Protein 5IHX (pdb70)

InterPro domains:
  IPR002305 Aminoacyl-tRNA synthetase, class Ic [PF00579] (32-252)
  IPR002307 Tyrosine-tRNA ligase [PR01040] (77-92)
  IPR002307 Tyrosine-tRNA ligase [PR01040] (97-119)
  IPR002307 Tyrosine-tRNA ligase [PR01040] (145-157)
  IPR002307 Tyrosine-tRNA ligase [TIGR00234] (33-342)
  IPR014729 Rossmann-like alpha/beta/alpha sandwich fold [G3DSA:3.40.50.620] (1-151)
  IPR024088 Tyrosine-tRNA ligase, bacterial-type [PTHR11766] (2-399)
  IPR032005 Tyrosyl-tRNA synthetase, C-terminal [PF16714] (293-415)
  IPR036986 RNA-binding S4 domain superfamily [G3DSA:3.10.290.10] (290-406)

Organism: Emericella nidulans (strain FGSC A4 / ATCC 38163 / CBS 112.46 / NRRL 194 / M139) (NCBI:txid227321)

Foldseek 3Di:
DVVVLVVLLVQLVCCVVPNHPFLLSLCVVLQFFDWWLDDSVLVRVLRSNDLFEEEEEDEQPDLFDFPQFPLQVLSQLSSQLVLRAYEYEYALPLNQLPALFPHQAGDDHDDPVRSVNSSVSHLVLVVVLVVLSQVQCVVVPRHDDPSGHYYYYYLCVQVVPPDPVLLCQLFVVPDDCVVLCVDPSNVVNVVVVNDDDPSNSCSLSSLLVVQLVVLQVRHQEYEYAPRCSVSQSSSQVRNLRSLCRPPDPSRHDNPPDSSSGRIYGYTYGDDDCPGGTLDCVVHNLLRLLVVQLPPDPVCLLSLCSSQAPDDPVVSVVQVVVCVVPVVVSSSSLVSSLRNSCSRPNNVSSVVSSVVVVVVD/DVVVVVLVVLLVQLVCCVVVNHAFLLRLVVVLQFFDWWLDDSVLVRVLRSNDLFEEEEEDELPDLFDFPQFCLQVLSQLSSQLVLRAYEYEYALPLYVPVRSVNSSVSHLVLVVLLVVLSQVLCVVVPRHDDPSGHYYYYYPCVQVVPPDPVLLCQLFVVPDDCVVLCVDPVNVPDDDDVSRSCSLSSLLVSQLVVLLVRHQEYEGAPVCSVSQNSNQVRNLSSQCRPPPPNRHDNCPDSSSGRIYGYTDRDVTGTLDCVVHPLLNLLVVLLPPDLVCLLSLCSRQAPDDNVVSVVQNVVCVVPVVVSSSSNVSSLRNSCSRPNNVSSVVSSVVVVVPD

Structure (mmCIF, N/CA/C/O backbone):
data_5IHX
#
_entry.id   5IHX
#
_cell.length_a   69.461
_cell.length_b   84.950
_cell.length_c   164.247
_cell.angle_alpha   90.00
_cell.angle_beta   90.00
_cell.angle_gamma   90.00
#
_symmetry.space_group_name_H-M   'P 21 21 21'
#
loop_
_entity.id
_entity.type
_entity.pdbx_description
1 polymer 'Tyrosine--tRNA ligase, mitochondrial'
2 non-polymer TYROSINE
3 water water
#
loop_
_atom_site.group_PDB
_atom_site.id
_atom_site.type_symbol
_atom_site.label_atom_id
_atom_site.label_alt_id
_atom_site.label_comp_id
_atom_site.label_asym_id
_atom_site.label_entity_id
_atom_site.label_seq_id
_atom_site.pdbx_PDB_ins_code
_atom_site.Cartn_x
_atom_site.Cartn_y
_atom_site.Cartn_z
_atom_site.occupancy
_atom_site.B_iso_or_equiv
_atom_site.auth_seq_id
_atom_site.auth_comp_id
_atom_site.auth_asym_id
_atom_site.auth_atom_id
_atom_site.pdbx_PDB_model_num
ATOM 1 N N . ILE A 1 15 ? -16.595 2.777 -18.989 1.00 71.60 73 ILE A N 1
ATOM 2 C CA . ILE A 1 15 ? -17.282 3.895 -18.356 1.00 82.01 73 ILE A CA 1
ATOM 3 C C . ILE A 1 15 ? -18.355 4.460 -19.280 1.00 94.09 73 ILE A C 1
ATOM 4 O O . ILE A 1 15 ? -19.529 4.526 -18.917 1.00 98.90 73 ILE A O 1
ATOM 7 N N . GLU A 1 16 ? -17.940 4.863 -20.477 1.00 103.13 74 GLU A N 1
ATOM 8 C CA . GLU A 1 16 ? -18.859 5.400 -21.474 1.00 96.96 74 GLU A CA 1
ATOM 9 C C . GLU A 1 16 ? -19.779 4.296 -21.981 1.00 89.63 74 GLU A C 1
ATOM 10 O O . GLU A 1 16 ? -20.965 4.519 -22.227 1.00 90.30 74 GLU A O 1
ATOM 14 N N . GLU A 1 17 ? -19.215 3.102 -22.130 1.00 65.41 75 GLU A N 1
ATOM 15 C CA . GLU A 1 17 ? -19.960 1.938 -22.593 1.00 65.85 75 GLU A CA 1
ATOM 16 C C . GLU A 1 17 ? -21.075 1.580 -21.619 1.00 74.72 75 GLU A C 1
ATOM 17 O O . GLU A 1 17 ? -22.099 1.020 -22.012 1.00 78.00 75 GLU A O 1
ATOM 21 N N . GLY A 1 18 ? -20.868 1.899 -20.346 1.00 70.55 76 GLY A N 1
ATOM 22 C CA . GLY A 1 18 ? -21.861 1.630 -19.325 1.00 63.55 76 GLY A CA 1
ATOM 23 C C . GLY A 1 18 ? -23.124 2.432 -19.562 1.00 57.52 76 GLY A C 1
ATOM 24 O O . GLY A 1 18 ? -24.231 1.902 -19.465 1.00 51.14 76 GLY A O 1
ATOM 28 N N . LYS A 1 19 ? -22.957 3.715 -19.871 1.00 56.50 77 LYS A N 1
ATOM 29 C CA . LYS A 1 19 ? -24.090 4.597 -20.132 1.00 56.21 77 LYS A CA 1
ATOM 30 C C . LYS A 1 19 ? -24.876 4.150 -21.364 1.00 57.47 77 LYS A C 1
ATOM 31 O O . LYS A 1 19 ? -26.103 4.249 -21.397 1.00 55.51 77 LYS A O 1
ATOM 35 N N . LYS A 1 20 ? -24.166 3.659 -22.374 1.00 55.92 78 LYS A N 1
ATOM 36 C CA . LYS A 1 20 ? -24.807 3.163 -23.587 1.00 58.44 78 LYS A CA 1
ATOM 37 C C . LYS A 1 20 ? -25.602 1.897 -23.295 1.00 50.29 78 LYS A C 1
ATOM 38 O O . LYS A 1 20 ? -26.731 1.741 -23.760 1.00 57.39 78 LYS A O 1
ATOM 45 N N . GLU A 1 21 ? -25.000 0.995 -22.525 1.00 44.94 79 GLU A N 1
ATOM 46 C CA . GLU A 1 21 ? -25.641 -0.262 -22.157 1.00 45.54 79 GLU A CA 1
ATOM 47 C C . GLU A 1 21 ? -26.937 -0.023 -21.385 1.00 40.94 79 GLU A C 1
ATOM 48 O O . GLU A 1 21 ? -27.947 -0.675 -21.643 1.00 40.22 79 GLU A O 1
ATOM 60 N N . TRP A 1 22 ? -26.905 0.911 -20.440 1.00 40.66 80 TRP A N 1
ATOM 61 C CA . TRP A 1 22 ? -28.074 1.193 -19.617 1.00 46.55 80 TRP A CA 1
ATOM 62 C C . TRP A 1 22 ? -29.179 1.835 -20.450 1.00 47.25 80 TRP A C 1
ATOM 63 O O . TRP A 1 22 ? -30.366 1.621 -20.194 1.00 38.98 80 TRP A O 1
ATOM 84 N N . ALA A 1 23 ? -28.782 2.619 -21.449 1.00 43.45 81 ALA A N 1
ATOM 85 C CA . ALA A 1 23 ? -29.736 3.256 -22.349 1.00 35.16 81 ALA A CA 1
ATOM 86 C C . ALA A 1 23 ? -30.429 2.198 -23.195 1.00 33.44 81 ALA A C 1
ATOM 87 O O . ALA A 1 23 ? -31.634 2.274 -23.439 1.00 41.87 81 ALA A O 1
ATOM 94 N N . GLN A 1 24 ? -29.656 1.217 -23.650 1.00 35.11 82 GLN A N 1
ATOM 95 C CA . GLN A 1 24 ? -30.205 0.104 -24.411 1.00 36.07 82 GLN A CA 1
ATOM 96 C C . GLN A 1 24 ? -31.217 -0.656 -23.556 1.00 40.80 82 GLN A C 1
ATOM 97 O O . GLN A 1 24 ? -32.320 -0.953 -24.014 1.00 42.64 82 GLN A O 1
ATOM 111 N N . PHE A 1 25 ? -30.832 -0.980 -22.323 1.00 35.27 83 PHE A N 1
ATOM 112 C CA . PHE A 1 25 ? -31.740 -1.642 -21.390 1.00 33.96 83 PHE A CA 1
ATOM 113 C C . PHE A 1 25 ? -33.029 -0.841 -21.207 1.00 34.05 83 PHE A C 1
ATOM 114 O O . PHE A 1 25 ? -34.118 -1.411 -21.148 1.00 31.66 83 PHE A O 1
ATOM 131 N N . ALA A 1 26 ? -32.899 0.479 -21.117 1.00 29.03 84 ALA A N 1
ATOM 132 C CA . ALA A 1 26 ? -34.047 1.349 -20.882 1.00 34.81 84 ALA A CA 1
ATOM 133 C C . ALA A 1 26 ? -35.088 1.199 -21.986 1.00 35.19 84 ALA A C 1
ATOM 134 O O . ALA A 1 26 ? -36.283 1.088 -21.707 1.00 35.03 84 ALA A O 1
ATOM 141 N N . GLN A 1 27 ? -34.638 1.202 -23.236 1.00 35.66 85 GLN A N 1
ATOM 142 C CA . GLN A 1 27 ? -35.544 1.023 -24.363 1.00 32.62 85 GLN A CA 1
ATOM 143 C C . GLN A 1 27 ? -36.202 -0.352 -24.297 1.00 32.92 85 GLN A C 1
ATOM 144 O O . GLN A 1 27 ? -37.406 -0.481 -24.503 1.00 35.38 85 GLN A O 1
ATOM 158 N N . GLU A 1 28 ? -35.406 -1.374 -24.003 1.00 30.16 86 GLU A N 1
ATOM 159 C CA . GLU A 1 28 ? -35.918 -2.735 -23.921 1.00 30.80 86 GLU A CA 1
ATOM 160 C C . GLU A 1 28 ? -36.931 -2.878 -22.789 1.00 32.86 86 GLU A C 1
ATOM 161 O O . GLU A 1 28 ? -37.861 -3.678 -22.883 1.00 36.76 86 GLU A O 1
ATOM 173 N N . ILE A 1 29 ? -36.758 -2.102 -21.723 1.00 29.18 87 ILE A N 1
ATOM 174 C CA . ILE A 1 29 ? -37.699 -2.145 -20.610 1.00 26.00 87 ILE A CA 1
ATOM 175 C C . ILE A 1 29 ? -39.040 -1.543 -21.013 1.00 35.99 87 ILE A C 1
ATOM 176 O O . ILE A 1 29 ? -40.096 -2.105 -20.719 1.00 35.58 87 ILE A O 1
ATOM 192 N N . LYS A 1 30 ? -38.992 -0.398 -21.684 1.00 33.45 88 LYS A N 1
ATOM 193 C CA . LYS A 1 30 ? -40.203 0.283 -22.122 1.00 39.09 88 LYS A CA 1
ATOM 194 C C . LYS A 1 30 ? -40.928 -0.522 -23.196 1.00 39.26 88 LYS A C 1
ATOM 195 O O . LYS A 1 30 ? -42.144 -0.420 -23.350 1.00 35.26 88 LYS A O 1
ATOM 214 N N . GLU A 1 31 ? -40.167 -1.322 -23.936 1.00 34.50 89 GLU A N 1
ATOM 215 C CA . GLU A 1 31 ? -40.713 -2.127 -25.022 1.00 36.02 89 GLU A CA 1
ATOM 216 C C . GLU A 1 31 ? -41.150 -3.516 -24.552 1.00 35.15 89 GLU A C 1
ATOM 217 O O . GLU A 1 31 ? -41.557 -4.351 -25.360 1.00 36.69 89 GLU A O 1
ATOM 229 N N . GLY A 1 32 ? -41.055 -3.757 -23.247 1.00 30.86 90 GLY A N 1
ATOM 230 C CA . GLY A 1 32 ? -41.534 -4.991 -22.648 1.00 30.32 90 GLY A CA 1
ATOM 231 C C . GLY A 1 32 ? -40.663 -6.214 -22.868 1.00 32.55 90 GLY A C 1
ATOM 232 O O . GLY A 1 32 ? -41.142 -7.344 -22.757 1.00 34.41 90 GLY A O 1
ATOM 236 N N . LYS A 1 33 ? -39.390 -5.995 -23.180 1.00 35.21 91 LYS A N 1
ATOM 237 C CA . LYS A 1 33 ? -38.452 -7.089 -23.422 1.00 30.69 91 LYS A CA 1
ATOM 238 C C . LYS A 1 33 ? -37.572 -7.366 -22.206 1.00 33.98 91 LYS A C 1
ATOM 239 O O . LYS A 1 33 ? -36.920 -8.406 -22.126 1.00 35.94 91 LYS A O 1
ATOM 258 N N . ARG A 1 34 ? -37.555 -6.426 -21.267 1.00 35.22 92 ARG A N 1
ATOM 259 C CA . ARG A 1 34 ? -36.693 -6.5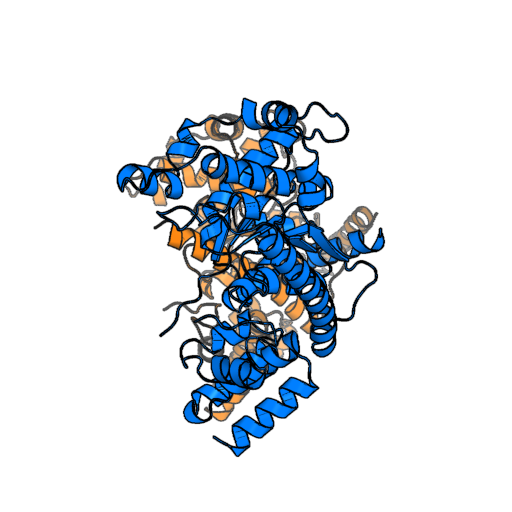22 -20.095 1.00 29.11 92 ARG A CA 1
ATOM 260 C C . ARG A 1 34 ? -37.359 -5.871 -18.889 1.00 34.48 92 ARG A C 1
ATOM 261 O O . ARG A 1 34 ? -38.199 -4.984 -19.041 1.00 34.00 92 ARG A O 1
ATOM 282 N N . LYS A 1 35 ? -37.001 -6.326 -17.692 1.00 30.46 93 LYS A N 1
ATOM 283 C CA . LYS A 1 35 ? -37.525 -5.733 -16.467 1.00 27.43 93 LYS A CA 1
ATOM 284 C C . LYS A 1 35 ? -36.599 -4.639 -15.949 1.00 28.77 93 LYS A C 1
ATOM 285 O O . LYS A 1 35 ? -35.382 -4.707 -16.123 1.00 31.03 93 LYS A O 1
ATOM 295 N N . SER A 1 36 ? -37.183 -3.631 -15.311 1.00 28.11 94 SER A N 1
ATOM 296 C CA . SER A 1 36 ? -36.401 -2.628 -14.607 1.00 31.79 94 SER A CA 1
ATOM 297 C C . SER A 1 36 ? -36.016 -3.197 -13.250 1.00 32.75 94 SER A C 1
ATOM 298 O O . SER A 1 36 ? -36.514 -4.249 -12.849 1.00 30.22 94 SER A O 1
ATOM 306 N N . PHE A 1 37 ? -35.125 -2.510 -12.546 1.00 31.11 95 PHE A N 1
ATOM 307 C CA . PHE A 1 37 ? -34.700 -2.961 -11.230 1.00 32.23 95 PHE A CA 1
ATOM 308 C C . PHE A 1 37 ? -35.884 -3.011 -10.269 1.00 27.47 95 PHE A C 1
ATOM 309 O O . PHE A 1 37 ? -35.970 -3.904 -9.428 1.00 30.05 95 PHE A O 1
ATOM 326 N N . VAL A 1 38 ? -36.801 -2.057 -10.406 1.00 23.70 96 VAL A N 1
ATOM 327 C CA . VAL A 1 38 ? -37.985 -2.006 -9.554 1.00 25.36 96 VAL A CA 1
ATOM 328 C C . VAL A 1 38 ? -38.921 -3.176 -9.844 1.00 23.47 96 VAL A C 1
ATOM 329 O O . VAL A 1 38 ? -39.354 -3.876 -8.929 1.00 33.39 96 VAL A O 1
ATOM 342 N N . GLU A 1 39 ? -39.250 -3.363 -11.119 1.00 26.05 97 GLU A N 1
ATOM 343 C CA . GLU A 1 39 ? -40.113 -4.462 -11.537 1.00 28.59 97 GLU A CA 1
ATOM 344 C C . GLU A 1 39 ? -39.529 -5.788 -11.069 1.00 27.01 97 GLU A C 1
ATOM 345 O O . GLU A 1 39 ? -40.253 -6.691 -10.654 1.00 34.52 97 GLU A O 1
ATOM 357 N N . HIS A 1 40 ? -38.208 -5.892 -11.136 1.00 27.71 98 HIS A N 1
ATOM 358 C CA . HIS A 1 40 ? -37.515 -7.079 -10.668 1.00 22.41 98 HIS A CA 1
ATOM 359 C C . HIS A 1 40 ? -37.706 -7.290 -9.168 1.00 23.43 98 HIS A C 1
ATOM 360 O O . HIS A 1 40 ? -38.044 -8.388 -8.734 1.00 30.87 98 HIS A O 1
ATOM 374 N N . LEU A 1 41 ? -37.501 -6.237 -8.381 1.00 23.39 99 LEU A N 1
ATOM 375 C CA . LEU A 1 41 ? -37.636 -6.334 -6.928 1.00 28.51 99 LEU A CA 1
ATOM 376 C C . LEU A 1 41 ? -39.066 -6.660 -6.522 1.00 31.43 99 LEU A C 1
ATOM 377 O O . LEU A 1 41 ? -39.295 -7.401 -5.565 1.00 27.49 99 LEU A O 1
ATOM 393 N N . GLU A 1 42 ? -40.026 -6.095 -7.244 1.00 31.63 100 GLU A N 1
ATOM 394 C CA . GLU A 1 42 ? -41.431 -6.373 -6.981 1.00 23.96 100 GLU A CA 1
ATOM 395 C C . GLU A 1 42 ? -41.721 -7.855 -7.187 1.00 30.53 100 GLU A C 1
ATOM 396 O O . GLU A 1 42 ? -42.468 -8.469 -6.426 1.00 35.10 100 GLU A O 1
ATOM 408 N N . GLU A 1 43 ? -41.120 -8.427 -8.224 1.00 25.10 101 GLU A N 1
ATOM 409 C CA . GLU A 1 43 ? -41.259 -9.851 -8.495 1.00 27.16 101 GLU A CA 1
ATOM 410 C C . GLU A 1 43 ? -40.644 -10.691 -7.375 1.00 34.54 101 GLU A C 1
ATOM 411 O O . GLU A 1 43 ? -41.136 -11.778 -7.069 1.00 32.49 101 GLU A O 1
ATOM 423 N N . ARG A 1 44 ? -39.564 -10.196 -6.771 1.00 28.23 102 ARG A N 1
ATOM 424 C CA . ARG A 1 44 ? -38.932 -10.904 -5.661 1.00 28.43 102 ARG A CA 1
ATOM 425 C C . ARG A 1 44 ? -39.708 -10.672 -4.360 1.00 29.05 102 ARG A C 1
ATOM 426 O O . ARG A 1 44 ? -39.476 -11.352 -3.360 1.00 29.90 102 ARG A O 1
ATOM 447 N N . GLY A 1 45 ? -40.606 -9.690 -4.368 1.00 31.49 103 GLY A N 1
ATOM 448 C CA . GLY A 1 45 ? -41.386 -9.353 -3.188 1.00 29.58 103 GLY A CA 1
ATOM 449 C C . GLY A 1 45 ? -40.575 -8.592 -2.152 1.00 33.55 103 GLY A C 1
ATOM 450 O O . GLY A 1 45 ? -40.843 -8.680 -0.953 1.00 29.25 103 GLY A O 1
ATOM 454 N N . LEU A 1 46 ? -39.589 -7.831 -2.617 1.00 29.00 104 LEU A N 1
ATOM 455 C CA . LEU A 1 46 ? -38.662 -7.140 -1.726 1.00 27.78 104 LEU A CA 1
ATOM 456 C C . LEU A 1 46 ? -39.036 -5.684 -1.438 1.00 33.34 104 LEU A C 1
ATOM 457 O O . LEU A 1 46 ? -38.421 -5.053 -0.578 1.00 28.74 104 LEU A O 1
ATOM 473 N N . ILE A 1 47 ? -40.029 -5.149 -2.146 1.00 29.05 105 ILE A N 1
ATOM 474 C CA . ILE A 1 47 ? -40.498 -3.787 -1.881 1.00 34.60 105 ILE A CA 1
ATOM 475 C C . ILE A 1 47 ? -41.796 -3.798 -1.079 1.00 35.80 105 ILE A C 1
ATOM 476 O O . ILE A 1 47 ? -42.792 -4.379 -1.507 1.00 32.44 105 ILE A O 1
ATOM 492 N N . HIS A 1 48 ? -41.774 -3.147 0.081 1.00 36.03 106 HIS A N 1
ATOM 493 C CA . HIS A 1 48 ? -42.968 -2.993 0.903 1.00 33.51 106 HIS A CA 1
ATOM 494 C C . HIS A 1 48 ? -43.645 -1.664 0.577 1.00 37.29 106 HIS A C 1
ATOM 495 O O . HIS A 1 48 ? -44.735 -1.636 0.003 1.00 39.97 106 HIS A O 1
ATOM 509 N N . ASP A 1 49 ? -42.993 -0.568 0.957 1.00 38.03 107 ASP A N 1
ATOM 510 C CA . ASP A 1 49 ? -43.463 0.777 0.635 1.00 35.22 107 ASP A CA 1
ATOM 511 C C . ASP A 1 49 ? -42.404 1.561 -0.123 1.00 35.53 107 ASP A C 1
ATOM 512 O O . ASP A 1 49 ? -41.211 1.427 0.144 1.00 44.91 107 ASP A O 1
ATOM 521 N N . VAL A 1 50 ? -42.853 2.383 -1.066 1.00 33.42 108 VAL A N 1
ATOM 522 C CA . VAL A 1 50 ? -41.980 3.331 -1.739 1.00 30.26 108 VAL A CA 1
ATOM 523 C C . VAL A 1 50 ? -42.122 4.685 -1.060 1.00 35.84 108 VAL A C 1
ATOM 524 O O . VAL A 1 50 ? -43.224 5.215 -0.937 1.00 37.23 108 VAL A O 1
ATOM 537 N N . VAL A 1 51 ? -40.999 5.233 -0.610 1.00 43.38 109 VAL A N 1
ATOM 538 C CA . VAL A 1 51 ? -40.988 6.562 -0.017 1.00 38.34 109 VAL A CA 1
ATOM 539 C C . VAL A 1 51 ? -40.982 7.586 -1.144 1.00 40.47 109 VAL A C 1
ATOM 540 O O . VAL A 1 51 ? -39.934 8.102 -1.532 1.00 41.86 109 VAL A O 1
ATOM 553 N N . GLY A 1 52 ? -42.172 7.861 -1.666 1.00 42.02 110 GLY A N 1
ATOM 554 C CA . GLY A 1 52 ? -42.333 8.682 -2.848 1.00 28.49 110 GLY A CA 1
ATOM 555 C C . GLY A 1 52 ? -43.252 7.970 -3.818 1.00 31.57 110 GLY A C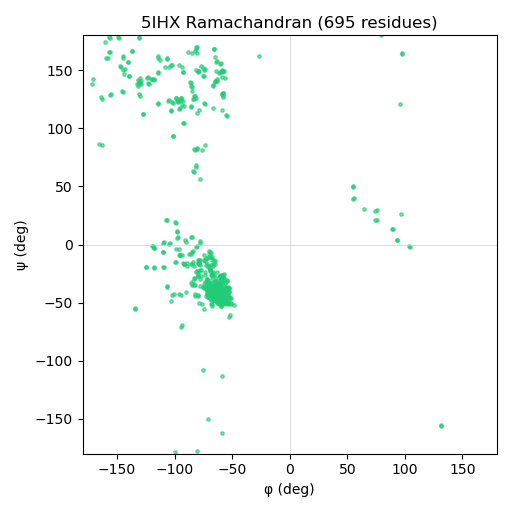 1
ATOM 556 O O . GLY A 1 52 ? -44.058 7.131 -3.412 1.00 36.18 110 GLY A O 1
ATOM 560 N N . ASP A 1 53 ? -43.119 8.290 -5.101 1.00 31.99 111 ASP A N 1
ATOM 561 C CA . ASP A 1 53 ? -43.974 7.709 -6.129 1.00 40.30 111 ASP A CA 1
ATOM 562 C C . ASP A 1 53 ? -43.314 6.468 -6.724 1.00 31.90 111 ASP A C 1
ATOM 563 O O . ASP A 1 53 ? -42.193 6.536 -7.228 1.00 30.75 111 ASP A O 1
ATOM 572 N N . ARG A 1 54 ? -44.014 5.339 -6.660 1.00 37.67 112 ARG A N 1
ATOM 573 C CA . ARG A 1 54 ? -43.493 4.078 -7.179 1.00 38.07 112 ARG A CA 1
ATOM 574 C C . ARG A 1 54 ? -43.098 4.198 -8.650 1.00 41.30 112 ARG A C 1
ATOM 575 O O . ARG A 1 54 ? -42.021 3.752 -9.044 1.00 37.10 112 ARG A O 1
ATOM 596 N N . ASP A 1 55 ? -43.971 4.788 -9.462 1.00 39.43 113 ASP A N 1
ATOM 597 C CA . ASP A 1 55 ? -43.702 4.915 -10.892 1.00 30.10 113 ASP A CA 1
ATOM 598 C C . ASP A 1 55 ? -42.459 5.755 -11.143 1.00 29.64 113 ASP A C 1
ATOM 599 O O . ASP A 1 55 ? -41.715 5.497 -12.088 1.00 32.13 113 ASP A O 1
ATOM 608 N N . LEU A 1 56 ? -42.229 6.754 -10.298 1.00 35.08 114 LEU A N 1
ATOM 609 C CA . LEU A 1 56 ? -41.028 7.571 -10.422 1.00 36.41 114 LEU A CA 1
ATOM 610 C C . LEU A 1 56 ? -39.785 6.744 -10.096 1.00 32.56 114 LEU A C 1
ATOM 611 O O . LEU A 1 56 ? -38.772 6.846 -10.783 1.00 32.08 114 LEU A O 1
ATOM 627 N N . LEU A 1 57 ? -39.875 5.923 -9.053 1.00 27.80 115 LEU A N 1
ATOM 628 C CA . LEU A 1 57 ? -38.774 5.040 -8.675 1.00 25.66 115 LEU A CA 1
ATOM 629 C C . LEU A 1 57 ? -38.418 4.138 -9.847 1.00 25.27 115 LEU A C 1
ATOM 630 O O . LEU A 1 57 ? -37.248 3.978 -10.195 1.00 29.92 115 LEU A O 1
ATOM 646 N N . HIS A 1 58 ? -39.445 3.550 -10.449 1.00 32.02 116 HIS A N 1
ATOM 647 C CA . HIS A 1 58 ? -39.283 2.747 -11.654 1.00 29.69 116 HIS A CA 1
ATOM 648 C C . HIS A 1 58 ? -38.603 3.534 -12.773 1.00 29.21 116 HIS A C 1
ATOM 649 O O . HIS A 1 58 ? -37.685 3.024 -13.419 1.00 33.94 116 HIS A O 1
ATOM 663 N N . ARG A 1 59 ? -39.046 4.766 -13.011 1.00 32.83 117 ARG A N 1
ATOM 664 C CA . ARG A 1 59 ? -38.449 5.573 -14.074 1.00 33.91 117 ARG A CA 1
ATOM 665 C C . ARG A 1 59 ? -36.984 5.887 -13.773 1.00 30.22 117 ARG A C 1
ATOM 666 O O . ARG A 1 59 ? -36.141 5.849 -14.668 1.00 32.12 117 ARG A O 1
ATOM 687 N N . VAL A 1 60 ? -36.687 6.209 -12.517 1.00 30.29 118 VAL A N 1
ATOM 688 C CA . VAL A 1 60 ? -35.319 6.539 -12.121 1.00 33.87 118 VAL A CA 1
ATOM 689 C C . VAL A 1 60 ? -34.363 5.391 -12.435 1.00 27.43 118 VAL A C 1
ATOM 690 O O . VAL A 1 60 ? -33.311 5.599 -13.040 1.00 33.21 118 VAL A O 1
ATOM 703 N N . PHE A 1 61 ? -34.734 4.180 -12.029 1.00 30.16 119 PHE A N 1
ATOM 704 C CA . PHE A 1 61 ? -33.879 3.016 -12.236 1.00 31.21 119 PHE A CA 1
ATOM 705 C C . PHE A 1 61 ? -33.826 2.601 -13.701 1.00 29.01 119 PHE A C 1
ATOM 706 O O . PHE A 1 61 ? -32.827 2.048 -14.157 1.00 31.61 119 PHE A O 1
ATOM 723 N N . THR A 1 62 ? -34.902 2.857 -14.435 1.00 31.92 120 THR A N 1
ATOM 724 C CA . THR A 1 62 ? -34.923 2.555 -15.860 1.00 29.62 120 THR A CA 1
ATOM 725 C C . THR A 1 62 ? -33.935 3.451 -16.600 1.00 30.96 120 THR A C 1
ATOM 726 O O . THR A 1 62 ? -33.140 2.975 -17.408 1.00 35.50 120 THR A O 1
ATOM 737 N N . GLU A 1 63 ? -33.990 4.748 -16.312 1.00 33.70 121 GLU A N 1
ATOM 738 C CA . GLU A 1 63 ? -33.207 5.737 -17.049 1.00 34.67 121 GLU A CA 1
ATOM 739 C C . GLU A 1 63 ? -31.764 5.877 -16.566 1.00 37.48 121 GLU A C 1
ATOM 740 O O . GLU A 1 63 ? -30.881 6.217 -17.353 1.00 36.92 121 GLU A O 1
ATOM 752 N N . LYS A 1 64 ? -31.523 5.615 -15.284 1.00 40.78 122 LYS A N 1
ATOM 753 C CA . LYS A 1 64 ? -30.220 5.898 -14.680 1.00 41.52 122 LYS A CA 1
ATOM 754 C C . LYS A 1 64 ? -29.651 4.728 -13.884 1.00 36.52 122 LYS A C 1
ATOM 755 O O . LYS A 1 64 ? -30.370 4.043 -13.157 1.00 31.96 122 LYS A O 1
ATOM 774 N N . ARG A 1 65 ? -28.346 4.520 -14.031 1.00 31.67 123 ARG A N 1
ATOM 775 C CA . ARG A 1 65 ? -27.608 3.564 -13.220 1.00 35.42 123 ARG A CA 1
ATOM 776 C C . ARG A 1 65 ? -27.274 4.217 -11.879 1.00 36.03 123 ARG A C 1
ATOM 777 O O . ARG A 1 65 ? -26.112 4.483 -11.579 1.00 36.10 123 ARG A O 1
ATOM 798 N N . VAL A 1 66 ? -28.306 4.488 -11.084 1.00 35.74 124 VAL A N 1
ATOM 799 C CA . VAL A 1 66 ? -28.156 5.256 -9.849 1.00 38.35 124 VAL A CA 1
ATOM 800 C C . VAL A 1 66 ? -27.570 4.439 -8.710 1.00 36.74 124 VAL A C 1
ATOM 801 O O . VAL A 1 66 ? -27.709 3.215 -8.665 1.00 31.96 124 VAL A O 1
ATOM 814 N N . GLY A 1 67 ? -26.919 5.135 -7.787 1.00 27.93 125 GLY A N 1
ATOM 815 C CA . GLY A 1 67 ? -26.410 4.509 -6.587 1.00 27.11 125 GLY A CA 1
ATOM 816 C C . GLY A 1 67 ? -27.515 4.300 -5.571 1.00 24.39 125 GLY A C 1
ATOM 817 O O . GLY A 1 67 ? -28.482 5.062 -5.524 1.00 29.89 125 GLY A O 1
ATOM 821 N N . ILE A 1 68 ? -27.374 3.252 -4.765 1.00 21.73 126 ILE A N 1
ATOM 822 C CA . ILE A 1 68 ? -28.343 2.941 -3.722 1.00 26.97 126 ILE A CA 1
ATOM 823 C C . ILE A 1 68 ? -27.594 2.487 -2.477 1.00 28.05 126 ILE A C 1
ATOM 824 O O . ILE A 1 68 ? -26.549 1.853 -2.588 1.00 25.76 126 ILE A O 1
ATOM 840 N N . TYR A 1 69 ? -28.105 2.827 -1.295 1.00 25.71 127 TYR A N 1
ATOM 841 C CA . TYR A 1 69 ? -27.447 2.410 -0.061 1.00 24.31 127 TYR A CA 1
ATOM 842 C C . TYR A 1 69 ? -28.428 1.995 1.022 1.00 22.72 127 TYR A C 1
ATOM 843 O O . TYR A 1 69 ? -29.599 2.380 1.011 1.00 27.20 127 TYR A O 1
ATOM 861 N N . ALA A 1 70 ? -27.924 1.176 1.941 1.00 27.22 128 ALA A N 1
ATOM 862 C CA . ALA A 1 70 ? -28.653 0.780 3.135 1.00 28.42 128 ALA A CA 1
ATOM 863 C C . ALA A 1 70 ? -27.736 0.964 4.331 1.00 29.86 128 ALA A C 1
ATOM 864 O O . ALA A 1 70 ? -26.536 0.707 4.238 1.00 25.08 128 ALA A O 1
ATOM 871 N N . GLY A 1 71 ? -28.302 1.419 5.444 1.00 29.97 129 GLY A N 1
ATOM 872 C CA . GLY A 1 71 ? -27.531 1.667 6.648 1.00 26.87 129 GLY A CA 1
ATOM 873 C C . GLY A 1 71 ? -27.801 0.647 7.736 1.00 30.78 129 GLY A C 1
ATOM 874 O O . GLY A 1 71 ? -28.879 0.059 7.794 1.00 32.14 129 GLY A O 1
ATOM 878 N N . VAL A 1 72 ? -26.812 0.435 8.597 1.00 28.20 130 VAL A N 1
ATOM 879 C CA . VAL A 1 72 ? -26.978 -0.443 9.746 1.00 29.46 130 VAL A CA 1
ATOM 880 C C . VAL A 1 72 ? -26.168 0.096 10.921 1.00 29.90 130 VAL A C 1
ATOM 881 O O . VAL A 1 72 ? -25.005 0.468 10.763 1.00 31.70 130 VAL A O 1
ATOM 894 N N . ASP A 1 73 ? -26.800 0.161 12.090 1.00 33.24 131 ASP A N 1
ATOM 895 C CA . ASP A 1 73 ? -26.131 0.618 13.304 1.00 46.70 131 ASP A CA 1
ATOM 896 C C . ASP A 1 73 ? -25.614 -0.585 14.098 1.00 44.07 131 ASP A C 1
ATOM 897 O O . ASP A 1 73 ? -26.389 -1.478 14.443 1.00 42.91 131 ASP A O 1
ATOM 906 N N . PRO A 1 74 ? -24.300 -0.616 14.386 1.00 32.57 132 PRO A N 1
ATOM 907 C CA . PRO A 1 74 ? -23.712 -1.737 15.127 1.00 40.41 132 PRO A CA 1
ATOM 908 C C . PRO A 1 74 ? -24.049 -1.739 16.621 1.00 47.07 132 PRO A C 1
ATOM 909 O O . PRO A 1 74 ? -23.276 -1.227 17.430 1.00 61.87 132 PRO A O 1
ATOM 920 N N . THR A 1 75 ? -25.199 -2.311 16.967 1.00 44.55 133 THR A N 1
ATOM 921 C CA . THR A 1 75 ? -25.610 -2.455 18.361 1.00 55.43 133 THR A CA 1
ATOM 922 C C . THR A 1 75 ? -25.246 -3.842 18.889 1.00 49.48 133 THR A C 1
ATOM 923 O O . THR A 1 75 ? -25.455 -4.146 20.064 1.00 52.21 133 THR A O 1
ATOM 934 N N . ALA A 1 76 ? -24.707 -4.677 18.007 1.00 47.76 134 ALA A N 1
ATOM 935 C CA . ALA A 1 76 ? -24.264 -6.020 18.361 1.00 40.52 134 ALA A CA 1
ATOM 936 C C . ALA A 1 76 ? -23.017 -6.354 17.548 1.00 35.97 134 ALA A C 1
ATOM 937 O O . ALA A 1 76 ? -22.741 -5.698 16.543 1.00 37.43 134 ALA A O 1
ATOM 944 N N . PRO A 1 77 ? -22.247 -7.366 17.980 1.00 39.20 135 PRO A N 1
ATOM 945 C CA . PRO A 1 77 ? -21.052 -7.728 17.208 1.00 40.55 135 PRO A CA 1
ATOM 946 C C . PRO A 1 77 ? -21.395 -8.372 15.865 1.00 41.65 135 PRO A C 1
ATOM 947 O O . PRO A 1 77 ? -20.520 -8.552 15.018 1.00 37.07 135 PRO A O 1
ATOM 958 N N . SER A 1 78 ? -22.668 -8.706 15.682 1.00 38.00 136 SER A N 1
ATOM 959 C CA . SER A 1 78 ? -23.123 -9.400 14.487 1.00 36.11 136 SER A CA 1
ATOM 960 C C . SER A 1 78 ? -24.500 -8.922 14.054 1.00 31.72 136 SER A C 1
ATOM 961 O O . SER A 1 78 ? -25.312 -8.494 14.875 1.00 36.29 136 SER A O 1
ATOM 969 N N . MET A 1 79 ? -24.749 -8.995 12.753 1.00 24.30 137 MET A N 1
ATOM 970 C CA . MET A 1 79 ? -26.095 -8.859 12.224 1.00 35.21 137 MET A CA 1
ATOM 971 C C . MET A 1 79 ? -26.828 -10.183 12.371 1.00 37.69 137 MET A C 1
ATOM 972 O O . MET A 1 79 ? -26.206 -11.223 12.608 1.00 29.11 137 MET A O 1
ATOM 986 N N . HIS A 1 80 ? -28.148 -10.137 12.226 1.00 29.92 138 HIS A N 1
ATOM 987 C CA . HIS A 1 80 ? -28.969 -11.340 12.233 1.00 33.58 138 HIS A CA 1
ATOM 988 C C . HIS A 1 80 ? -29.899 -11.307 11.029 1.00 28.96 138 HIS A C 1
ATOM 989 O O . HIS A 1 80 ? -29.894 -10.347 10.261 1.00 32.13 138 HIS A O 1
ATOM 1003 N N . VAL A 1 81 ? -30.691 -12.359 10.868 1.00 24.77 139 VAL A N 1
ATOM 1004 C CA . VAL A 1 81 ? -31.526 -12.522 9.684 1.00 27.95 139 VAL A CA 1
ATOM 1005 C C . VAL A 1 81 ? -32.481 -11.340 9.506 1.00 31.64 139 VAL A C 1
ATOM 1006 O O . VAL A 1 81 ? -32.866 -11.014 8.385 1.00 26.86 139 VAL A O 1
ATOM 1019 N N . GLY A 1 82 ? -32.854 -10.701 10.611 1.00 33.90 140 GLY A N 1
ATOM 1020 C CA . GLY A 1 82 ? -33.751 -9.559 10.566 1.00 29.97 140 GLY A CA 1
ATOM 1021 C C . GLY A 1 82 ? -33.197 -8.336 9.846 1.00 31.22 140 GLY A C 1
ATOM 1022 O O . GLY A 1 82 ? -33.950 -7.422 9.516 1.00 42.02 140 GLY A O 1
ATOM 1026 N N . HIS A 1 83 ? -31.891 -8.320 9.589 1.00 40.01 141 HIS A N 1
ATOM 1027 C CA . HIS A 1 83 ? -31.251 -7.209 8.879 1.00 38.33 141 HIS A CA 1
ATOM 1028 C C . HIS A 1 83 ? -31.141 -7.430 7.376 1.00 36.81 141 HIS A C 1
ATOM 1029 O O . HIS A 1 83 ? -30.774 -6.517 6.639 1.00 41.68 141 HIS A O 1
ATOM 1043 N N . MET A 1 84 ? -31.445 -8.638 6.919 1.00 32.80 142 MET A N 1
ATOM 1044 C CA . MET A 1 84 ? -30.991 -9.061 5.599 1.00 33.93 142 MET A CA 1
ATOM 1045 C C . MET A 1 84 ? -31.697 -8.463 4.383 1.00 30.33 142 MET A C 1
ATOM 1046 O O . MET A 1 84 ? -31.051 -8.249 3.358 1.00 34.11 142 MET A O 1
ATOM 1060 N N . LEU A 1 85 ? -32.997 -8.195 4.471 1.00 29.50 143 LEU A N 1
ATOM 1061 C CA . LEU A 1 85 ? -33.753 -7.863 3.262 1.00 31.46 143 LEU A CA 1
ATOM 1062 C C . LEU A 1 85 ? -33.243 -6.594 2.570 1.00 27.43 143 LEU A C 1
ATOM 1063 O O . LEU A 1 85 ? -33.109 -6.578 1.347 1.00 26.16 143 LEU A O 1
ATOM 1079 N N . PRO A 1 86 ? -32.951 -5.530 3.335 1.00 27.90 144 PRO A N 1
ATOM 1080 C CA . PRO A 1 86 ? -32.342 -4.382 2.653 1.00 30.20 144 PRO A CA 1
ATOM 1081 C C . PRO A 1 86 ? -31.018 -4.736 1.971 1.00 30.26 144 PRO A C 1
ATOM 1082 O O . PRO A 1 86 ? -30.680 -4.163 0.936 1.00 26.22 144 PRO A O 1
ATOM 1093 N N . PHE A 1 87 ? -30.277 -5.676 2.545 1.00 22.19 145 PHE A N 1
ATOM 1094 C CA . PHE A 1 87 ? -29.003 -6.079 1.959 1.00 23.60 145 PHE A CA 1
ATOM 1095 C C . PHE A 1 87 ? -29.201 -7.073 0.816 1.00 24.11 145 PHE A C 1
ATOM 1096 O O . PHE A 1 87 ? -28.347 -7.186 -0.064 1.00 28.41 145 PHE A O 1
ATOM 1113 N N . MET A 1 88 ? -30.323 -7.786 0.820 1.00 23.17 146 MET A N 1
ATOM 1114 C CA . MET A 1 88 ? -30.696 -8.595 -0.335 1.00 23.87 146 MET A CA 1
ATOM 1115 C C . MET A 1 88 ? -30.966 -7.666 -1.519 1.00 28.72 146 MET A C 1
ATOM 1116 O O . MET A 1 88 ? -30.647 -7.994 -2.663 1.00 29.09 146 MET A O 1
ATOM 1130 N N . VAL A 1 89 ? -31.562 -6.508 -1.242 1.00 22.83 147 VAL A N 1
ATOM 1131 C CA . VAL A 1 89 ? -31.790 -5.501 -2.279 1.00 24.87 147 VAL A CA 1
ATOM 1132 C C . VAL A 1 89 ? -30.465 -5.001 -2.852 1.00 24.44 147 VAL A C 1
ATOM 1133 O O . VAL A 1 89 ? -30.324 -4.863 -4.068 1.00 21.97 147 VAL A O 1
ATOM 1146 N N . LEU A 1 90 ? -29.497 -4.732 -1.979 1.00 20.46 148 LEU A N 1
ATOM 1147 C CA . LEU A 1 90 ? -28.188 -4.266 -2.426 1.00 26.09 148 LEU A CA 1
ATOM 1148 C C . LEU A 1 90 ? -27.448 -5.367 -3.182 1.00 23.23 148 LEU A C 1
ATOM 1149 O O . LEU A 1 90 ? -26.716 -5.094 -4.133 1.00 21.54 148 LEU A O 1
ATOM 1165 N N . ALA A 1 91 ? -27.641 -6.611 -2.755 1.00 24.04 149 ALA A N 1
ATOM 1166 C CA . ALA A 1 91 ? -27.042 -7.750 -3.438 1.00 26.95 149 ALA A CA 1
ATOM 1167 C C . ALA A 1 91 ? -27.528 -7.805 -4.880 1.00 27.96 149 ALA A C 1
ATOM 1168 O O . ALA A 1 91 ? -26.737 -7.963 -5.810 1.00 29.11 149 ALA A O 1
ATOM 1175 N N . TRP A 1 92 ? -28.837 -7.671 -5.060 1.00 23.62 150 TRP A N 1
ATOM 1176 C CA . TRP A 1 92 ? -29.418 -7.629 -6.395 1.00 25.62 150 TRP A CA 1
ATOM 1177 C C . TRP A 1 92 ? -28.869 -6.446 -7.179 1.00 24.74 150 TRP A C 1
ATOM 1178 O O . TRP A 1 92 ? -28.486 -6.583 -8.342 1.00 24.48 150 TRP A O 1
ATOM 1199 N N . GLY A 1 93 ? -28.852 -5.282 -6.537 1.00 24.77 151 GLY A N 1
ATOM 1200 C CA . GLY A 1 93 ? -28.313 -4.081 -7.147 1.00 24.99 151 GLY A CA 1
ATOM 1201 C C . GLY A 1 93 ? -26.899 -4.289 -7.652 1.00 25.95 151 GLY A C 1
ATOM 1202 O O . GLY A 1 93 ? -26.571 -3.908 -8.775 1.00 26.55 151 GLY A O 1
ATOM 1206 N N . TYR A 1 94 ? -26.065 -4.916 -6.827 1.00 26.32 152 TYR A N 1
ATOM 1207 C CA . TYR A 1 94 ? -24.670 -5.153 -7.181 1.00 23.13 152 TYR A CA 1
ATOM 1208 C C . TYR A 1 94 ? -24.553 -5.988 -8.453 1.00 26.49 152 TYR A C 1
ATOM 1209 O O . TYR A 1 94 ? -23.863 -5.597 -9.394 1.00 28.34 152 TYR A O 1
ATOM 1227 N N . VAL A 1 95 ? -25.229 -7.133 -8.487 1.00 28.64 153 VAL A N 1
ATOM 1228 C CA . VAL A 1 95 ? -25.126 -8.029 -9.635 1.00 30.11 153 VAL A CA 1
ATOM 1229 C C . VAL A 1 95 ? -25.877 -7.474 -10.847 1.00 31.10 153 VAL A C 1
ATOM 1230 O O . VAL A 1 95 ? -25.706 -7.963 -11.964 1.00 31.91 153 VAL A O 1
ATOM 1243 N N . TRP A 1 96 ? -26.708 -6.458 -10.625 1.00 31.15 154 TRP A N 1
ATOM 1244 C CA . TRP A 1 96 ? -27.359 -5.748 -11.725 1.00 31.15 154 TRP A CA 1
ATOM 1245 C C . TRP A 1 96 ? -26.479 -4.636 -12.298 1.00 34.15 154 TRP A C 1
ATOM 1246 O O . TRP A 1 96 ? -26.824 -4.023 -13.309 1.00 30.14 154 TRP A O 1
ATOM 1267 N N . GLY A 1 97 ? -25.344 -4.381 -11.657 1.00 31.60 155 GLY A N 1
ATOM 1268 C CA . GLY A 1 97 ? -24.404 -3.383 -12.139 1.00 31.90 155 GLY A CA 1
ATOM 1269 C C . GLY A 1 97 ? -24.671 -1.989 -11.600 1.00 38.56 155 GLY A C 1
ATOM 1270 O O . GLY A 1 97 ? -24.123 -1.008 -12.104 1.00 32.42 155 GLY A O 1
ATOM 1274 N N . LEU A 1 98 ? -25.521 -1.900 -10.581 1.00 26.67 156 LEU A N 1
ATOM 1275 C CA . LEU A 1 98 ? -25.765 -0.637 -9.896 1.00 24.71 156 LEU A CA 1
ATOM 1276 C C . LEU A 1 98 ? -24.727 -0.448 -8.798 1.00 27.92 156 LEU A C 1
ATOM 1277 O O . LEU A 1 98 ? -24.379 -1.408 -8.112 1.00 28.95 156 LEU A O 1
ATOM 1293 N N . PRO A 1 99 ? -24.220 0.786 -8.629 1.00 28.12 157 PRO A N 1
ATOM 1294 C CA . PRO A 1 99 ? -23.271 0.997 -7.530 1.00 28.86 157 PRO A CA 1
ATOM 1295 C C . PRO A 1 99 ? -23.981 0.998 -6.181 1.00 32.16 157 PRO A C 1
ATOM 1296 O O . PRO A 1 99 ? -24.869 1.816 -5.960 1.00 34.75 157 PRO A O 1
ATOM 1307 N N . VAL A 1 100 ? -23.593 0.089 -5.294 1.00 28.13 158 VAL A N 1
ATOM 1308 C CA . VAL A 1 100 ? -24.268 -0.064 -4.011 1.00 26.56 158 VAL A CA 1
ATOM 1309 C C . VAL A 1 100 ? -23.338 0.297 -2.868 1.00 26.19 158 VAL A C 1
ATOM 1310 O O . VAL A 1 100 ? -22.123 0.106 -2.962 1.00 26.76 158 VAL A O 1
ATOM 1323 N N . THR A 1 101 ? -23.911 0.828 -1.793 1.00 26.93 159 THR A N 1
ATOM 1324 C CA . THR A 1 101 ? -23.122 1.225 -0.636 1.00 24.05 159 THR A CA 1
ATOM 1325 C C . THR A 1 101 ? -23.719 0.654 0.638 1.00 22.81 159 THR A C 1
ATOM 1326 O O . THR A 1 101 ? -24.910 0.813 0.904 1.00 26.69 159 THR A O 1
ATOM 1337 N N . PHE A 1 102 ? -22.875 -0.018 1.415 1.00 27.95 160 PHE A N 1
ATOM 1338 C CA . PHE A 1 102 ? -23.229 -0.455 2.758 1.00 20.71 160 PHE A CA 1
ATOM 1339 C C . PHE A 1 102 ? -22.727 0.587 3.738 1.00 26.93 160 PHE A C 1
ATOM 1340 O O . PHE A 1 102 ? -21.521 0.818 3.834 1.00 30.58 160 PHE A O 1
ATOM 1357 N N . LEU A 1 103 ? -23.646 1.213 4.464 1.00 29.67 161 LEU A N 1
ATOM 1358 C CA . LEU A 1 103 ? -23.279 2.253 5.416 1.00 28.61 161 LEU A CA 1
ATOM 1359 C C . LEU A 1 103 ? -23.320 1.732 6.845 1.00 26.59 161 LEU A C 1
ATOM 1360 O O . LEU A 1 103 ? -24.379 1.370 7.354 1.00 30.17 161 LEU A O 1
ATOM 1376 N N . LEU A 1 104 ? -22.158 1.707 7.489 1.00 31.29 162 LEU A N 1
ATOM 1377 C CA . LEU A 1 104 ? -22.065 1.299 8.883 1.00 31.62 162 LEU A CA 1
ATOM 1378 C C . LEU A 1 104 ? -22.185 2.541 9.758 1.00 28.00 162 LEU A C 1
ATOM 1379 O O . LEU A 1 104 ? -21.371 3.460 9.669 1.00 29.64 162 LEU A O 1
ATOM 1395 N N . GLY A 1 105 ? -23.212 2.565 10.598 1.00 28.32 163 GLY A N 1
ATOM 1396 C CA . GLY A 1 105 ? -23.504 3.731 11.411 1.00 29.70 163 GLY A CA 1
ATOM 1397 C C . GLY A 1 105 ? -22.700 3.789 12.693 1.00 28.46 163 GLY A C 1
ATOM 1398 O O . GLY A 1 105 ? -23.268 3.751 13.780 1.00 31.19 163 GLY A O 1
ATOM 1402 N N . GLY A 1 106 ? -21.382 3.897 12.570 1.00 29.93 164 GLY A N 1
ATOM 1403 C CA . GLY A 1 106 ? -20.518 3.928 13.735 1.00 33.15 164 GLY A CA 1
ATOM 1404 C C . GLY A 1 106 ? -20.822 5.109 14.639 1.00 46.73 164 GLY A C 1
ATOM 1405 O O . GLY A 1 106 ? -20.841 4.974 15.863 1.00 51.31 164 GLY A O 1
ATOM 1409 N N . ALA A 1 107 ? -21.061 6.269 14.035 1.00 43.82 165 ALA A N 1
ATOM 1410 C CA . ALA A 1 107 ? -21.363 7.481 14.790 1.00 45.74 165 ALA A CA 1
ATOM 1411 C C . ALA A 1 107 ? -22.815 7.485 15.261 1.00 42.86 165 ALA A C 1
ATOM 1412 O O . ALA A 1 107 ? -23.095 7.720 16.435 1.00 47.92 165 ALA A O 1
ATOM 1419 N N . THR A 1 108 ? -23.738 7.225 14.338 1.00 45.68 166 THR A N 1
ATOM 1420 C CA . THR A 1 108 ? -25.162 7.320 14.637 1.00 51.90 166 THR A CA 1
ATOM 1421 C C . THR A 1 108 ? -25.613 6.259 15.637 1.00 57.32 166 THR A C 1
ATOM 1422 O O . THR A 1 108 ? -26.686 6.374 16.230 1.00 55.30 166 THR A O 1
ATOM 1433 N N . SER A 1 109 ? -24.792 5.231 15.826 1.00 52.73 167 SER A N 1
ATOM 1434 C CA . SER A 1 109 ? -25.087 4.196 16.811 1.00 54.49 167 SER A CA 1
ATOM 1435 C C . SER A 1 109 ? -24.870 4.717 18.229 1.00 50.88 167 SER A C 1
ATOM 1436 O O . SER A 1 109 ? -25.478 4.224 19.178 1.00 52.30 167 SER A O 1
ATOM 1444 N N . ARG A 1 110 ? -23.997 5.711 18.367 1.00 42.42 168 ARG A N 1
ATOM 1445 C CA . ARG A 1 110 ? -23.758 6.341 19.662 1.00 50.07 168 ARG A CA 1
ATOM 1446 C C . ARG A 1 110 ? -25.028 7.029 20.155 1.00 53.45 168 ARG A C 1
ATOM 1447 O O . ARG A 1 110 ? -25.359 6.967 21.338 1.00 55.00 168 ARG A O 1
ATOM 1462 N N . VAL A 1 111 ? -25.736 7.681 19.236 1.00 50.14 169 VAL A N 1
ATOM 1463 C CA . VAL A 1 111 ? -26.993 8.352 19.557 1.00 48.15 169 VAL A CA 1
ATOM 1464 C C . VAL A 1 111 ? -28.115 7.335 19.751 1.00 58.32 169 VAL A C 1
ATOM 1465 O O . VAL A 1 111 ? -28.772 7.314 20.793 1.00 60.42 169 VAL A O 1
ATOM 1478 N N . GLY A 1 112 ? -28.331 6.498 18.740 1.00 58.28 170 GLY A N 1
ATOM 1479 C CA . GLY A 1 112 ? -29.357 5.470 18.792 1.00 50.92 170 GLY A CA 1
ATOM 1480 C C . GLY A 1 112 ? -30.651 5.907 18.134 1.00 55.19 170 GLY A C 1
ATOM 1481 O O . GLY A 1 112 ? -31.252 6.906 18.529 1.00 62.49 170 GLY A O 1
ATOM 1485 N N . ASP A 1 113 ? -31.079 5.155 17.124 1.00 52.82 171 ASP A N 1
ATOM 1486 C CA . ASP A 1 113 ? -32.306 5.465 16.397 1.00 56.19 171 ASP A CA 1
ATOM 1487 C C . ASP A 1 113 ? -33.530 5.292 17.302 1.00 51.39 171 ASP A C 1
ATOM 1488 O O . ASP A 1 113 ? -33.801 4.183 17.763 1.00 52.77 171 ASP A O 1
ATOM 1497 N N . PRO A 1 114 ? -34.274 6.385 17.561 1.00 62.63 172 PRO A N 1
ATOM 1498 C CA . PRO A 1 114 ? -35.420 6.290 18.476 1.00 66.57 172 PRO A CA 1
ATOM 1499 C C . PRO A 1 114 ? -36.647 5.580 17.900 1.00 66.82 172 PRO A C 1
ATOM 1500 O O . PRO A 1 114 ? -37.587 5.313 18.650 1.00 65.04 172 PRO A O 1
ATOM 1511 N N . THR A 1 115 ? -36.641 5.283 16.603 1.00 58.18 173 THR A N 1
ATOM 1512 C CA . THR A 1 115 ? -37.816 4.714 15.946 1.00 63.13 173 THR A CA 1
ATOM 1513 C C . THR A 1 115 ? -38.162 3.326 16.478 1.00 61.57 173 THR A C 1
ATOM 1514 O O . THR A 1 115 ? -37.276 2.513 16.751 1.00 59.24 173 THR A O 1
ATOM 1525 N N . GLY A 1 116 ? -39.459 3.067 16.619 1.00 70.87 174 GLY A N 1
ATOM 1526 C CA . GLY A 1 116 ? -39.941 1.786 17.105 1.00 84.20 174 GLY A CA 1
ATOM 1527 C C . GLY A 1 116 ? -39.522 1.518 18.536 1.00 91.50 174 GLY A C 1
ATOM 1528 O O . GLY A 1 116 ? -39.324 0.368 18.930 1.00 96.67 174 GLY A O 1
ATOM 1532 N N . ARG A 1 117 ? -39.387 2.588 19.314 1.00 81.85 175 ARG A N 1
ATOM 1533 C CA . ARG A 1 117 ? -38.987 2.483 20.711 1.00 75.58 175 ARG A CA 1
ATOM 1534 C C . ARG A 1 117 ? -39.705 3.533 21.548 1.00 84.86 175 ARG A C 1
ATOM 1535 O O . ARG A 1 117 ? -39.992 4.628 21.066 1.00 84.83 175 ARG A O 1
ATOM 1539 N N . LEU A 1 118 ? -40.005 3.183 22.795 1.00 97.28 176 LEU A N 1
ATOM 1540 C CA . LEU A 1 118 ? -40.583 4.127 23.744 1.00 99.24 176 LEU A CA 1
ATOM 1541 C C . LEU A 1 118 ? -39.501 4.585 24.714 1.00 100.74 176 LEU A C 1
ATOM 1542 O O . LEU A 1 118 ? -39.321 5.781 24.939 1.00 105.99 176 LEU A O 1
ATOM 1558 N N . LYS A 1 119 ? -38.769 3.626 25.273 1.00 89.21 177 LYS A N 1
ATOM 1559 C CA . LYS A 1 119 ? -37.642 3.934 26.144 1.00 81.05 177 LYS A CA 1
ATOM 1560 C C . LYS A 1 119 ? -36.408 4.260 25.307 1.00 88.65 177 LYS A C 1
ATOM 1561 O O . LYS A 1 119 ? -36.392 4.028 24.097 1.00 92.78 177 LYS A O 1
ATOM 1565 N N . GLY A 1 120 ? -35.381 4.800 25.957 1.00 96.80 178 GLY A N 1
ATOM 1566 C CA . GLY A 1 120 ? -34.133 5.125 25.290 1.00 99.66 178 GLY A CA 1
ATOM 1567 C C . GLY A 1 120 ? -33.109 4.019 25.457 1.00 93.37 178 GLY A C 1
ATOM 1568 O O . GLY A 1 120 ? -33.165 3.253 26.420 1.00 86.34 178 GLY A O 1
ATOM 1572 N N . ARG A 1 121 ? -32.173 3.934 24.517 1.00 95.71 179 ARG A N 1
ATOM 1573 C CA . ARG A 1 121 ? -31.129 2.916 24.565 1.00 95.17 179 ARG A CA 1
ATOM 1574 C C . ARG A 1 121 ? -30.238 3.107 25.788 1.00 99.41 179 ARG A C 1
ATOM 1575 O O . ARG A 1 121 ? -30.045 4.229 26.257 1.00 105.25 179 ARG A O 1
ATOM 1579 N N . GLU A 1 122 ? -29.701 2.004 26.300 1.00 89.99 180 GLU A N 1
ATOM 1580 C CA . GLU A 1 122 ? -28.832 2.042 27.469 1.00 83.57 180 GLU A CA 1
ATOM 1581 C C . GLU A 1 122 ? -27.397 2.348 27.058 1.00 83.88 180 GLU A C 1
ATOM 1582 O O . GLU A 1 122 ? -26.869 1.745 26.124 1.00 85.38 180 GLU A O 1
ATOM 1588 N N . GLN A 1 123 ? -26.774 3.291 27.759 1.00 90.70 181 GLN A N 1
ATOM 1589 C CA . GLN A 1 123 ? -25.399 3.685 27.470 1.00 91.89 181 GLN A CA 1
ATOM 1590 C C . GLN A 1 123 ? -24.450 2.497 27.587 1.00 100.42 181 GLN A C 1
ATOM 1591 O O . GLN A 1 123 ? -24.274 1.937 28.670 1.00 106.70 181 GLN A O 1
ATOM 1595 N N . VAL A 1 124 ? -23.846 2.117 26.463 1.00 95.17 182 VAL A N 1
ATOM 1596 C CA . VAL A 1 124 ? -22.905 1.002 26.431 1.00 86.89 182 VAL A CA 1
ATOM 1597 C C . VAL A 1 124 ? -21.485 1.534 26.605 1.00 83.90 182 VAL A C 1
ATOM 1598 O O . VAL A 1 124 ? -21.202 2.680 26.251 1.00 79.95 182 VAL A O 1
ATOM 1611 N N . HIS A 1 125 ? -20.596 0.710 27.151 1.00 81.87 183 HIS A N 1
ATOM 1612 C CA . HIS A 1 125 ? -19.212 1.124 27.348 1.00 73.54 183 HIS A CA 1
ATOM 1613 C C . HIS A 1 125 ? -18.548 1.363 25.993 1.00 73.26 183 HIS A C 1
ATOM 1614 O O . HIS A 1 125 ? -19.019 0.868 24.969 1.00 75.37 183 HIS A O 1
ATOM 1628 N N . SER A 1 126 ? -17.437 2.090 25.991 1.00 67.21 184 SER A N 1
ATOM 1629 C CA . SER A 1 126 ? -16.797 2.489 24.743 1.00 64.38 184 SER A CA 1
ATOM 1630 C C . SER A 1 126 ? -16.051 1.328 24.099 1.00 60.13 184 SER A C 1
ATOM 1631 O O . SER A 1 126 ? -16.023 1.202 22.873 1.00 60.10 184 SER A O 1
ATOM 1639 N N . SER A 1 127 ? -15.441 0.486 24.925 1.00 53.13 185 SER A N 1
ATOM 1640 C CA . SER A 1 127 ? -14.706 -0.669 24.426 1.00 52.95 185 SER A CA 1
ATOM 1641 C C . SER A 1 127 ? -15.647 -1.654 23.734 1.00 53.25 185 SER A C 1
ATOM 1642 O O . SER A 1 127 ? -15.263 -2.319 22.773 1.00 48.52 185 SER A O 1
ATOM 1650 N N . VAL A 1 128 ? -16.879 -1.737 24.227 1.00 49.43 186 VAL A N 1
ATOM 1651 C CA . VAL A 1 128 ? -17.882 -2.630 23.656 1.00 51.68 186 VAL A CA 1
ATOM 1652 C C . VAL A 1 128 ? -18.345 -2.128 22.293 1.00 54.37 186 VAL A C 1
ATOM 1653 O O . VAL A 1 128 ? -18.463 -2.902 21.343 1.00 53.93 186 VAL A O 1
ATOM 1666 N N . ARG A 1 129 ? -18.614 -0.829 22.207 1.00 52.34 187 ARG A N 1
ATOM 1667 C CA . ARG A 1 129 ? -19.087 -0.228 20.968 1.00 45.12 187 ARG A CA 1
ATOM 1668 C C . ARG A 1 129 ? -18.029 -0.371 19.882 1.00 35.14 187 ARG A C 1
ATOM 1669 O O . ARG A 1 129 ? -18.344 -0.653 18.727 1.00 45.97 187 ARG A O 1
ATOM 1676 N N . LYS A 1 130 ? -16.772 -0.182 20.267 1.00 40.11 188 LYS A N 1
ATOM 1677 C CA . LYS A 1 130 ? -15.658 -0.296 19.334 1.00 43.76 188 LYS A CA 1
ATOM 1678 C C . LYS A 1 130 ? -15.498 -1.736 18.858 1.00 43.53 188 LYS A C 1
ATOM 1679 O O . LYS A 1 130 ? -15.195 -1.982 17.692 1.00 43.24 188 LYS A O 1
ATOM 1683 N N . ALA A 1 131 ? -15.701 -2.685 19.768 1.00 39.78 189 ALA A N 1
ATOM 1684 C CA . ALA A 1 131 ? -15.597 -4.100 19.431 1.00 42.09 189 ALA A CA 1
ATOM 1685 C C . ALA A 1 131 ? -16.728 -4.505 18.494 1.00 34.96 189 ALA A C 1
ATOM 1686 O O . ALA A 1 131 ? -16.508 -5.199 17.503 1.00 48.76 189 ALA A O 1
ATOM 1693 N N . ASN A 1 132 ? -17.940 -4.064 18.817 1.00 36.41 190 ASN A N 1
ATOM 1694 C CA . ASN A 1 132 ? -19.103 -4.323 17.979 1.00 32.82 190 ASN A CA 1
ATOM 1695 C C . ASN A 1 132 ? -18.923 -3.754 16.578 1.00 35.94 190 ASN A C 1
ATOM 1696 O O . ASN A 1 132 ? -19.242 -4.403 15.582 1.00 37.75 190 ASN A O 1
ATOM 1707 N N . MET A 1 133 ? -18.406 -2.532 16.516 1.00 40.31 191 MET A N 1
ATOM 1708 C CA . MET A 1 133 ? -18.215 -1.830 15.254 1.00 38.45 191 MET A CA 1
ATOM 1709 C C . MET A 1 133 ? -17.194 -2.546 14.371 1.00 34.04 191 MET A C 1
ATOM 1710 O O . MET A 1 133 ? -17.389 -2.681 13.163 1.00 30.91 191 MET A O 1
ATOM 1724 N N . ALA A 1 134 ? -16.110 -3.010 14.982 1.00 31.82 192 ALA A N 1
ATOM 1725 C CA . ALA A 1 134 ? -15.049 -3.687 14.247 1.00 31.34 192 ALA A CA 1
ATOM 1726 C C . ALA A 1 134 ? -15.518 -5.049 13.731 1.00 32.73 192 ALA A C 1
ATOM 1727 O O . ALA A 1 134 ? -15.202 -5.441 12.606 1.00 32.77 192 ALA A O 1
ATOM 1734 N N . SER A 1 135 ? -16.271 -5.766 14.558 1.00 30.99 193 SER A N 1
ATOM 1735 C CA . SER A 1 135 ? -16.791 -7.075 14.176 1.00 33.48 193 SER A CA 1
ATOM 1736 C C . SER A 1 135 ? -17.803 -6.962 13.041 1.00 35.94 193 SER A C 1
ATOM 1737 O O . SER A 1 135 ? -17.802 -7.772 12.115 1.00 35.74 193 SER A O 1
ATOM 1745 N N . MET A 1 136 ? -18.666 -5.954 13.117 1.00 30.88 194 MET A N 1
ATOM 1746 C CA . MET A 1 136 ? -19.690 -5.755 12.099 1.00 35.08 194 MET A CA 1
ATOM 1747 C C . MET A 1 136 ? -19.053 -5.328 10.778 1.00 26.54 194 MET A C 1
ATOM 1748 O O . MET A 1 136 ? -19.512 -5.714 9.704 1.00 27.97 194 MET A O 1
ATOM 1762 N N . HIS A 1 137 ? -17.996 -4.526 10.867 1.00 29.86 195 HIS A N 1
ATOM 1763 C CA . HIS A 1 137 ? -17.271 -4.076 9.684 1.00 32.80 195 HIS A CA 1
ATOM 1764 C C . HIS A 1 137 ? -16.683 -5.266 8.924 1.00 32.34 195 HIS A C 1
ATOM 1765 O O . HIS A 1 137 ? -16.780 -5.344 7.698 1.00 29.91 195 HIS A O 1
ATOM 1779 N N . MET A 1 138 ? -16.076 -6.193 9.660 1.00 31.92 196 MET A N 1
ATOM 1780 C CA . MET A 1 138 ? -15.509 -7.397 9.060 1.00 27.00 196 MET A CA 1
ATOM 1781 C C . MET A 1 138 ? -16.594 -8.248 8.411 1.00 25.14 196 MET A C 1
ATOM 1782 O O . MET A 1 138 ? -16.417 -8.769 7.309 1.00 27.37 196 MET A O 1
ATOM 1796 N N . GLN A 1 139 ? -17.722 -8.380 9.101 1.00 26.82 197 GLN A N 1
ATOM 1797 C CA . GLN A 1 139 ? -18.820 -9.204 8.610 1.00 30.60 197 GLN A CA 1
ATOM 1798 C C . GLN A 1 139 ? -19.418 -8.636 7.329 1.00 32.71 197 GLN A C 1
ATOM 1799 O O . GLN A 1 139 ? -19.808 -9.385 6.434 1.00 31.10 197 GLN A O 1
ATOM 1813 N N . LEU A 1 140 ? -19.488 -7.312 7.247 1.00 24.85 198 LEU A N 1
ATOM 1814 C CA . LEU A 1 140 ? -20.029 -6.648 6.067 1.00 27.61 198 LEU A CA 1
ATOM 1815 C C . LEU A 1 140 ? -19.084 -6.796 4.879 1.00 25.06 198 LEU A C 1
ATOM 1816 O O . LEU A 1 140 ? -19.522 -6.971 3.741 1.00 27.28 198 LEU A O 1
ATOM 1832 N N . LYS A 1 141 ? -17.786 -6.723 5.145 1.00 27.02 199 LYS A N 1
ATOM 1833 C CA . LYS A 1 141 ? -16.785 -6.965 4.115 1.00 25.59 199 LYS A CA 1
ATOM 1834 C C . LYS A 1 141 ? -16.955 -8.389 3.592 1.00 26.27 199 LYS A C 1
ATOM 1835 O O . LYS A 1 141 ? -16.973 -8.632 2.383 1.00 28.72 199 LYS A O 1
ATOM 1854 N N . LYS A 1 142 ? -17.088 -9.322 4.529 1.00 26.72 200 LYS A N 1
ATOM 1855 C CA . LYS A 1 142 ? -17.280 -10.735 4.220 1.00 29.77 200 LYS A CA 1
ATOM 1856 C C . LYS A 1 142 ? -18.561 -10.958 3.412 1.00 32.41 200 LYS A C 1
ATOM 1857 O O . LYS A 1 142 ? -18.569 -11.706 2.433 1.00 28.41 200 LYS A O 1
ATOM 1876 N N . LEU A 1 143 ? -19.642 -10.301 3.821 1.00 24.45 201 LEU A N 1
ATOM 1877 C CA . LEU A 1 143 ? -20.915 -10.422 3.120 1.00 24.78 201 LEU A CA 1
ATOM 1878 C C . LEU A 1 143 ? -20.804 -9.902 1.688 1.00 27.37 201 LEU A C 1
ATOM 1879 O O . LEU A 1 143 ? -21.368 -10.484 0.761 1.00 25.13 201 LEU A O 1
ATOM 1895 N N . GLY A 1 144 ? -20.068 -8.809 1.515 1.00 24.31 202 GLY A N 1
ATOM 1896 C CA . GLY A 1 144 ? -19.838 -8.246 0.197 1.00 24.57 202 GLY A CA 1
ATOM 1897 C C . GLY A 1 144 ? -19.187 -9.237 -0.751 1.00 24.27 202 GLY A C 1
ATOM 1898 O O . GLY A 1 144 ? -19.596 -9.372 -1.904 1.00 25.61 202 GLY A O 1
ATOM 1902 N N . ALA A 1 145 ? -18.166 -9.934 -0.265 1.00 26.32 203 ALA A N 1
ATOM 1903 C CA . ALA A 1 145 ? -17.473 -10.933 -1.069 1.00 26.03 203 ALA A CA 1
ATOM 1904 C C . ALA A 1 145 ? -18.373 -12.142 -1.322 1.00 22.12 203 ALA A C 1
ATOM 1905 O O . ALA A 1 145 ? -18.370 -12.714 -2.412 1.00 25.78 203 ALA A O 1
ATOM 1912 N N . SER A 1 146 ? -19.149 -12.521 -0.314 1.00 21.16 204 SER A N 1
ATOM 1913 C CA . SER A 1 146 ? -20.077 -13.638 -0.447 1.00 21.81 204 SER A CA 1
ATOM 1914 C C . SER A 1 146 ? -21.147 -13.365 -1.501 1.00 29.09 204 SER A C 1
ATOM 1915 O O . SER A 1 146 ? -21.540 -14.262 -2.246 1.00 29.64 204 SER A O 1
ATOM 1923 N N . ILE A 1 147 ? -21.626 -12.128 -1.550 1.00 26.88 205 ILE A N 1
ATOM 1924 C CA . ILE A 1 147 ? -22.624 -11.736 -2.535 1.00 27.11 205 ILE A CA 1
ATOM 1925 C C . ILE A 1 147 ? -22.092 -11.937 -3.950 1.00 27.57 205 ILE A C 1
ATOM 1926 O O . ILE A 1 147 ? -22.807 -12.419 -4.831 1.00 26.98 205 ILE A O 1
ATOM 1942 N N . GLU A 1 148 ? -20.834 -11.571 -4.163 1.00 31.22 206 GLU A N 1
ATOM 1943 C CA . GLU A 1 148 ? -20.209 -11.737 -5.469 1.00 29.48 206 GLU A CA 1
ATOM 1944 C C . GLU A 1 148 ? -20.089 -13.222 -5.811 1.00 25.40 206 GLU A C 1
ATOM 1945 O O . GLU A 1 148 ? -20.416 -13.637 -6.921 1.00 28.61 206 GLU A O 1
ATOM 1957 N N . ARG A 1 149 ? -19.621 -14.014 -4.849 1.00 24.32 207 ARG A N 1
ATOM 1958 C CA . ARG A 1 149 ? -19.490 -15.455 -5.032 1.00 29.43 207 ARG A CA 1
ATOM 1959 C C . ARG A 1 149 ? -20.856 -16.092 -5.303 1.00 34.53 207 ARG A C 1
ATOM 1960 O O . ARG A 1 149 ? -21.004 -16.904 -6.213 1.00 29.11 207 ARG A O 1
ATOM 1981 N N . TYR A 1 150 ? -21.846 -15.734 -4.493 1.00 29.83 208 TYR A N 1
ATOM 1982 C CA . TYR A 1 150 ? -23.190 -16.285 -4.630 1.00 26.37 208 TYR A CA 1
ATOM 1983 C C . TYR A 1 150 ? -23.824 -15.872 -5.958 1.00 24.98 208 TYR A C 1
ATOM 1984 O O . TYR A 1 150 ? -24.535 -16.654 -6.585 1.00 29.56 208 TYR A O 1
ATOM 2002 N N . GLY A 1 151 ? -23.555 -14.643 -6.386 1.00 29.65 209 GLY A N 1
ATOM 2003 C CA . GLY A 1 151 ? -24.021 -14.171 -7.677 1.00 32.13 209 GLY A CA 1
ATOM 2004 C C . GLY A 1 151 ? -23.420 -14.988 -8.807 1.00 34.08 209 GLY A C 1
ATOM 2005 O O . GLY A 1 151 ? -24.104 -15.327 -9.772 1.00 29.86 209 GLY A O 1
ATOM 2009 N N . GLU A 1 152 ? -22.131 -15.294 -8.684 1.00 29.97 210 GLU A N 1
ATOM 2010 C CA . GLU A 1 152 ? -21.423 -16.105 -9.671 1.00 36.07 210 GLU A CA 1
ATOM 2011 C C . GLU A 1 152 ? -22.102 -17.459 -9.861 1.00 35.38 210 GLU A C 1
ATOM 2012 O O . GLU A 1 152 ? -22.255 -17.929 -10.989 1.00 33.91 210 GLU A O 1
ATOM 2024 N N . LYS A 1 153 ? -22.491 -18.090 -8.757 1.00 34.78 211 LYS A N 1
ATOM 2025 C CA . LYS A 1 153 ? -23.150 -19.391 -8.817 1.00 32.42 211 LYS A CA 1
ATOM 2026 C C . LYS A 1 153 ? -24.388 -19.346 -9.708 1.00 36.60 211 LYS A C 1
ATOM 2027 O O . LYS A 1 153 ? -24.686 -20.307 -10.412 1.00 43.38 211 LYS A O 1
ATOM 2046 N N . HIS A 1 154 ? -25.105 -18.226 -9.671 1.00 35.63 212 HIS A N 1
ATOM 2047 C CA . HIS A 1 154 ? -26.381 -18.110 -10.369 1.00 29.09 212 HIS A CA 1
ATOM 2048 C C . HIS A 1 154 ? -26.268 -17.374 -11.705 1.00 31.85 212 HIS A C 1
ATOM 2049 O O . HIS A 1 154 ? -27.263 -16.889 -12.244 1.00 32.79 212 HIS A O 1
ATOM 2063 N N . GLY A 1 155 ? -25.051 -17.295 -12.236 1.00 35.57 213 GLY A N 1
ATOM 2064 C CA . GLY A 1 155 ? -24.842 -16.820 -13.593 1.00 31.15 213 GLY A CA 1
ATOM 2065 C C . GLY A 1 155 ? -24.548 -15.339 -13.744 1.00 35.43 213 GLY A C 1
ATOM 2066 O O . GLY A 1 155 ? -24.434 -14.846 -14.867 1.00 38.80 213 GLY A O 1
ATOM 2070 N N . TYR A 1 156 ? -24.424 -14.627 -12.629 1.00 31.38 214 TYR A N 1
ATOM 2071 C CA . TYR A 1 156 ? -24.096 -13.206 -12.676 1.00 39.06 214 TYR A CA 1
ATOM 2072 C C . TYR A 1 156 ? -22.585 -13.036 -12.595 1.00 40.85 214 TYR A C 1
ATOM 2073 O O . TYR A 1 156 ? -21.987 -13.184 -11.528 1.00 38.44 214 TYR A O 1
ATOM 2091 N N . LYS A 1 157 ? -21.977 -12.728 -13.736 1.00 44.28 215 LYS A N 1
ATOM 2092 C CA . LYS A 1 157 ? -20.528 -12.603 -13.837 1.00 43.29 215 LYS A CA 1
ATOM 2093 C C . LYS A 1 157 ? -20.113 -11.152 -13.651 1.00 39.02 215 LYS A C 1
ATOM 2094 O O . LYS A 1 157 ? -20.614 -10.262 -14.339 1.00 40.92 215 LYS A O 1
ATOM 2098 N N . ARG A 1 158 ? -19.201 -10.923 -12.711 1.00 37.86 216 ARG A N 1
ATOM 2099 C CA . ARG A 1 158 ? -18.774 -9.573 -12.368 1.00 38.55 216 ARG A CA 1
ATOM 2100 C C . ARG A 1 158 ? -18.197 -8.828 -13.563 1.00 40.48 216 ARG A C 1
ATOM 2101 O O . ARG A 1 158 ? -17.327 -9.338 -14.270 1.00 43.29 216 ARG A O 1
ATOM 2122 N N . GLN A 1 159 ? -18.701 -7.615 -13.774 1.00 39.36 217 GLN A N 1
ATOM 2123 C CA . GLN A 1 159 ? -18.204 -6.729 -14.818 1.00 32.99 217 GLN A CA 1
ATOM 2124 C C . GLN A 1 159 ? -17.388 -5.611 -14.184 1.00 39.53 217 GLN A C 1
ATOM 2125 O O . GLN A 1 159 ? -17.531 -5.325 -12.994 1.00 46.18 217 GLN A O 1
ATOM 2139 N N . MET A 1 160 ? -16.532 -4.986 -14.983 1.00 40.78 218 MET A N 1
ATOM 2140 C CA . MET A 1 160 ? -15.656 -3.928 -14.494 1.00 42.34 218 MET A CA 1
ATOM 2141 C C . MET A 1 160 ? -16.449 -2.760 -13.913 1.00 37.12 218 MET A C 1
ATOM 2142 O O . MET A 1 160 ? -15.988 -2.085 -12.993 1.00 41.02 218 MET A O 1
ATOM 2146 N N . ILE A 1 161 ? -17.643 -2.529 -14.451 1.00 34.44 219 ILE A N 1
ATOM 2147 C CA . ILE A 1 161 ? -18.457 -1.392 -14.038 1.00 33.92 219 ILE A CA 1
ATOM 2148 C C . ILE A 1 161 ? -19.184 -1.647 -12.711 1.00 35.55 219 ILE A C 1
ATOM 2149 O O . ILE A 1 161 ? -19.671 -0.707 -12.084 1.00 34.69 219 ILE A O 1
ATOM 2165 N N . TRP A 1 162 ? -19.255 -2.906 -12.279 1.00 32.63 220 TRP A N 1
ATOM 2166 C CA . TRP A 1 162 ? -19.861 -3.221 -10.984 1.00 28.64 220 TRP A CA 1
ATOM 2167 C C . TRP A 1 162 ? -19.141 -2.459 -9.885 1.00 33.87 220 TRP A C 1
ATOM 2168 O O . TRP A 1 162 ? -17.945 -2.192 -9.993 1.00 38.13 220 TRP A O 1
ATOM 2189 N N . ARG A 1 163 ? -19.865 -2.120 -8.824 1.00 35.52 221 ARG A N 1
ATOM 2190 C CA . ARG A 1 163 ? -19.260 -1.433 -7.693 1.00 34.36 221 ARG A CA 1
ATOM 2191 C C . ARG A 1 163 ? -20.043 -1.650 -6.403 1.00 30.19 221 ARG A C 1
ATOM 2192 O O . ARG A 1 163 ? -21.258 -1.457 -6.361 1.00 31.07 221 ARG A O 1
ATOM 2207 N N . ARG A 1 164 ? -19.334 -2.064 -5.355 1.00 27.24 222 ARG A N 1
ATOM 2208 C CA . ARG A 1 164 ? -19.907 -2.106 -4.019 1.00 25.29 222 ARG A CA 1
ATOM 2209 C C . ARG A 1 164 ? -18.953 -1.387 -3.072 1.00 27.35 222 ARG A C 1
ATOM 2210 O O . ARG A 1 164 ? -17.737 -1.516 -3.199 1.00 29.83 222 ARG A O 1
ATOM 2231 N N . THR A 1 165 ? -19.508 -0.628 -2.135 1.00 31.32 223 THR A N 1
ATOM 2232 C CA . THR A 1 165 ? -18.707 0.171 -1.215 1.00 34.11 223 THR A CA 1
ATOM 2233 C C . THR A 1 165 ? -19.154 -0.063 0.223 1.00 30.52 223 THR A C 1
ATOM 2234 O O . THR A 1 165 ? -20.345 -0.180 0.495 1.00 32.22 223 THR A O 1
ATOM 2245 N N . LEU A 1 166 ? -18.185 -0.154 1.130 1.00 30.86 224 LEU A N 1
ATOM 2246 C CA . LEU A 1 166 ? -18.460 -0.199 2.563 1.00 28.78 224 LEU A CA 1
ATOM 2247 C C . LEU A 1 166 ? -17.899 1.064 3.204 1.00 31.89 224 LEU A C 1
ATOM 2248 O O . LEU A 1 166 ? -16.700 1.330 3.113 1.00 34.36 224 LEU A O 1
ATOM 2264 N N . THR A 1 167 ? -18.770 1.838 3.843 1.00 35.64 225 THR A N 1
ATOM 2265 C CA . THR A 1 167 ? -18.377 3.112 4.434 1.00 31.75 225 THR A CA 1
ATOM 2266 C C . THR A 1 167 ? -18.911 3.248 5.857 1.00 27.26 225 THR A C 1
ATOM 2267 O O . THR A 1 167 ? -20.050 2.882 6.144 1.00 34.35 225 THR A O 1
ATOM 2278 N N . ASN A 1 168 ? -18.063 3.761 6.742 1.00 30.34 226 ASN A N 1
ATOM 2279 C CA . ASN A 1 168 ? -18.453 4.092 8.108 1.00 31.47 226 ASN A CA 1
ATOM 2280 C C . ASN A 1 168 ? -18.742 5.589 8.199 1.00 34.91 226 ASN A C 1
ATOM 2281 O O . ASN A 1 168 ? -17.903 6.401 7.819 1.00 34.15 226 ASN A O 1
ATOM 2292 N N . ASN A 1 169 ? -19.922 5.963 8.688 1.00 29.77 227 ASN A N 1
ATOM 2293 C CA . ASN A 1 169 ? -20.285 7.377 8.723 1.00 35.58 227 ASN A CA 1
ATOM 2294 C C . ASN A 1 169 ? -19.461 8.156 9.753 1.00 30.71 227 ASN A C 1
ATOM 2295 O O . ASN A 1 169 ? -19.572 9.375 9.842 1.00 32.97 227 ASN A O 1
ATOM 2306 N N . ASN A 1 170 ? -18.643 7.446 10.528 1.00 33.69 228 ASN A N 1
ATOM 2307 C CA . ASN A 1 170 ? -17.625 8.083 11.363 1.00 38.61 228 ASN A CA 1
ATOM 2308 C C . ASN A 1 170 ? -16.669 8.929 10.530 1.00 39.20 228 ASN A C 1
ATOM 2309 O O . ASN A 1 170 ? -16.061 9.872 11.036 1.00 31.95 228 ASN A O 1
ATOM 2320 N N . VAL A 1 171 ? -16.527 8.568 9.258 1.00 36.30 229 VAL A N 1
ATOM 2321 C CA . VAL A 1 171 ? -15.629 9.272 8.348 1.00 40.46 229 VAL A CA 1
ATOM 2322 C C . VAL A 1 171 ? -15.908 10.774 8.334 1.00 38.05 229 VAL A C 1
ATOM 2323 O O . VAL A 1 171 ? -14.977 11.572 8.249 1.00 40.71 229 VAL A O 1
ATOM 2336 N N . TRP A 1 172 ? -17.180 11.156 8.418 1.00 35.25 230 TRP A N 1
ATOM 2337 C CA . TRP A 1 172 ? -17.530 12.571 8.489 1.00 34.11 230 TRP A CA 1
ATOM 2338 C C . TRP A 1 172 ? -17.982 13.007 9.886 1.00 32.18 230 TRP A C 1
ATOM 2339 O O . TRP A 1 172 ? -17.665 14.117 10.311 1.00 35.16 230 TRP A O 1
ATOM 2360 N N . TRP A 1 173 ? -18.701 12.153 10.608 1.00 30.29 231 TRP A N 1
ATOM 2361 C CA . TRP A 1 173 ? -19.241 12.562 11.908 1.00 35.85 231 TRP A CA 1
ATOM 2362 C C . TRP A 1 173 ? -18.178 12.827 12.972 1.00 39.27 231 TRP A C 1
ATOM 2363 O O . TRP A 1 173 ? -18.455 13.488 13.972 1.00 41.54 231 TRP A O 1
ATOM 2384 N N . ASN A 1 174 ? -16.969 12.321 12.767 1.00 40.29 232 ASN A N 1
ATOM 2385 C CA . ASN A 1 174 ? -15.894 12.566 13.718 1.00 39.52 232 ASN A CA 1
ATOM 2386 C C . ASN A 1 174 ? -15.440 14.026 13.729 1.00 40.98 232 ASN A C 1
ATOM 2387 O O . ASN A 1 174 ? -14.936 14.509 14.741 1.00 39.63 232 ASN A O 1
ATOM 2398 N N . LYS A 1 175 ? -15.626 14.722 12.609 1.00 40.76 233 LYS A N 1
ATOM 2399 C CA . LYS A 1 175 ? -15.149 16.098 12.473 1.00 44.08 233 LYS A CA 1
ATOM 2400 C C . LYS A 1 175 ? -16.236 17.106 12.080 1.00 42.33 233 LYS A C 1
ATOM 2401 O O . LYS A 1 175 ? -16.050 18.308 12.269 1.00 52.28 233 LYS A O 1
ATOM 2411 N N . THR A 1 176 ? -17.354 16.627 11.537 1.00 36.74 234 THR A N 1
ATOM 2412 C CA . THR A 1 176 ? -18.405 17.512 11.024 1.00 38.44 234 THR A CA 1
ATOM 2413 C C . THR A 1 176 ? -18.888 18.515 12.080 1.00 39.76 234 THR A C 1
ATOM 2414 O O . THR A 1 176 ? -19.528 18.122 13.056 1.00 37.62 234 THR A O 1
ATOM 2425 N N . PRO A 1 177 ? -18.591 19.815 11.884 1.00 38.69 235 PRO A N 1
ATOM 2426 C CA . PRO A 1 177 ? -19.019 20.815 12.872 1.00 35.47 235 PRO A CA 1
ATOM 2427 C C . PRO A 1 177 ? -20.536 20.949 12.994 1.00 29.95 235 PRO A C 1
ATOM 2428 O O . PRO A 1 177 ? -21.255 20.885 11.993 1.00 30.74 235 PRO A O 1
ATOM 2439 N N . LEU A 1 178 ? -21.014 21.114 14.223 1.00 35.97 236 LEU A N 1
ATOM 2440 C CA . LEU A 1 178 ? -22.424 21.393 14.468 1.00 34.78 236 LEU A CA 1
ATOM 2441 C C . LEU A 1 178 ? -22.892 22.583 13.637 1.00 37.03 236 LEU A C 1
ATOM 2442 O O . LEU A 1 178 ? -23.987 22.570 13.077 1.00 38.40 236 LEU A O 1
ATOM 2458 N N . LEU A 1 179 ? -22.046 23.601 13.539 1.00 31.29 237 LEU A N 1
ATOM 2459 C CA . LEU A 1 179 ? -22.421 24.829 12.848 1.00 38.01 237 LEU A CA 1
ATOM 2460 C C . LEU A 1 179 ? -22.705 24.555 11.369 1.00 33.00 237 LEU A C 1
ATOM 2461 O O . LEU A 1 179 ? -23.598 25.163 10.780 1.00 38.55 237 LEU A O 1
ATOM 2477 N N . GLU A 1 180 ? -21.954 23.631 10.776 1.00 36.10 238 GLU A N 1
ATOM 2478 C CA . GLU A 1 180 ? -22.155 23.277 9.373 1.00 41.40 238 GLU A CA 1
ATOM 2479 C C . GLU A 1 180 ? -23.524 22.637 9.144 1.00 33.74 238 GLU A C 1
ATOM 2480 O O . GLU A 1 180 ? -24.204 22.948 8.165 1.00 40.10 238 GLU A O 1
ATOM 2492 N N . VAL A 1 181 ? -23.930 21.744 10.041 1.00 36.55 239 VAL A N 1
ATOM 2493 C CA . VAL A 1 181 ? -25.220 21.072 9.901 1.00 33.06 239 VAL A CA 1
ATOM 2494 C C . VAL A 1 181 ? -26.365 22.059 10.118 1.00 34.98 239 VAL A C 1
ATOM 2495 O O . VAL A 1 181 ? -27.384 22.004 9.427 1.00 29.77 239 VAL A O 1
ATOM 2508 N N . LEU A 1 182 ? -26.201 22.953 11.088 1.00 33.01 240 LEU A N 1
ATOM 2509 C CA . LEU A 1 182 ? -27.216 23.965 11.360 1.00 35.98 240 LEU A CA 1
ATOM 2510 C C . LEU A 1 182 ? -27.353 24.933 10.188 1.00 32.83 240 LEU A C 1
ATOM 2511 O O . LEU A 1 182 ? -28.459 25.341 9.839 1.00 38.69 240 LEU A O 1
ATOM 2527 N N . ARG A 1 183 ? -26.227 25.298 9.583 1.00 37.26 241 ARG A N 1
ATOM 2528 C CA . ARG A 1 183 ? -26.230 26.251 8.480 1.00 42.30 241 ARG A CA 1
ATOM 2529 C C . ARG A 1 183 ? -26.882 25.667 7.227 1.00 47.61 241 ARG A C 1
ATOM 2530 O O . ARG A 1 183 ? -27.717 26.313 6.593 1.00 53.28 241 ARG A O 1
ATOM 2551 N N . ASP A 1 184 ? -26.498 24.442 6.876 1.00 44.02 242 ASP A N 1
ATOM 2552 C CA . ASP A 1 184 ? -26.898 23.846 5.601 1.00 42.09 242 ASP A CA 1
ATOM 2553 C C . ASP A 1 184 ? -28.185 23.026 5.681 1.00 41.69 242 ASP A C 1
ATOM 2554 O O . ASP A 1 184 ? -28.798 22.740 4.652 1.00 45.01 242 ASP A O 1
ATOM 2563 N N . LEU A 1 185 ? -28.592 22.650 6.891 1.00 37.57 243 LEU A N 1
ATOM 2564 C CA . LEU A 1 185 ? -29.790 21.830 7.070 1.00 43.39 243 LEU A CA 1
ATOM 2565 C C . LEU A 1 185 ? -30.687 22.342 8.192 1.00 31.95 243 LEU A C 1
ATOM 2566 O O . LEU A 1 185 ? -31.869 22.602 7.972 1.00 38.96 243 LEU A O 1
ATOM 2582 N N . GLY A 1 186 ? -30.126 22.492 9.388 1.00 31.00 244 GLY A N 1
ATOM 2583 C CA . GLY A 1 186 ? -30.906 22.848 10.562 1.00 35.82 244 GLY A CA 1
ATOM 2584 C C . GLY A 1 186 ? -31.702 24.135 10.426 1.00 40.17 244 GLY A C 1
ATOM 2585 O O . GLY A 1 186 ? -32.795 24.260 10.979 1.00 40.17 244 GLY A O 1
ATOM 2589 N N . ALA A 1 187 ? -31.158 25.093 9.684 1.00 37.63 245 ALA A N 1
ATOM 2590 C CA . ALA A 1 187 ? -31.799 26.396 9.528 1.00 42.14 245 ALA A CA 1
ATOM 2591 C C . ALA A 1 187 ? -33.065 26.316 8.678 1.00 39.91 245 ALA A C 1
ATOM 2592 O O . ALA A 1 187 ? -33.906 27.214 8.723 1.00 48.31 245 ALA A O 1
ATOM 2599 N N . TYR A 1 188 ? -33.196 25.238 7.909 1.00 42.08 246 TYR A N 1
ATOM 2600 C CA . TYR A 1 188 ? -34.292 25.094 6.952 1.00 37.80 246 TYR A CA 1
ATOM 2601 C C . TYR A 1 188 ? -35.314 24.043 7.383 1.00 38.07 246 TYR A C 1
ATOM 2602 O O . TYR A 1 188 ? -36.276 23.778 6.664 1.00 50.31 246 TYR A O 1
ATOM 2620 N N . ILE A 1 189 ? -35.103 23.457 8.558 1.00 40.36 247 ILE A N 1
ATOM 2621 C CA . ILE A 1 189 ? -36.003 22.437 9.088 1.00 44.59 247 ILE A CA 1
ATOM 2622 C C . ILE A 1 189 ? -36.867 22.992 10.209 1.00 47.71 247 ILE A C 1
ATOM 2623 O O . ILE A 1 189 ? -36.356 23.509 11.200 1.00 47.03 247 ILE A O 1
ATOM 2639 N N . ARG A 1 190 ? -38.181 22.869 10.045 1.00 49.20 248 ARG A N 1
ATOM 2640 C CA . ARG A 1 190 ? -39.127 23.287 11.071 1.00 50.31 248 ARG A CA 1
ATOM 2641 C C . ARG A 1 190 ? -39.315 22.158 12.075 1.00 48.01 248 ARG A C 1
ATOM 2642 O O . ARG A 1 190 ? -39.472 20.999 11.691 1.00 48.58 248 ARG A O 1
ATOM 2655 N N . ILE A 1 191 ? -39.299 22.496 13.360 1.00 47.96 249 ILE A N 1
ATOM 2656 C CA . ILE A 1 191 ? -39.396 21.484 14.406 1.00 53.15 249 ILE A CA 1
ATOM 2657 C C . ILE A 1 191 ? -40.833 21.000 14.585 1.00 54.17 249 ILE A C 1
ATOM 2658 O O . ILE A 1 191 ? -41.063 19.912 15.107 1.00 57.85 249 ILE A O 1
ATOM 2674 N N . GLY A 1 192 ? -41.792 21.815 14.155 1.00 56.72 250 GLY A N 1
ATOM 2675 C CA . GLY A 1 192 ? -43.201 21.476 14.264 1.00 53.60 250 GLY A CA 1
ATOM 2676 C C . GLY A 1 192 ? -43.548 20.119 13.678 1.00 49.75 250 GLY A C 1
ATOM 2677 O O . GLY A 1 192 ? -44.016 19.234 14.395 1.00 55.68 250 GLY A O 1
ATOM 2681 N N . PRO A 1 193 ? -43.330 19.950 12.365 1.00 54.04 251 PRO A N 1
ATOM 2682 C CA . PRO A 1 193 ? -43.543 18.662 11.696 1.00 59.15 251 PRO A CA 1
ATOM 2683 C C . PRO A 1 193 ? -42.762 17.519 12.346 1.00 60.03 251 PRO A C 1
ATOM 2684 O O . PRO A 1 193 ? -43.282 16.406 12.434 1.00 58.36 251 PRO A O 1
ATOM 2695 N N . MET A 1 194 ? -41.533 17.785 12.781 1.00 56.20 252 MET A N 1
ATOM 2696 C CA . MET A 1 194 ? -40.731 16.765 13.452 1.00 49.39 252 MET A CA 1
ATOM 2697 C C . MET A 1 194 ? -41.446 16.256 14.698 1.00 52.39 252 MET A C 1
ATOM 2698 O O . MET A 1 194 ? -41.409 15.064 15.004 1.00 52.09 252 MET A O 1
ATOM 2712 N N . LEU A 1 195 ? -42.093 17.169 15.415 1.00 67.49 253 LEU A N 1
ATOM 2713 C CA . LEU A 1 195 ? -42.812 16.818 16.635 1.00 65.75 253 LEU A CA 1
ATOM 2714 C C . LEU A 1 195 ? -44.120 16.091 16.332 1.00 58.01 253 LEU A C 1
ATOM 2715 O O . LEU A 1 195 ? -44.731 15.504 17.225 1.00 56.26 253 LEU A O 1
ATOM 2731 N N . GLY A 1 196 ? -44.543 16.128 15.071 1.00 58.34 254 GLY A N 1
ATOM 2732 C CA . GLY A 1 196 ? -45.778 15.485 14.658 1.00 59.50 254 GLY A CA 1
ATOM 2733 C C . GLY A 1 196 ? -45.587 14.041 14.237 1.00 62.57 254 GLY A C 1
ATOM 2734 O O . GLY A 1 196 ? -46.551 13.277 14.171 1.00 67.42 254 GLY A O 1
ATOM 2738 N N . ARG A 1 197 ? -44.346 13.670 13.938 1.00 61.16 255 ARG A N 1
ATOM 2739 C CA . ARG A 1 197 ? -44.029 12.303 13.539 1.00 64.79 255 ARG A CA 1
ATOM 2740 C C . ARG A 1 197 ? -44.429 11.310 14.626 1.00 72.99 255 ARG A C 1
ATOM 2741 O O . ARG A 1 197 ? -44.315 11.600 15.817 1.00 73.08 255 ARG A O 1
ATOM 2748 N N . ASP A 1 198 ? -44.898 10.142 14.196 1.00 73.27 256 ASP A N 1
ATOM 2749 C CA . ASP A 1 198 ? -45.412 9.114 15.096 1.00 72.88 256 ASP A CA 1
ATOM 2750 C C . ASP A 1 198 ? -44.423 8.760 16.205 1.00 67.88 256 ASP A C 1
ATOM 2751 O O . ASP A 1 198 ? -44.796 8.689 17.378 1.00 66.92 256 ASP A O 1
ATOM 2755 N N . THR A 1 199 ? -43.168 8.534 15.828 1.00 66.45 257 THR A N 1
ATOM 2756 C CA . THR A 1 199 ? -42.142 8.109 16.776 1.00 70.44 257 THR A CA 1
ATOM 2757 C C . THR A 1 199 ? -41.968 9.094 17.930 1.00 64.18 257 THR A C 1
ATOM 2758 O O . THR A 1 199 ? -41.732 8.684 19.065 1.00 61.13 257 THR A O 1
ATOM 2769 N N . VAL A 1 200 ? -42.088 10.386 17.646 1.00 60.78 258 VAL A N 1
ATOM 2770 C CA . VAL A 1 200 ? -41.918 11.397 18.683 1.00 65.04 258 VAL A CA 1
ATOM 2771 C C . VAL A 1 200 ? -43.230 11.529 19.445 1.00 62.61 258 VAL A C 1
ATOM 2772 O O . VAL A 1 200 ? -43.246 11.582 20.673 1.00 58.36 258 VAL A O 1
ATOM 2785 N N . LYS A 1 201 ? -44.329 11.561 18.699 1.00 71.98 259 LYS A N 1
ATOM 2786 C CA . LYS A 1 201 ? -45.660 11.733 19.270 1.00 74.71 259 LYS A CA 1
ATOM 2787 C C . LYS A 1 201 ? -45.971 10.643 20.294 1.00 76.04 259 LYS A C 1
ATOM 2788 O O . LYS A 1 201 ? -46.578 10.910 21.331 1.00 72.47 259 LYS A O 1
ATOM 2795 N N . ASN A 1 202 ? -45.550 9.418 19.997 1.00 76.80 260 ASN A N 1
ATOM 2796 C CA . ASN A 1 202 ? -45.825 8.280 20.867 1.00 79.85 260 ASN A CA 1
ATOM 2797 C C . ASN A 1 202 ? -44.990 8.281 22.144 1.00 75.94 260 ASN A C 1
ATOM 2798 O O . ASN A 1 202 ? -45.381 7.680 23.142 1.00 75.88 260 ASN A O 1
ATOM 2809 N N . ARG A 1 203 ? -43.846 8.958 22.114 1.00 65.88 261 ARG A N 1
ATOM 2810 C CA . ARG A 1 203 ? -42.962 9.005 23.275 1.00 69.96 261 ARG A CA 1
ATOM 2811 C C . ARG A 1 203 ? -43.251 10.215 24.154 1.00 77.43 261 ARG A C 1
ATOM 2812 O O . ARG A 1 203 ? -42.810 10.277 25.302 1.00 79.55 261 ARG A O 1
ATOM 2833 N N . MET A 1 204 ? -43.988 11.177 23.608 1.00 96.32 262 MET A N 1
ATOM 2834 C CA . MET A 1 204 ? -44.421 12.341 24.372 1.00 101.92 262 MET A CA 1
ATOM 2835 C C . MET A 1 204 ? -45.769 12.052 25.025 1.00 106.99 262 MET A C 1
ATOM 2836 O O . MET A 1 204 ? -46.002 12.407 26.181 1.00 108.42 262 MET A O 1
ATOM 2850 N N . GLU A 1 205 ? -46.650 11.399 24.274 1.00 96.18 263 GLU A N 1
ATOM 2851 C CA . GLU A 1 205 ? -47.972 11.036 24.772 1.00 84.48 263 GLU A CA 1
ATOM 2852 C C . GLU A 1 205 ? -47.883 9.982 25.872 1.00 90.91 263 GLU A C 1
ATOM 2853 O O . GLU A 1 205 ? -48.457 10.150 26.948 1.00 99.10 263 GLU A O 1
ATOM 2857 N N . ARG A 1 206 ? -47.165 8.896 25.598 1.00 78.95 264 ARG A N 1
ATOM 2858 C CA . ARG A 1 206 ? -47.001 7.820 26.572 1.00 78.37 264 ARG A CA 1
ATOM 2859 C C . ARG A 1 206 ? -46.268 8.310 27.819 1.00 91.03 264 ARG A C 1
ATOM 2860 O O . ARG A 1 206 ? -46.555 7.867 28.932 1.00 85.96 264 ARG A O 1
ATOM 2867 N N . GLY A 1 207 ? -45.322 9.223 27.623 1.00 112.91 265 GLY A N 1
ATOM 2868 C CA . GLY A 1 207 ? -44.575 9.806 28.723 1.00 118.46 265 GLY A CA 1
ATOM 2869 C C . GLY A 1 207 ? -43.240 9.126 28.956 1.00 120.77 265 GLY A C 1
ATOM 2870 O O . GLY A 1 207 ? -42.713 9.136 30.068 1.00 127.18 265 GLY A O 1
ATOM 2874 N N . ASP A 1 208 ? -42.690 8.534 27.901 1.00 108.43 266 ASP A N 1
ATOM 2875 C CA . ASP A 1 208 ? -41.390 7.878 27.981 1.00 102.89 266 ASP A CA 1
ATOM 2876 C C . ASP A 1 208 ? -40.255 8.901 27.932 1.00 101.09 266 ASP A C 1
ATOM 2877 O O . ASP A 1 208 ? -39.118 8.601 28.294 1.00 106.56 266 ASP A O 1
ATOM 2881 N N . GLY A 1 209 ? -40.577 10.110 27.483 1.00 93.13 267 GLY A N 1
ATOM 2882 C CA . GLY A 1 209 ? -39.605 11.182 27.362 1.00 88.41 267 GLY A CA 1
ATOM 2883 C C . GLY A 1 209 ? -38.752 11.024 26.119 1.00 85.26 267 GLY A C 1
ATOM 2884 O O . GLY A 1 209 ? -38.912 10.058 25.372 1.00 88.32 267 GLY A O 1
ATOM 2888 N N . MET A 1 210 ? -37.826 11.957 25.912 1.00 75.46 268 MET A N 1
ATOM 2889 C CA . MET A 1 210 ? -36.950 11.918 24.744 1.00 67.53 268 MET A CA 1
ATOM 2890 C C . MET A 1 210 ? -35.854 12.977 24.849 1.00 58.56 268 MET A C 1
ATOM 2891 O O . MET A 1 210 ? -36.111 14.114 25.250 1.00 57.12 268 MET A O 1
ATOM 2905 N N . SER A 1 211 ? -34.636 12.600 24.473 1.00 51.24 269 SER A N 1
ATOM 2906 C CA . SER A 1 211 ? -33.489 13.502 24.546 1.00 49.23 269 SER A CA 1
ATOM 2907 C C . SER A 1 211 ? -33.328 14.340 23.279 1.00 45.43 269 SER A C 1
ATOM 2908 O O . SER A 1 211 ? -33.928 14.047 22.244 1.00 45.72 269 SER A O 1
ATOM 2916 N N . PHE A 1 212 ? -32.508 15.382 23.373 1.00 44.58 270 PHE A N 1
ATOM 2917 C CA . PHE A 1 212 ? -32.214 16.238 22.230 1.00 36.34 270 PHE A CA 1
ATOM 2918 C C . PHE A 1 212 ? -31.433 15.460 21.180 1.00 30.16 270 PHE A C 1
ATOM 2919 O O . PHE A 1 212 ? -31.671 15.605 19.981 1.00 34.40 270 PHE A O 1
ATOM 2936 N N . ALA A 1 213 ? -30.498 14.635 21.642 1.00 33.22 271 ALA A N 1
ATOM 2937 C CA . ALA A 1 213 ? -29.715 13.777 20.757 1.00 36.16 271 ALA A CA 1
ATOM 2938 C C . ALA A 1 213 ? -30.614 12.887 19.900 1.00 36.61 271 ALA A C 1
ATOM 2939 O O . ALA A 1 213 ? -30.434 12.802 18.684 1.00 38.00 271 ALA A O 1
ATOM 2946 N N . GLU A 1 214 ? -31.579 12.230 20.536 1.00 38.22 272 GLU A N 1
ATOM 2947 C CA . GLU A 1 214 ? -32.517 11.366 19.822 1.00 35.87 272 GLU A CA 1
ATOM 2948 C C . GLU A 1 214 ? -33.338 12.162 18.818 1.00 34.58 272 GLU A C 1
ATOM 2949 O O . GLU A 1 214 ? -33.575 11.713 17.696 1.00 40.93 272 GLU A O 1
ATOM 2961 N N . PHE A 1 215 ? -33.773 13.345 19.238 1.00 45.55 273 PHE A N 1
ATOM 2962 C CA . PHE A 1 215 ? -34.562 14.235 18.394 1.00 41.34 273 PHE A CA 1
ATOM 2963 C C . PHE A 1 215 ? -33.779 14.634 17.143 1.00 33.49 273 PHE A C 1
ATOM 2964 O O . PHE A 1 215 ? -34.363 14.919 16.099 1.00 37.27 273 PHE A O 1
ATOM 2981 N N . THR A 1 216 ? -32.454 14.635 17.259 1.00 35.89 274 THR A N 1
ATOM 2982 C CA . THR A 1 216 ? -31.573 15.044 16.169 1.00 44.91 274 THR A CA 1
ATOM 2983 C C . THR A 1 216 ? -31.260 13.900 15.200 1.00 40.46 274 THR A C 1
ATOM 2984 O O . THR A 1 216 ? -30.809 14.138 14.081 1.00 34.31 274 THR A O 1
ATOM 2995 N N . TYR A 1 217 ? -31.512 12.664 15.627 1.00 41.38 275 TYR A N 1
ATOM 2996 C CA . TYR A 1 217 ? -31.101 11.486 14.859 1.00 36.67 275 TYR A CA 1
ATOM 2997 C C . TYR A 1 217 ? -31.551 11.535 13.390 1.00 30.36 275 TYR A C 1
ATOM 2998 O O . TYR A 1 217 ? -30.755 11.245 12.497 1.00 35.61 275 TYR A O 1
ATOM 3016 N N . PRO A 1 218 ? -32.823 11.890 13.130 1.00 28.69 276 PRO A N 1
ATOM 3017 C CA . PRO A 1 218 ? -33.260 11.994 11.730 1.00 36.36 276 PRO A CA 1
ATOM 3018 C C . PRO A 1 218 ? -32.378 12.915 10.883 1.00 35.58 276 PRO A C 1
ATOM 3019 O O . PRO A 1 218 ? -32.156 12.632 9.705 1.00 33.50 276 PRO A O 1
ATOM 3030 N N . LEU A 1 219 ? -31.890 14.003 11.472 1.00 34.40 277 LEU A N 1
ATOM 3031 C CA . LEU A 1 219 ? -31.051 14.944 10.738 1.00 35.02 277 LEU A CA 1
ATOM 3032 C C . LEU A 1 219 ? -29.689 14.325 10.430 1.00 30.08 277 LEU A C 1
ATOM 3033 O O . LEU A 1 219 ? -29.087 14.615 9.395 1.00 39.10 277 LEU A O 1
ATOM 3049 N N . MET A 1 220 ? -29.203 13.472 11.325 1.00 30.79 278 MET A N 1
ATOM 3050 C CA . MET A 1 220 ? -27.939 12.781 11.089 1.00 33.52 278 MET A CA 1
ATOM 3051 C C . MET A 1 220 ? -28.070 11.774 9.949 1.00 26.51 278 MET A C 1
ATOM 3052 O O . MET A 1 220 ? -27.199 11.689 9.082 1.00 32.68 278 MET A O 1
ATOM 3066 N N . GLN A 1 221 ? -29.160 11.014 9.949 1.00 30.46 279 GLN A N 1
ATOM 3067 C CA . GLN A 1 221 ? -29.422 10.069 8.868 1.00 35.39 279 GLN A CA 1
ATOM 3068 C C . GLN A 1 221 ? -29.571 10.812 7.544 1.00 33.65 279 GLN A C 1
ATOM 3069 O O . GLN A 1 221 ? -29.106 10.348 6.502 1.00 30.53 279 GLN A O 1
ATOM 3083 N N . ALA A 1 222 ? -30.231 11.964 7.591 1.00 28.15 280 ALA A N 1
ATOM 3084 C CA . ALA A 1 222 ? -30.414 12.783 6.400 1.00 24.31 280 ALA A CA 1
ATOM 3085 C C . ALA A 1 222 ? -29.068 13.267 5.886 1.00 26.14 280 ALA A C 1
ATOM 3086 O O . ALA A 1 222 ? -28.811 13.260 4.682 1.00 34.35 280 ALA A O 1
ATOM 3093 N N . TRP A 1 223 ? -28.208 13.690 6.806 1.00 28.00 281 TRP A N 1
ATOM 3094 C CA . TRP A 1 223 ? -26.885 14.175 6.442 1.00 27.24 281 TRP A CA 1
ATOM 3095 C C . TRP A 1 223 ? -26.048 13.040 5.846 1.00 29.96 281 TRP A C 1
ATOM 3096 O O . TRP A 1 223 ? -25.318 13.249 4.877 1.00 30.25 281 TRP A O 1
ATOM 3117 N N . ASP A 1 224 ? -26.150 11.846 6.432 1.00 32.23 282 ASP A N 1
ATOM 3118 C CA . ASP A 1 224 ? -25.498 10.658 5.874 1.00 31.72 282 ASP A CA 1
ATOM 3119 C C . ASP A 1 224 ? -25.840 10.508 4.399 1.00 29.84 282 ASP A C 1
ATOM 3120 O O . ASP A 1 224 ? -24.958 10.347 3.557 1.00 27.85 282 ASP A O 1
ATOM 3129 N N . TRP A 1 225 ? -27.135 10.562 4.099 1.00 28.42 283 TRP A N 1
ATOM 3130 C CA . TRP A 1 225 ? -27.617 10.422 2.731 1.00 26.50 283 TRP A CA 1
ATOM 3131 C C . TRP A 1 225 ? -27.018 11.510 1.850 1.00 33.03 283 TRP A C 1
ATOM 3132 O O . TRP A 1 225 ? -26.525 11.234 0.755 1.00 32.27 283 TRP A O 1
ATOM 3153 N N . TRP A 1 226 ? -27.063 12.747 2.336 1.00 25.53 284 TRP A N 1
ATOM 3154 C CA . TRP A 1 226 ? -26.503 13.877 1.605 1.00 27.69 284 TRP A CA 1
ATOM 3155 C C . TRP A 1 226 ? -25.042 13.626 1.240 1.00 30.42 284 TRP A C 1
ATOM 3156 O O . TRP A 1 226 ? -24.626 13.884 0.112 1.00 32.61 284 TRP A O 1
ATOM 3177 N N . MET A 1 227 ? -24.272 13.106 2.192 1.00 29.82 285 MET A N 1
ATOM 3178 C CA . MET A 1 227 ? -22.864 12.809 1.957 1.00 32.35 285 MET A CA 1
ATOM 3179 C C . MET A 1 227 ? -22.684 11.779 0.840 1.00 34.78 285 MET A C 1
ATOM 3180 O O . MET A 1 227 ? -21.736 11.861 0.061 1.00 34.73 285 MET A O 1
ATOM 3194 N N . LEU A 1 228 ? -23.592 10.809 0.767 1.00 34.07 286 LEU A N 1
ATOM 3195 C CA . LEU A 1 228 ? -23.535 9.789 -0.278 1.00 31.99 286 LEU A CA 1
ATOM 3196 C C . LEU A 1 228 ? -24.177 10.292 -1.568 1.00 34.74 286 LEU A C 1
ATOM 3197 O O . LEU A 1 228 ? -23.743 9.952 -2.669 1.00 30.62 286 LEU A O 1
ATOM 3213 N N . PHE A 1 229 ? -25.220 11.101 -1.417 1.00 36.25 287 PHE A N 1
ATOM 3214 C CA . PHE A 1 229 ? -25.952 11.658 -2.549 1.00 32.21 287 PHE A CA 1
ATOM 3215 C C . PHE A 1 229 ? -25.044 12.483 -3.461 1.00 33.67 287 PHE A C 1
ATOM 3216 O O . PHE A 1 229 ? -25.187 12.450 -4.684 1.00 32.62 287 PHE A O 1
ATOM 3233 N N . LYS A 1 230 ? -24.116 13.221 -2.859 1.00 34.89 288 LYS A N 1
ATOM 3234 C CA . LYS A 1 230 ? -23.172 14.044 -3.612 1.00 40.17 288 LYS A CA 1
ATOM 3235 C C . LYS A 1 230 ? -22.343 13.215 -4.587 1.00 48.99 288 LYS A C 1
ATOM 3236 O O . LYS A 1 230 ? -21.867 13.732 -5.598 1.00 56.99 288 LYS A O 1
ATOM 3251 N N . ASN A 1 231 ? -22.174 11.931 -4.276 1.00 51.58 289 ASN A N 1
ATOM 3252 C CA . ASN A 1 231 ? -21.361 11.036 -5.093 1.00 50.38 289 ASN A CA 1
ATOM 3253 C C . ASN A 1 231 ? -22.201 10.044 -5.900 1.00 50.96 289 ASN A C 1
ATOM 3254 O O . ASN A 1 231 ? -21.706 8.997 -6.318 1.00 62.41 289 ASN A O 1
ATOM 3265 N N . GLY A 1 232 ? -23.472 10.376 -6.110 1.00 47.14 290 GLY A N 1
ATOM 3266 C CA . GLY A 1 232 ? -24.324 9.617 -7.011 1.00 37.93 290 GLY A CA 1
ATOM 3267 C C . GLY A 1 232 ? -25.329 8.691 -6.349 1.00 45.15 290 GLY A C 1
ATOM 3268 O O . GLY A 1 232 ? -26.111 8.029 -7.037 1.00 42.92 290 GLY A O 1
ATOM 3272 N N . CYS A 1 233 ? -25.321 8.637 -5.021 1.00 38.73 291 CYS A N 1
ATOM 3273 C CA . CYS A 1 233 ? -26.224 7.747 -4.298 1.00 32.84 291 CYS A CA 1
ATOM 3274 C C . CYS A 1 233 ? -27.607 8.374 -4.127 1.00 33.27 291 CYS A C 1
ATOM 3275 O O . CYS A 1 233 ? -27.932 8.936 -3.079 1.00 34.50 291 CYS A O 1
ATOM 3283 N N . GLN A 1 234 ? -28.424 8.253 -5.167 1.00 34.20 292 GLN A N 1
ATOM 3284 C CA . GLN A 1 234 ? -29.718 8.919 -5.216 1.00 28.53 292 GLN A CA 1
ATOM 3285 C C . GLN A 1 234 ? -30.803 8.193 -4.416 1.00 33.58 292 GLN A C 1
ATOM 3286 O O . GLN A 1 234 ? -31.787 8.812 -4.004 1.00 33.97 292 GLN A O 1
ATOM 3300 N N . VAL A 1 235 ? -30.616 6.895 -4.185 1.00 28.62 293 VAL A N 1
ATOM 3301 C CA . VAL A 1 235 ? -31.649 6.066 -3.562 1.00 23.73 293 VAL A CA 1
ATOM 3302 C C . VAL A 1 235 ? -31.211 5.475 -2.221 1.00 25.98 293 VAL A C 1
ATOM 3303 O O . VAL A 1 235 ? -30.051 5.108 -2.045 1.00 29.36 293 VAL A O 1
ATOM 3316 N N . GLN A 1 236 ? -32.144 5.406 -1.272 1.00 20.88 294 GLN A N 1
ATOM 3317 C CA . GLN A 1 236 ? -31.909 4.707 -0.011 1.00 29.10 294 GLN A CA 1
ATOM 3318 C C . GLN A 1 236 ? -32.952 3.617 0.195 1.00 29.91 294 GLN A C 1
ATOM 3319 O O . GLN A 1 236 ? -34.135 3.826 -0.071 1.00 26.95 294 GLN A O 1
ATOM 3333 N N . VAL A 1 237 ? -32.500 2.459 0.672 1.00 25.72 295 VAL A N 1
ATOM 3334 C CA . VAL A 1 237 ? -33.396 1.381 1.073 1.00 22.34 295 VAL A CA 1
ATOM 3335 C C . VAL A 1 237 ? -33.186 1.050 2.549 1.00 25.95 295 VAL A C 1
ATOM 3336 O O . VAL A 1 237 ? -32.063 1.075 3.048 1.00 27.01 295 VAL A O 1
ATOM 3349 N N . GLY A 1 238 ? -34.278 0.749 3.245 1.00 27.76 296 GLY A N 1
ATOM 3350 C CA . GLY A 1 238 ? -34.213 0.399 4.652 1.00 26.28 296 GLY A CA 1
ATOM 3351 C C . GLY A 1 238 ? -35.307 -0.571 5.046 1.00 27.42 296 GLY A C 1
ATOM 3352 O O . GLY A 1 238 ? -36.128 -0.962 4.219 1.00 23.61 296 GLY A O 1
ATOM 3356 N N . GLY A 1 239 ? -35.307 -0.978 6.312 1.00 24.89 297 GLY A N 1
ATOM 3357 C CA . GLY A 1 239 ? -36.359 -1.830 6.834 1.00 30.00 297 GLY A CA 1
ATOM 3358 C C . GLY A 1 239 ? -37.693 -1.104 6.851 1.00 30.18 297 GLY A C 1
ATOM 3359 O O . GLY A 1 239 ? -37.749 0.110 6.661 1.00 35.16 297 GLY A O 1
ATOM 3363 N N . SER A 1 240 ? -38.769 -1.853 7.073 1.00 33.05 298 SER A N 1
ATOM 3364 C CA . SER A 1 240 ? -40.121 -1.296 7.089 1.00 44.30 298 SER A CA 1
ATOM 3365 C C . SER A 1 240 ? -40.281 -0.116 8.050 1.00 32.50 298 SER A C 1
ATOM 3366 O O . SER A 1 240 ? -40.976 0.852 7.741 1.00 48.71 298 SER A O 1
ATOM 3374 N N . ASP A 1 241 ? -39.637 -0.193 9.210 1.00 32.26 299 ASP A N 1
ATOM 3375 C CA . ASP A 1 241 ? -39.792 0.840 10.233 1.00 38.37 299 ASP A CA 1
ATOM 3376 C C . ASP A 1 241 ? -38.990 2.106 9.928 1.00 42.81 299 ASP A C 1
ATOM 3377 O O . ASP A 1 241 ? -39.004 3.055 10.712 1.00 43.23 299 ASP A O 1
ATOM 3386 N N . GLN A 1 242 ? -38.302 2.124 8.790 1.00 36.63 300 GLN A N 1
ATOM 3387 C CA . GLN A 1 242 ? -37.456 3.258 8.423 1.00 35.53 300 GLN A CA 1
ATOM 3388 C C . GLN A 1 242 ? -38.157 4.228 7.479 1.00 31.86 300 GLN A C 1
ATOM 3389 O O . GLN A 1 242 ? -37.535 5.165 6.979 1.00 32.64 300 GLN A O 1
ATOM 3403 N N . TYR A 1 243 ? -39.444 4.002 7.234 1.00 27.50 301 TYR A N 1
ATOM 3404 C CA . TYR A 1 243 ? -40.209 4.867 6.341 1.00 34.14 301 TYR A CA 1
ATOM 3405 C C . TYR A 1 243 ? -40.092 6.330 6.760 1.00 35.84 301 TYR A C 1
ATOM 3406 O O . TYR A 1 243 ? -39.788 7.194 5.938 1.00 35.08 301 TYR A O 1
ATOM 3424 N N . GLY A 1 244 ? -40.331 6.594 8.042 1.00 43.83 302 GLY A N 1
ATOM 3425 C CA . GLY A 1 244 ? -40.262 7.941 8.580 1.00 34.07 302 GLY A CA 1
ATOM 3426 C C . GLY A 1 244 ? -38.924 8.620 8.354 1.00 33.33 302 GLY A C 1
ATOM 3427 O O . GLY A 1 244 ? -38.876 9.751 7.867 1.00 40.12 302 GLY A O 1
ATOM 3431 N N . ASN A 1 245 ? -37.836 7.942 8.712 1.00 30.60 303 ASN A N 1
ATOM 3432 C CA . ASN A 1 245 ? -36.497 8.503 8.534 1.00 30.80 303 ASN A CA 1
ATOM 3433 C C . ASN A 1 245 ? -36.162 8.751 7.069 1.00 26.91 303 ASN A C 1
ATOM 3434 O O . ASN A 1 245 ? -35.546 9.761 6.732 1.00 34.95 303 ASN A O 1
ATOM 3445 N N . ILE A 1 246 ? -36.560 7.829 6.199 1.00 33.74 304 ILE A N 1
ATOM 3446 C CA . ILE A 1 246 ? -36.273 7.971 4.778 1.00 34.14 304 ILE A CA 1
ATOM 3447 C C . ILE A 1 246 ? -37.107 9.110 4.192 1.00 34.88 304 ILE A C 1
ATOM 3448 O O . ILE A 1 246 ? -36.616 9.875 3.364 1.00 35.79 304 ILE A O 1
ATOM 3464 N N . LEU A 1 247 ? -38.359 9.226 4.628 1.00 37.15 305 LEU A N 1
ATOM 3465 C CA . LEU A 1 247 ? -39.226 10.318 4.188 1.00 33.66 305 LEU A CA 1
ATOM 3466 C C . LEU A 1 247 ? -38.613 11.660 4.574 1.00 36.81 305 LEU A C 1
ATOM 3467 O O . LEU A 1 247 ? -38.510 12.570 3.749 1.00 36.05 305 LEU A O 1
ATOM 3483 N N . PHE A 1 248 ? -38.218 11.780 5.836 1.00 34.04 306 PHE A N 1
ATOM 3484 C CA . PHE A 1 248 ? -37.547 12.980 6.312 1.00 33.50 306 PHE A CA 1
ATOM 3485 C C . PHE A 1 248 ? -36.291 13.235 5.487 1.00 34.43 306 PHE A C 1
ATOM 3486 O O . PHE A 1 248 ? -35.978 14.374 5.145 1.00 35.46 306 PHE A O 1
ATOM 3503 N N . GLY A 1 249 ? -35.579 12.158 5.170 1.00 34.62 307 GLY A N 1
ATOM 3504 C CA . GLY A 1 249 ? -34.340 12.249 4.421 1.00 24.51 307 GLY A CA 1
ATOM 3505 C C . GLY A 1 249 ? -34.523 12.803 3.022 1.00 28.28 307 GLY A C 1
ATOM 3506 O O . GLY A 1 249 ? -33.713 13.605 2.562 1.00 33.44 307 GLY A O 1
ATOM 3510 N N . VAL A 1 250 ? -35.583 12.377 2.341 1.00 37.21 308 VAL A N 1
ATOM 3511 C CA . VAL A 1 250 ? -35.864 12.860 0.993 1.00 35.36 308 VAL A CA 1
ATOM 3512 C C . VAL A 1 250 ? -35.993 14.382 0.999 1.00 34.60 308 VAL A C 1
ATOM 3513 O O . VAL A 1 250 ? -35.362 15.070 0.198 1.00 36.92 308 VAL A O 1
ATOM 3526 N N . GLY A 1 251 ? -36.811 14.897 1.910 1.00 37.78 309 GLY A N 1
ATOM 3527 C CA . GLY A 1 251 ? -37.000 16.330 2.044 1.00 35.57 309 GLY A CA 1
ATOM 3528 C C . GLY A 1 251 ? -35.714 17.040 2.422 1.00 39.06 309 GLY A C 1
ATOM 3529 O O . GLY A 1 251 ? -35.365 18.072 1.846 1.00 40.77 309 GLY A O 1
ATOM 3533 N N . ALA A 1 252 ? -35.009 16.479 3.399 1.00 35.46 310 ALA A N 1
ATOM 3534 C CA . ALA A 1 252 ? -33.780 17.074 3.910 1.00 34.78 310 ALA A CA 1
ATOM 3535 C C . ALA A 1 252 ? -32.703 17.176 2.833 1.00 38.94 310 ALA A C 1
ATOM 3536 O O . ALA A 1 252 ? -31.995 18.177 2.754 1.00 40.83 310 ALA A O 1
ATOM 3543 N N . VAL A 1 253 ? -32.579 16.143 2.007 1.00 32.76 311 VAL A N 1
ATOM 3544 C CA . VAL A 1 253 ? -31.554 16.126 0.967 1.00 30.56 311 VAL A CA 1
ATOM 3545 C C . VAL A 1 253 ? -31.851 17.165 -0.116 1.00 32.82 311 VAL A C 1
ATOM 3546 O O . VAL A 1 253 ? -30.942 17.853 -0.581 1.00 38.64 311 VAL A O 1
ATOM 3559 N N . LYS A 1 254 ? -33.115 17.268 -0.520 1.00 40.09 312 LYS A N 1
ATOM 3560 C CA . LYS A 1 254 ? -33.537 18.304 -1.462 1.00 40.18 312 LYS A CA 1
ATOM 3561 C C . LYS A 1 254 ? -33.115 19.675 -0.955 1.00 43.22 312 LYS A C 1
ATOM 3562 O O . LYS A 1 254 ? -32.515 20.469 -1.681 1.00 40.21 312 LYS A O 1
ATOM 3581 N N . THR A 1 255 ? -33.451 19.939 0.304 1.00 41.85 313 THR A N 1
ATOM 3582 C CA . THR A 1 255 ? -33.162 21.214 0.945 1.00 44.18 313 THR A CA 1
ATOM 3583 C C . THR A 1 255 ? -31.673 21.538 0.939 1.00 45.39 313 THR A C 1
ATOM 3584 O O . THR A 1 255 ? -31.278 22.635 0.544 1.00 54.09 313 THR A O 1
ATOM 3595 N N . ILE A 1 256 ? -30.854 20.590 1.386 1.00 39.20 314 ILE A N 1
ATOM 3596 C CA . ILE A 1 256 ? -29.411 20.803 1.450 1.00 38.77 314 ILE A CA 1
ATOM 3597 C C . ILE A 1 256 ? -28.868 21.117 0.062 1.00 44.36 314 ILE A C 1
ATOM 3598 O O . ILE A 1 256 ? -28.133 22.086 -0.122 1.00 53.73 314 ILE A O 1
ATOM 3614 N N . SER A 1 257 ? -29.242 20.294 -0.912 1.00 44.16 315 SER A N 1
ATOM 3615 C CA . SER A 1 257 ? -28.789 20.471 -2.286 1.00 47.94 315 SER A CA 1
ATOM 3616 C C . SER A 1 257 ? -29.222 21.829 -2.831 1.00 46.16 315 SER A C 1
ATOM 3617 O O . SER A 1 257 ? -28.507 22.455 -3.613 1.00 47.82 315 SER A O 1
ATOM 3625 N N . LYS A 1 258 ? -30.398 22.277 -2.403 1.00 45.43 316 LYS A N 1
ATOM 3626 C CA . LYS A 1 258 ? -30.987 23.511 -2.908 1.00 56.67 316 LYS A CA 1
ATOM 3627 C C . LYS A 1 258 ? -30.394 24.760 -2.254 1.00 54.01 316 LYS A C 1
ATOM 3628 O O . LYS A 1 258 ? -30.363 25.825 -2.867 1.00 50.83 316 LYS A O 1
ATOM 3638 N N . ASN A 1 259 ? -29.911 24.621 -1.021 1.00 50.09 317 ASN A N 1
ATOM 3639 C CA . ASN A 1 259 ? -29.489 25.773 -0.224 1.00 43.06 317 ASN A CA 1
ATOM 3640 C C . ASN A 1 259 ? -28.017 25.757 0.172 1.00 52.38 317 ASN A C 1
ATOM 3641 O O . ASN A 1 259 ? -27.545 26.682 0.832 1.00 62.75 317 ASN A O 1
ATOM 3652 N N . THR A 1 260 ? -27.291 24.713 -0.213 1.00 58.47 318 THR A N 1
ATOM 3653 C CA . THR A 1 260 ? -25.879 24.632 0.136 1.00 61.36 318 THR A CA 1
ATOM 3654 C C . THR A 1 260 ? -25.113 25.774 -0.523 1.00 63.92 318 THR A C 1
ATOM 3655 O O . THR A 1 260 ? -25.376 26.133 -1.670 1.00 58.22 318 THR A O 1
ATOM 3666 N N . VAL A 1 261 ? -24.168 26.340 0.220 1.00 82.60 319 VAL A N 1
ATOM 3667 C CA . VAL A 1 261 ? -23.424 27.514 -0.227 1.00 88.62 319 VAL A CA 1
ATOM 3668 C C . VAL A 1 261 ? -22.240 27.133 -1.118 1.00 87.96 319 VAL A C 1
ATOM 3669 O O . VAL A 1 261 ? -21.672 27.983 -1.804 1.00 89.85 319 VAL A O 1
ATOM 3682 N N . LEU A 1 262 ? -21.879 25.853 -1.105 1.00 83.20 320 LEU A N 1
ATOM 3683 C CA . LEU A 1 262 ? -20.807 25.341 -1.955 1.00 84.54 320 LEU A CA 1
ATOM 3684 C C . LEU A 1 262 ? -21.300 25.141 -3.387 1.00 89.90 320 LEU A C 1
ATOM 3685 O O . LEU A 1 262 ? -22.182 24.321 -3.639 1.00 97.52 320 LEU A O 1
ATOM 3689 N N . GLN A 1 263 ? -20.726 25.896 -4.320 1.00 85.39 321 GLN A N 1
ATOM 3690 C CA . GLN A 1 263 ? -21.187 25.883 -5.706 1.00 86.89 321 GLN A CA 1
ATOM 3691 C C . GLN A 1 263 ? -20.944 24.539 -6.391 1.00 80.09 321 GLN A C 1
ATOM 3692 O O . GLN A 1 263 ? -21.670 24.164 -7.312 1.00 69.65 321 GLN A O 1
ATOM 3696 N N . GLU A 1 264 ? -19.921 23.819 -5.944 1.00 81.29 322 GLU A N 1
ATOM 3697 C CA . GLU A 1 264 ? -19.616 22.501 -6.490 1.00 81.18 322 GLU A CA 1
ATOM 3698 C C . GLU A 1 264 ? -20.704 21.482 -6.154 1.00 83.95 322 GLU A C 1
ATOM 3699 O O . GLU A 1 264 ? -20.865 20.482 -6.854 1.00 85.31 322 GLU A O 1
ATOM 3703 N N . ASP A 1 265 ? -21.450 21.749 -5.084 1.00 84.71 323 ASP A N 1
ATOM 3704 C CA . ASP A 1 265 ? -22.465 20.821 -4.592 1.00 74.39 323 ASP A CA 1
ATOM 3705 C C . ASP A 1 265 ? -23.891 21.303 -4.828 1.00 69.97 323 ASP A C 1
ATOM 3706 O O . ASP A 1 265 ? -24.829 20.506 -4.801 1.00 65.14 323 ASP A O 1
ATOM 3715 N N . ASN A 1 266 ? -24.061 22.601 -5.054 1.00 68.45 324 ASN A N 1
ATOM 3716 C CA . ASN A 1 266 ? -25.398 23.165 -5.177 1.00 66.18 324 ASN A CA 1
ATOM 3717 C C . ASN A 1 266 ? -26.111 22.645 -6.421 1.00 60.94 324 ASN A C 1
ATOM 3718 O O . ASN A 1 266 ? -25.527 22.571 -7.502 1.00 59.71 324 ASN A O 1
ATOM 3729 N N . ASN A 1 267 ? -27.381 22.292 -6.251 1.00 56.28 325 ASN A N 1
ATOM 3730 C CA . ASN A 1 267 ? -28.197 21.767 -7.336 1.00 59.53 325 ASN A CA 1
ATOM 3731 C C . ASN A 1 267 ? -29.669 21.855 -6.939 1.00 58.62 325 ASN A C 1
ATOM 3732 O O . ASN A 1 267 ? -30.058 21.343 -5.887 1.00 61.15 325 ASN A O 1
ATOM 3743 N N . PRO A 1 268 ? -30.498 22.501 -7.777 1.00 55.41 326 PRO A N 1
ATOM 3744 C CA . PRO A 1 268 ? -31.915 22.647 -7.424 1.00 53.57 326 PRO A CA 1
ATOM 3745 C C . PRO A 1 268 ? -32.710 21.347 -7.552 1.00 47.81 326 PRO A C 1
ATOM 3746 O O . PRO A 1 268 ? -33.801 21.248 -6.988 1.00 53.66 326 PRO A O 1
ATOM 3757 N N . LEU A 1 269 ? -32.166 20.374 -8.278 1.00 47.19 327 LEU A N 1
ATOM 3758 C CA . LEU A 1 269 ? -32.851 19.105 -8.520 1.00 51.58 327 LEU A CA 1
ATOM 3759 C C . LEU A 1 269 ? -34.228 19.348 -9.131 1.00 56.38 327 LEU A C 1
ATOM 3760 O O . LEU A 1 269 ? -35.232 18.811 -8.663 1.00 58.83 327 LEU A O 1
ATOM 3776 N N . SER A 1 270 ? -34.265 20.162 -10.181 1.00 60.10 328 SER A N 1
ATOM 3777 C CA . SER A 1 270 ? -35.522 20.535 -10.822 1.00 64.13 328 SER A CA 1
ATOM 3778 C C . SER A 1 270 ? -36.193 19.344 -11.509 1.00 55.93 328 SER A C 1
ATOM 3779 O O . SER A 1 270 ? -37.419 19.231 -11.512 1.00 50.40 328 SER A O 1
ATOM 3787 N N . ASP A 1 271 ? -35.387 18.458 -12.086 1.00 49.47 329 ASP A N 1
ATOM 3788 C CA . ASP A 1 271 ? -35.908 17.268 -12.752 1.00 53.13 329 ASP A CA 1
ATOM 3789 C C . ASP A 1 271 ? -36.190 16.172 -11.725 1.00 46.46 329 ASP A C 1
ATOM 3790 O O . ASP A 1 271 ? -35.324 15.829 -10.917 1.00 47.76 329 ASP A O 1
ATOM 3799 N N . ASP A 1 272 ? -37.405 15.633 -11.756 1.00 44.16 330 ASP A N 1
ATOM 3800 C CA . ASP A 1 272 ? -37.819 14.595 -10.814 1.00 51.11 330 ASP A CA 1
ATOM 3801 C C . ASP A 1 272 ? -36.911 13.368 -10.854 1.00 43.07 330 ASP A C 1
ATOM 3802 O O . ASP A 1 272 ? -36.756 12.675 -9.848 1.00 42.17 330 ASP A O 1
ATOM 3811 N N . LEU A 1 273 ? -36.314 13.103 -12.012 1.00 37.41 331 LEU A N 1
ATOM 3812 C CA . LEU A 1 273 ? -35.449 11.939 -12.180 1.00 40.08 331 LEU A CA 1
ATOM 3813 C C . LEU A 1 273 ? -34.152 12.044 -11.379 1.00 45.37 331 LEU A C 1
ATOM 3814 O O . LEU A 1 273 ? -33.416 11.065 -11.257 1.00 39.53 331 LEU A O 1
ATOM 3830 N N . ASP A 1 274 ? -33.881 13.226 -10.831 1.00 52.88 332 ASP A N 1
ATOM 3831 C CA . ASP A 1 274 ? -32.649 13.471 -10.085 1.00 41.73 332 ASP A CA 1
ATOM 3832 C C . ASP A 1 274 ? -32.899 13.637 -8.591 1.00 34.33 332 ASP A C 1
ATOM 3833 O O . ASP A 1 274 ? -31.955 13.722 -7.806 1.00 39.20 332 ASP A O 1
ATOM 3842 N N . LYS A 1 275 ? -34.168 13.679 -8.200 1.00 33.64 333 LYS A N 1
ATOM 3843 C CA . LYS A 1 275 ? -34.523 13.906 -6.804 1.00 42.55 333 LYS A CA 1
ATOM 3844 C C . LYS A 1 275 ? -34.275 12.645 -5.980 1.00 42.08 333 LYS A C 1
ATOM 3845 O O . LYS A 1 275 ? -34.458 11.532 -6.478 1.00 33.89 333 LYS A O 1
ATOM 3864 N N . PRO A 1 276 ? -33.847 12.811 -4.716 1.00 34.93 334 PRO A N 1
ATOM 3865 C CA . PRO A 1 276 ? -33.683 11.640 -3.849 1.00 31.73 334 PRO A CA 1
ATOM 3866 C C . PRO A 1 276 ? -35.000 10.904 -3.654 1.00 34.14 334 PRO A C 1
ATOM 3867 O O . PRO A 1 276 ? -36.062 11.522 -3.668 1.00 38.16 334 PRO A O 1
ATOM 3878 N N . ILE A 1 277 ? -34.927 9.591 -3.482 1.00 28.64 335 ILE A N 1
ATOM 3879 C CA . ILE A 1 277 ? -36.121 8.779 -3.336 1.00 22.18 335 ILE A CA 1
ATOM 3880 C C . ILE A 1 277 ? -35.706 7.494 -2.632 1.00 29.08 335 ILE A C 1
ATOM 3881 O O . ILE A 1 277 ? -34.527 7.162 -2.603 1.00 32.61 335 ILE A O 1
ATOM 3897 N N . GLY A 1 278 ? -36.654 6.786 -2.035 1.00 30.95 336 GLY A N 1
ATOM 3898 C CA . GLY A 1 278 ? -36.321 5.568 -1.323 1.00 37.02 336 GLY A CA 1
ATOM 3899 C C . GLY A 1 278 ? -37.486 4.615 -1.200 1.00 33.11 336 GLY A C 1
ATOM 3900 O O . GLY A 1 278 ? -38.594 4.906 -1.650 1.00 32.75 336 GLY A O 1
ATOM 3904 N N . PHE A 1 279 ? -37.228 3.462 -0.594 1.00 30.75 337 PHE A N 1
ATOM 3905 C CA . PHE A 1 279 ? -38.279 2.489 -0.346 1.00 27.16 337 PHE A CA 1
ATOM 3906 C C . PHE A 1 279 ? -37.887 1.574 0.798 1.00 26.14 337 PHE A C 1
ATOM 3907 O O . PHE A 1 279 ? -36.728 1.550 1.216 1.00 26.43 337 PHE A O 1
ATOM 3924 N N . THR A 1 280 ? -38.867 0.839 1.312 1.00 34.70 338 THR A N 1
ATOM 3925 C CA . THR A 1 280 ? -38.646 -0.058 2.436 1.00 35.99 338 THR A CA 1
ATOM 3926 C C . THR A 1 280 ? -38.847 -1.512 2.035 1.00 31.59 338 THR A C 1
ATOM 3927 O O . THR A 1 280 ? -39.491 -1.808 1.026 1.00 26.43 338 THR A O 1
ATOM 3938 N N . THR A 1 281 ? -38.295 -2.410 2.843 1.00 28.55 339 THR A N 1
ATOM 3939 C CA . THR A 1 281 ? -38.466 -3.844 2.653 1.00 28.01 339 THR A CA 1
ATOM 3940 C C . THR A 1 281 ? -39.487 -4.344 3.676 1.00 34.11 339 THR A C 1
ATOM 3941 O O . THR A 1 281 ? -39.649 -3.731 4.731 1.00 36.40 339 THR A O 1
ATOM 3952 N N . PRO A 1 282 ? -40.183 -5.453 3.369 1.00 34.77 340 PRO A N 1
ATOM 3953 C CA . PRO A 1 282 ? -41.267 -5.948 4.232 1.00 35.20 340 PRO A CA 1
ATOM 3954 C C . PRO A 1 282 ? -40.826 -6.391 5.628 1.00 41.87 340 PRO A C 1
ATOM 3955 O O . PRO A 1 282 ? -39.657 -6.716 5.843 1.00 33.49 340 PRO A O 1
ATOM 3966 N N . LEU A 1 283 ? -41.777 -6.393 6.561 1.00 48.93 341 LEU A N 1
ATOM 3967 C CA . LEU A 1 283 ? -41.535 -6.844 7.929 1.00 57.69 341 LEU A CA 1
ATOM 3968 C C . LEU A 1 283 ? -41.664 -8.356 8.071 1.00 51.58 341 LEU A C 1
ATOM 3969 O O . LEU A 1 283 ? -42.679 -8.941 7.690 1.00 51.55 341 LEU A O 1
ATOM 3985 N N . LEU A 1 284 ? -40.618 -8.982 8.599 1.00 49.73 342 LEU A N 1
ATOM 3986 C CA . LEU A 1 284 ? -40.618 -10.418 8.857 1.00 62.38 342 LEU A CA 1
ATOM 3987 C C . LEU A 1 284 ? -41.301 -10.741 10.189 1.00 66.12 342 LEU A C 1
ATOM 3988 O O . LEU A 1 284 ? -40.924 -10.197 11.227 1.00 63.26 342 LEU A O 1
ATOM 4004 N N . THR A 1 285 ? -42.298 -11.624 10.155 1.00 62.53 343 THR A N 1
ATOM 4005 C CA . THR A 1 285 ? -42.989 -12.055 11.371 1.00 75.73 343 THR A CA 1
ATOM 4006 C C . THR A 1 285 ? -42.717 -13.526 11.670 1.00 81.23 343 THR A C 1
ATOM 4007 O O . THR A 1 285 ? -42.340 -14.291 10.781 1.00 76.72 343 THR A O 1
ATOM 4018 N N . THR A 1 286 ? -42.911 -13.910 12.929 1.00 91.14 344 THR A N 1
ATOM 4019 C CA . THR A 1 286 ? -42.767 -15.300 13.352 1.00 92.34 344 THR A CA 1
ATOM 4020 C C . THR A 1 286 ? -44.137 -15.964 13.458 1.00 91.59 344 THR A C 1
ATOM 4021 O O . THR A 1 286 ? -45.162 -15.341 13.175 1.00 85.42 344 THR A O 1
ATOM 4032 N N . SER A 1 287 ? -44.147 -17.226 13.874 1.00 103.30 345 SER A N 1
ATOM 4033 C CA . SER A 1 287 ? -45.387 -17.980 14.018 1.00 97.69 345 SER A CA 1
ATOM 4034 C C . SER A 1 287 ? -46.043 -17.701 15.367 1.00 92.45 345 SER A C 1
ATOM 4035 O O . SER A 1 287 ? -46.109 -16.554 15.812 1.00 91.37 345 SER A O 1
ATOM 4043 N N . ASN A 1 298 ? -34.839 -16.050 20.373 1.00 70.36 356 ASN A N 1
ATOM 4044 C CA . ASN A 1 298 ? -33.866 -14.971 20.267 1.00 71.45 356 ASN A CA 1
ATOM 4045 C C . ASN A 1 298 ? -33.452 -14.753 18.808 1.00 70.44 356 ASN A C 1
ATOM 4046 O O . ASN A 1 298 ? -34.142 -15.199 17.891 1.00 75.33 356 ASN A O 1
ATOM 4057 N N . ALA A 1 299 ? -32.326 -14.077 18.598 1.00 56.12 357 ALA A N 1
ATOM 4058 C CA . ALA A 1 299 ? -31.892 -13.703 17.254 1.00 46.29 357 ALA A CA 1
ATOM 4059 C C . ALA A 1 299 ? -31.184 -14.839 16.517 1.00 42.55 357 ALA A C 1
ATOM 4060 O O . ALA A 1 299 ? -30.534 -15.691 17.125 1.00 39.23 357 ALA A O 1
ATOM 4067 N N . ILE A 1 300 ? -31.323 -14.828 15.195 1.00 32.54 358 ILE A N 1
ATOM 4068 C CA . ILE A 1 300 ? -30.631 -15.764 14.320 1.00 34.06 358 ILE A CA 1
ATOM 4069 C C . ILE A 1 300 ? -29.440 -15.049 13.686 1.00 29.02 358 ILE A C 1
ATOM 4070 O O . ILE A 1 300 ? -29.571 -14.395 12.652 1.00 28.97 358 ILE A O 1
ATOM 4086 N N . TRP A 1 301 ? -28.279 -15.177 14.319 1.00 27.56 359 TRP A N 1
ATOM 4087 C CA . TRP A 1 301 ? -27.089 -14.433 13.916 1.00 29.72 359 TRP A CA 1
ATOM 4088 C C . TRP A 1 301 ? -26.447 -14.965 12.637 1.00 31.66 359 TRP A C 1
ATOM 4089 O O . TRP A 1 301 ? -26.534 -16.152 12.329 1.00 26.66 359 TRP A O 1
ATOM 4110 N N . LEU A 1 302 ? -25.806 -14.066 11.896 1.00 26.22 360 LEU A N 1
ATOM 4111 C CA . LEU A 1 302 ? -25.087 -14.431 10.681 1.00 25.20 360 LEU A CA 1
ATOM 4112 C C . LEU A 1 302 ? -23.654 -14.845 11.000 1.00 29.32 360 LEU A C 1
ATOM 4113 O O . LEU A 1 302 ? -22.931 -15.327 10.128 1.00 35.74 360 LEU A O 1
ATOM 4129 N N . ASP A 1 303 ? -23.250 -14.655 12.254 1.00 31.31 361 ASP A N 1
ATOM 4130 C CA . ASP A 1 303 ? -21.925 -15.059 12.714 1.00 26.54 361 ASP A CA 1
ATOM 4131 C C . ASP A 1 303 ? -21.931 -16.523 13.151 1.00 25.43 361 ASP A C 1
ATOM 4132 O O . ASP A 1 303 ? -22.663 -16.905 14.064 1.00 27.87 361 ASP A O 1
ATOM 4141 N N . LYS A 1 304 ? -21.113 -17.331 12.484 1.00 25.75 362 LYS A N 1
ATOM 4142 C CA . LYS A 1 304 ? -21.015 -18.765 12.752 1.00 32.08 362 LYS A CA 1
ATOM 4143 C C . LYS A 1 304 ? -20.719 -19.078 14.223 1.00 33.27 362 LYS A C 1
ATOM 4144 O O . LYS A 1 304 ? -21.148 -20.108 14.745 1.00 35.17 362 LYS A O 1
ATOM 4163 N N . ASP A 1 305 ? -19.993 -18.188 14.889 1.00 34.77 363 ASP A N 1
ATOM 4164 C CA . ASP A 1 305 ? -19.603 -18.410 16.278 1.00 38.95 363 ASP A CA 1
ATOM 4165 C C . ASP A 1 305 ? -20.730 -18.096 17.263 1.00 35.60 363 ASP A C 1
ATOM 4166 O O . ASP A 1 305 ? -20.666 -18.495 18.426 1.00 49.68 363 ASP A O 1
ATOM 4175 N N . MET A 1 306 ? -21.750 -17.376 16.802 1.00 37.36 364 MET A N 1
ATOM 4176 C CA . MET A 1 306 ? -22.903 -17.048 17.642 1.00 34.62 364 MET A CA 1
ATOM 4177 C C . MET A 1 306 ? -24.090 -17.946 17.308 1.00 35.12 364 MET A C 1
ATOM 4178 O O . MET A 1 306 ? -24.778 -18.447 18.201 1.00 38.87 364 MET A O 1
ATOM 4192 N N . THR A 1 307 ? -24.318 -18.147 16.014 1.00 31.85 365 THR A N 1
ATOM 4193 C CA . THR A 1 307 ? -25.332 -19.079 15.535 1.00 27.82 365 THR A CA 1
ATOM 4194 C C . THR A 1 307 ? -24.680 -20.029 14.538 1.00 26.55 365 THR A C 1
ATOM 4195 O O . THR A 1 307 ? -24.278 -19.619 13.450 1.00 28.73 365 THR A O 1
ATOM 4206 N N . SER A 1 308 ? -24.573 -21.298 14.918 1.00 32.18 366 SER A N 1
ATOM 4207 C CA . SER A 1 308 ? -23.916 -22.291 14.076 1.00 30.94 366 SER A CA 1
ATOM 4208 C C . SER A 1 308 ? -24.614 -22.409 12.729 1.00 30.20 366 SER A C 1
ATOM 4209 O O . SER A 1 308 ? -25.794 -22.088 12.596 1.00 29.79 366 SER A O 1
ATOM 4217 N N . THR A 1 309 ? -23.867 -22.870 11.734 1.00 27.84 367 THR A N 1
ATOM 4218 C CA . THR A 1 309 ? -24.401 -23.063 10.395 1.00 24.11 367 THR A CA 1
ATOM 4219 C C . THR A 1 309 ? -25.555 -24.063 10.412 1.00 27.74 367 THR A C 1
ATOM 4220 O O . THR A 1 309 ? -26.518 -23.930 9.658 1.00 25.63 367 THR A O 1
ATOM 4231 N N . PHE A 1 310 ? -25.450 -25.056 11.287 1.00 34.10 368 PHE A N 1
ATOM 4232 C CA . PHE A 1 310 ? -26.471 -26.084 11.416 1.00 28.72 368 PHE A CA 1
ATOM 4233 C C . PHE A 1 310 ? -27.783 -25.473 11.896 1.00 33.85 368 PHE A C 1
ATOM 4234 O O . PHE A 1 310 ? -28.861 -25.788 11.392 1.00 31.85 368 PHE A O 1
ATOM 4251 N N . GLU A 1 311 ? -27.673 -24.593 12.882 1.00 40.54 369 GLU A N 1
ATOM 4252 C CA . GLU A 1 311 ? -28.825 -23.923 13.472 1.00 39.40 369 GLU A CA 1
ATOM 4253 C C . GLU A 1 311 ? -29.448 -22.878 12.549 1.00 30.35 369 GLU A C 1
ATOM 4254 O O . GLU A 1 311 ? -30.658 -22.659 12.580 1.00 29.72 369 GLU A O 1
ATOM 4266 N N . LEU A 1 312 ? -28.627 -22.241 11.722 1.00 32.14 370 LEU A N 1
ATOM 4267 C CA . LEU A 1 312 ? -29.142 -21.301 10.735 1.00 28.34 370 LEU A CA 1
ATOM 4268 C C . LEU A 1 312 ? -29.949 -22.092 9.718 1.00 29.70 370 LEU A C 1
ATOM 4269 O O . LEU A 1 312 ? -31.003 -21.655 9.255 1.00 30.53 370 LEU A O 1
ATOM 4285 N N . TYR A 1 313 ? -29.453 -23.278 9.390 1.00 33.45 371 TYR A N 1
ATOM 4286 C CA . TYR A 1 313 ? -30.148 -24.167 8.474 1.00 31.84 371 TYR A CA 1
ATOM 4287 C C . TYR A 1 313 ? -31.488 -24.583 9.071 1.00 36.54 371 TYR A C 1
ATOM 4288 O O . TYR A 1 313 ? -32.516 -24.525 8.400 1.00 30.39 371 TYR A O 1
ATOM 4306 N N . GLN A 1 314 ? -31.466 -25.006 10.334 1.00 31.01 372 GLN A N 1
ATOM 4307 C CA . GLN A 1 314 ? -32.685 -25.410 11.032 1.00 30.46 372 GLN A CA 1
ATOM 4308 C C . GLN A 1 314 ? -33.737 -24.301 11.036 1.00 31.82 372 GLN A C 1
ATOM 4309 O O . GLN A 1 314 ? -34.919 -24.554 10.824 1.00 34.54 372 GLN A O 1
ATOM 4323 N N . PHE A 1 315 ? -33.309 -23.077 11.313 1.00 33.55 373 PHE A N 1
ATOM 4324 C CA . PHE A 1 315 ? -34.237 -21.958 11.368 1.00 31.06 373 PHE A CA 1
ATOM 4325 C C . PHE A 1 315 ? -35.034 -21.841 10.072 1.00 34.74 373 PHE A C 1
ATOM 4326 O O . PHE A 1 315 ? -36.250 -21.652 10.096 1.00 31.76 373 PHE A O 1
ATOM 4343 N N . PHE A 1 316 ? -34.347 -21.956 8.941 1.00 30.59 374 PHE A N 1
ATOM 4344 C CA . PHE A 1 316 ? -35.003 -21.803 7.648 1.00 25.38 374 PHE A CA 1
ATOM 4345 C C . PHE A 1 316 ? -35.804 -23.032 7.209 1.00 25.81 374 PHE A C 1
ATOM 4346 O O . PHE A 1 316 ? -36.793 -22.885 6.490 1.00 35.11 374 PHE A O 1
ATOM 4363 N N . VAL A 1 317 ? -35.407 -24.235 7.627 1.00 30.72 375 VAL A N 1
ATOM 4364 C CA . VAL A 1 317 ? -36.198 -25.418 7.279 1.00 31.78 375 VAL A CA 1
ATOM 4365 C C . VAL A 1 317 ? -37.536 -25.409 8.025 1.00 30.98 375 VAL A C 1
ATOM 4366 O O . VAL A 1 317 ? -38.491 -26.049 7.595 1.00 38.13 375 VAL A O 1
ATOM 4379 N N . ARG A 1 318 ? -37.597 -24.689 9.143 1.00 35.43 376 ARG A N 1
ATOM 4380 C CA . ARG A 1 318 ? -38.833 -24.580 9.920 1.00 34.18 376 ARG A CA 1
ATOM 4381 C C . ARG A 1 318 ? -39.752 -23.478 9.395 1.00 33.76 376 ARG A C 1
ATOM 4382 O O . ARG A 1 318 ? -40.774 -23.182 10.011 1.00 38.59 376 ARG A O 1
ATOM 4403 N N . THR A 1 319 ? -39.392 -22.869 8.269 1.00 35.17 377 THR A N 1
ATOM 4404 C CA . THR A 1 319 ? -40.230 -21.837 7.666 1.00 28.56 377 THR A CA 1
ATOM 4405 C C . THR A 1 319 ? -41.621 -22.409 7.372 1.00 35.95 377 THR A C 1
ATOM 4406 O O . THR A 1 319 ? -41.728 -23.484 6.779 1.00 32.21 377 THR A O 1
ATOM 4417 N N . PRO A 1 320 ? -42.689 -21.704 7.796 1.00 38.07 378 PRO A N 1
ATOM 4418 C CA . PRO A 1 320 ? -44.049 -22.207 7.547 1.00 33.28 378 PRO A CA 1
ATOM 4419 C C . PRO A 1 320 ? -44.353 -22.407 6.065 1.00 27.92 378 PRO A C 1
ATOM 4420 O O . PRO A 1 320 ? -43.827 -21.679 5.224 1.00 30.96 378 PRO A O 1
ATOM 4431 N N . ASP A 1 321 ? -45.200 -23.385 5.760 1.00 33.20 379 ASP A N 1
ATOM 4432 C CA . ASP A 1 321 ? -45.579 -23.692 4.382 1.00 33.13 379 ASP A CA 1
ATOM 4433 C C . ASP A 1 321 ? -46.157 -22.487 3.639 1.00 29.90 379 ASP A C 1
ATOM 4434 O O . ASP A 1 321 ? -45.911 -22.313 2.445 1.00 30.28 379 ASP A O 1
ATOM 4443 N N . ASP A 1 322 ? -46.926 -21.657 4.337 1.00 27.85 380 ASP A N 1
ATOM 4444 C CA . ASP A 1 322 ? -47.576 -20.520 3.693 1.00 34.27 380 ASP A CA 1
ATOM 4445 C C . ASP A 1 322 ? -46.630 -19.328 3.512 1.00 33.19 380 ASP A C 1
ATOM 4446 O O . ASP A 1 322 ? -47.026 -18.298 2.966 1.00 33.07 380 ASP A O 1
ATOM 4455 N N . ALA A 1 323 ? -45.387 -19.471 3.966 1.00 33.76 381 ALA A N 1
ATOM 4456 C CA . ALA A 1 323 ? -44.403 -18.393 3.861 1.00 33.72 381 ALA A CA 1
ATOM 4457 C C . ALA A 1 323 ? -43.193 -18.761 2.997 1.00 32.09 381 ALA A C 1
ATOM 4458 O O . ALA A 1 323 ? -42.485 -17.877 2.514 1.00 27.93 381 ALA A O 1
ATOM 4465 N N . VAL A 1 324 ? -42.955 -20.054 2.798 1.00 26.63 382 VAL A N 1
ATOM 4466 C CA . VAL A 1 324 ? -41.705 -20.501 2.186 1.00 27.63 382 VAL A CA 1
ATOM 4467 C C . VAL A 1 324 ? -41.519 -19.982 0.757 1.00 23.48 382 VAL A C 1
ATOM 4468 O O . VAL A 1 324 ? -40.399 -19.657 0.358 1.00 32.89 382 VAL A O 1
ATOM 4481 N N . GLU A 1 325 ? -42.595 -19.907 -0.019 1.00 27.99 383 GLU A N 1
ATOM 4482 C CA . GLU A 1 325 ? -42.474 -19.437 -1.395 1.00 28.34 383 GLU A CA 1
ATOM 4483 C C . GLU A 1 325 ? -41.992 -17.994 -1.444 1.00 28.54 383 GLU A C 1
ATOM 4484 O O . GLU A 1 325 ? -41.117 -17.651 -2.241 1.00 28.96 383 GLU A O 1
ATOM 4496 N N . ARG A 1 326 ? -42.571 -17.141 -0.606 1.00 29.30 384 ARG A N 1
ATOM 4497 C CA . ARG A 1 326 ? -42.159 -15.746 -0.584 1.00 25.35 384 ARG A CA 1
ATOM 4498 C C . ARG A 1 326 ? -40.717 -15.634 -0.095 1.00 28.14 384 ARG A C 1
ATOM 4499 O O . ARG A 1 326 ? -39.944 -14.830 -0.617 1.00 26.34 384 ARG A O 1
ATOM 4520 N N . TYR A 1 327 ? -40.351 -16.442 0.898 1.00 27.29 385 TYR A N 1
ATOM 4521 C CA . TYR A 1 327 ? -38.986 -16.413 1.425 1.00 30.07 385 TYR A CA 1
ATOM 4522 C C . TYR 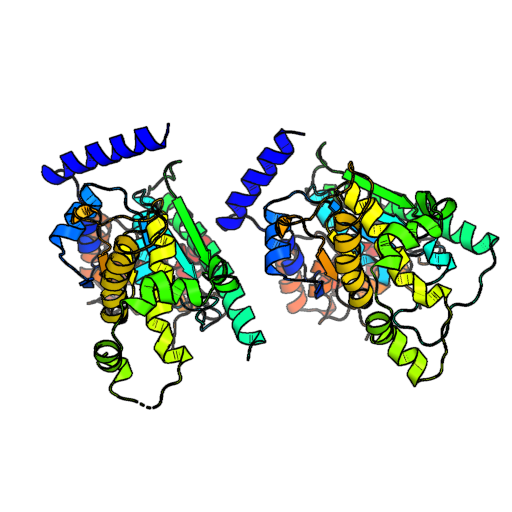A 1 327 ? -37.971 -16.840 0.367 1.00 27.99 385 TYR A C 1
ATOM 4523 O O . TYR A 1 327 ? -36.878 -16.279 0.294 1.00 29.86 385 TYR A O 1
ATOM 4541 N N . LEU A 1 328 ? -38.327 -17.829 -0.447 1.00 25.14 386 LEU A N 1
ATOM 4542 C CA . LEU A 1 328 ? -37.462 -18.253 -1.545 1.00 25.11 386 LEU A CA 1
ATOM 4543 C C . LEU A 1 328 ? -37.169 -17.078 -2.473 1.00 29.79 386 LEU A C 1
ATOM 4544 O O . LEU A 1 328 ? -36.052 -16.925 -2.968 1.00 27.67 386 LEU A O 1
ATOM 4560 N N . LYS A 1 329 ? -38.178 -16.244 -2.697 1.00 26.86 387 LYS A N 1
ATOM 4561 C CA . LYS A 1 329 ? -38.032 -15.091 -3.576 1.00 27.64 387 LYS A CA 1
ATOM 4562 C C . LYS A 1 329 ? -37.213 -13.975 -2.929 1.00 25.22 387 LYS A C 1
ATOM 4563 O O . LYS A 1 329 ? -36.436 -13.301 -3.604 1.00 28.24 387 LYS A O 1
ATOM 4582 N N . MET A 1 330 ? -37.380 -13.788 -1.623 1.00 23.02 388 MET A N 1
ATOM 4583 C CA . MET A 1 330 ? -36.741 -12.676 -0.924 1.00 27.89 388 MET A CA 1
ATOM 4584 C C . MET A 1 330 ? -35.311 -12.991 -0.473 1.00 30.33 388 MET A C 1
ATOM 4585 O O . MET A 1 330 ? -34.463 -12.095 -0.438 1.00 29.82 388 MET A O 1
ATOM 4599 N N . PHE A 1 331 ? -35.048 -14.248 -0.115 1.00 25.54 389 PHE A N 1
ATOM 4600 C CA . PHE A 1 331 ? -33.770 -14.619 0.501 1.00 28.77 389 PHE A CA 1
ATOM 4601 C C . PHE A 1 331 ? -32.787 -15.358 -0.416 1.00 27.92 389 PHE A C 1
ATOM 4602 O O . PHE A 1 331 ? -31.698 -15.718 0.024 1.00 30.66 389 PHE A O 1
ATOM 4619 N N . THR A 1 332 ? -33.155 -15.585 -1.675 1.00 27.70 390 THR A N 1
ATOM 4620 C CA . THR A 1 332 ? -32.272 -16.302 -2.599 1.00 22.16 390 THR A CA 1
ATOM 4621 C C . THR A 1 332 ? -32.232 -15.645 -3.973 1.00 25.61 390 THR A C 1
ATOM 4622 O O . THR A 1 332 ? -33.060 -14.790 -4.291 1.00 23.95 390 THR A O 1
ATOM 4633 N N . PHE A 1 333 ? -31.252 -16.060 -4.776 1.00 24.95 391 PHE A N 1
ATOM 4634 C CA . PHE A 1 333 ? -31.120 -15.623 -6.167 1.00 26.98 391 PHE A CA 1
ATOM 4635 C C . PHE A 1 333 ? -31.716 -16.657 -7.126 1.00 28.42 391 PHE A C 1
ATOM 4636 O O . PHE A 1 333 ? -31.511 -16.578 -8.337 1.00 32.15 391 PHE A O 1
ATOM 4653 N N . LEU A 1 334 ? -32.447 -17.625 -6.580 1.00 26.58 392 LEU A N 1
ATOM 4654 C CA . LEU A 1 334 ? -33.088 -18.656 -7.391 1.00 28.49 392 LEU A CA 1
ATOM 4655 C C . LEU A 1 334 ? -34.031 -18.023 -8.413 1.00 28.59 392 LEU A C 1
ATOM 4656 O O . LEU A 1 334 ? -34.857 -17.186 -8.049 1.00 29.73 392 LEU A O 1
ATOM 4672 N N . PRO A 1 335 ? -33.897 -18.401 -9.701 1.00 35.67 393 PRO A N 1
ATOM 4673 C CA . PRO A 1 335 ? -34.830 -17.889 -10.713 1.00 37.17 393 PRO A CA 1
ATOM 4674 C C . PRO A 1 335 ? -36.284 -18.220 -10.388 1.00 32.50 393 PRO A C 1
ATOM 4675 O O . PRO A 1 335 ? -36.551 -19.244 -9.757 1.00 29.10 393 PRO A O 1
ATOM 4686 N N . ILE A 1 336 ? -37.204 -17.354 -10.802 1.00 32.95 394 ILE A N 1
ATOM 4687 C CA . ILE A 1 336 ? -38.625 -17.557 -10.534 1.00 37.33 394 ILE A CA 1
ATOM 4688 C C . ILE A 1 336 ? -39.129 -18.885 -11.112 1.00 38.93 394 ILE A C 1
ATOM 4689 O O . ILE A 1 336 ? -39.876 -19.599 -10.445 1.00 38.52 394 ILE A O 1
ATOM 4705 N N . PRO A 1 337 ? -38.733 -19.220 -12.356 1.00 34.97 395 PRO A N 1
ATOM 4706 C CA . PRO A 1 337 ? -39.137 -20.521 -12.905 1.00 37.08 395 PRO A CA 1
ATOM 4707 C C . PRO A 1 337 ? -38.719 -21.691 -12.019 1.00 35.23 395 PRO A C 1
ATOM 4708 O O . PRO A 1 337 ? -39.488 -22.636 -11.844 1.00 39.45 395 PRO A O 1
ATOM 4719 N N . GLU A 1 338 ? -37.509 -21.627 -11.475 1.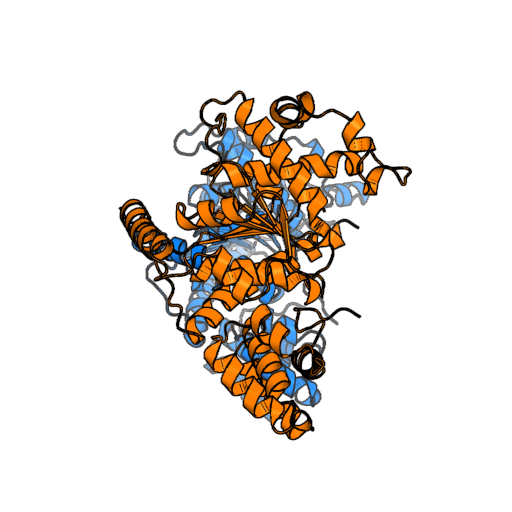00 32.74 396 GLU A N 1
ATOM 4720 C CA . GLU A 1 338 ? -37.014 -22.682 -10.600 1.00 31.21 396 GLU A CA 1
ATOM 4721 C C . GLU A 1 338 ? -37.820 -22.720 -9.303 1.00 30.49 396 GLU A C 1
ATOM 4722 O O . GLU A 1 338 ? -38.069 -23.787 -8.749 1.00 30.24 396 GLU A O 1
ATOM 4734 N N . ILE A 1 339 ? -38.231 -21.552 -8.823 1.00 28.33 397 ILE A N 1
ATOM 4735 C CA . ILE A 1 339 ? -39.052 -21.477 -7.621 1.00 29.77 397 ILE A CA 1
ATOM 4736 C C . ILE A 1 339 ? -40.428 -22.086 -7.887 1.00 30.56 397 ILE A C 1
ATOM 4737 O O . ILE A 1 339 ? -40.987 -22.768 -7.033 1.00 34.47 397 ILE A O 1
ATOM 4753 N N . SER A 1 340 ? -40.963 -21.847 -9.079 1.00 31.53 398 SER A N 1
ATOM 4754 C CA . SER A 1 340 ? -42.240 -22.432 -9.471 1.00 32.98 398 SER A CA 1
ATOM 4755 C C . SER A 1 340 ? -42.141 -23.953 -9.498 1.00 31.04 398 SER A C 1
ATOM 4756 O O . SER A 1 340 ? -43.022 -24.654 -9.002 1.00 32.81 398 SER A O 1
ATOM 4764 N N . LYS A 1 341 ? -41.060 -24.455 -10.086 1.00 27.48 399 LYS A N 1
ATOM 4765 C CA . LYS A 1 341 ? -40.815 -25.891 -10.165 1.00 30.19 399 LYS A CA 1
ATOM 4766 C C . LYS A 1 341 ? -40.689 -26.508 -8.770 1.00 29.03 399 LYS A C 1
ATOM 4767 O O . LYS A 1 341 ? -41.181 -27.608 -8.523 1.00 36.09 399 LYS A O 1
ATOM 4777 N N . ILE A 1 342 ? -40.032 -25.793 -7.861 1.00 31.94 400 ILE A N 1
ATOM 4778 C CA . ILE A 1 342 ? -39.884 -26.256 -6.483 1.00 30.97 400 ILE A CA 1
ATOM 4779 C C . ILE A 1 342 ? -41.236 -26.282 -5.773 1.00 35.29 400 ILE A C 1
ATOM 4780 O O . ILE A 1 342 ? -41.533 -27.208 -5.018 1.00 33.89 400 ILE A O 1
ATOM 4796 N N . MET A 1 343 ? -42.046 -25.255 -6.008 1.00 28.51 401 MET A N 1
ATOM 4797 C CA . MET A 1 343 ? -43.332 -25.131 -5.330 1.00 35.02 401 MET A CA 1
ATOM 4798 C C . MET A 1 343 ? -44.318 -26.170 -5.855 1.00 35.81 401 MET A C 1
ATOM 4799 O O . MET A 1 343 ? -45.171 -26.653 -5.111 1.00 32.47 401 MET A O 1
ATOM 4813 N N . GLU A 1 344 ? -44.211 -26.506 -7.137 1.00 32.65 402 GLU A N 1
ATOM 4814 C CA . GLU A 1 344 ? -45.063 -27.540 -7.717 1.00 38.35 402 GLU A CA 1
ATOM 4815 C C . GLU A 1 344 ? -44.860 -28.875 -7.008 1.00 41.12 402 GLU A C 1
ATOM 4816 O O . GLU A 1 344 ? -45.821 -29.581 -6.710 1.00 38.80 402 GLU A O 1
ATOM 4828 N N . GLU A 1 345 ? -43.605 -29.211 -6.729 1.00 33.70 403 GLU A N 1
ATOM 4829 C CA . GLU A 1 345 ? -43.291 -30.422 -5.982 1.00 32.88 403 GLU A CA 1
ATOM 4830 C C . GLU A 1 345 ? -43.682 -30.276 -4.514 1.00 36.26 403 GLU A C 1
ATOM 4831 O O . GLU A 1 345 ? -44.208 -31.209 -3.905 1.00 33.47 403 GLU A O 1
ATOM 4843 N N . GLN A 1 346 ? -43.432 -29.094 -3.959 1.00 29.94 404 GLN A N 1
ATOM 4844 C CA . GLN A 1 346 ? -43.782 -28.791 -2.576 1.00 33.54 404 GLN A CA 1
ATOM 4845 C C . GLN A 1 346 ? -45.286 -28.937 -2.338 1.00 27.99 404 GLN A C 1
ATOM 4846 O O . GLN A 1 346 ? -45.710 -29.510 -1.335 1.00 30.90 404 GLN A O 1
ATOM 4860 N N . ASN A 1 347 ? -46.089 -28.424 -3.264 1.00 26.28 405 ASN A N 1
ATOM 4861 C CA . ASN A 1 347 ? -47.538 -28.435 -3.095 1.00 31.11 405 ASN A CA 1
ATOM 4862 C C . ASN A 1 347 ? -48.146 -29.836 -3.184 1.00 37.05 405 ASN A C 1
ATOM 4863 O O . ASN A 1 347 ? -49.249 -30.070 -2.692 1.00 39.81 405 ASN A O 1
ATOM 4874 N N . GLN A 1 348 ? -47.425 -30.765 -3.806 1.00 31.15 406 GLN A N 1
ATOM 4875 C CA . GLN A 1 348 ? -47.850 -32.163 -3.854 1.00 32.08 406 GLN A CA 1
ATOM 4876 C C . GLN A 1 348 ? -47.729 -32.836 -2.489 1.00 34.96 406 GLN A C 1
ATOM 4877 O O . GLN A 1 348 ? -48.557 -33.670 -2.123 1.00 40.45 406 GLN A O 1
ATOM 4891 N N . ASP A 1 349 ? -46.688 -32.474 -1.745 1.00 40.52 407 ASP A N 1
ATOM 4892 C CA . ASP A 1 349 ? -46.422 -33.083 -0.447 1.00 40.40 407 ASP A CA 1
ATOM 4893 C C . ASP A 1 349 ? -45.457 -32.214 0.362 1.00 37.63 407 ASP A C 1
ATOM 4894 O O . ASP A 1 349 ? -44.248 -32.438 0.340 1.00 34.81 407 ASP A O 1
ATOM 4903 N N . PRO A 1 350 ? -45.991 -31.212 1.079 1.00 39.64 408 PRO A N 1
ATOM 4904 C CA . PRO A 1 350 ? -45.131 -30.279 1.819 1.00 38.65 408 PRO A CA 1
ATOM 4905 C C . PRO A 1 350 ? -44.427 -30.889 3.032 1.00 38.17 408 PRO A C 1
ATOM 4906 O O . PRO A 1 350 ? -43.564 -30.230 3.615 1.00 36.72 408 PRO A O 1
ATOM 4917 N N . SER A 1 351 ? -44.770 -32.119 3.401 1.00 38.76 409 SER A N 1
ATOM 4918 C CA . SER A 1 351 ? -44.136 -32.764 4.549 1.00 41.75 409 SER A CA 1
ATOM 4919 C C . SER A 1 351 ? -42.675 -33.095 4.249 1.00 38.62 409 SER A C 1
ATOM 4920 O O . SER A 1 351 ? -41.871 -33.272 5.164 1.00 40.41 409 SER A O 1
ATOM 4928 N N . ARG A 1 352 ? -42.336 -33.170 2.966 1.00 36.29 410 ARG A N 1
ATOM 4929 C CA . ARG A 1 352 ? -40.965 -33.450 2.553 1.00 37.16 410 ARG A CA 1
ATOM 4930 C C . ARG A 1 352 ? -40.084 -32.206 2.665 1.00 42.47 410 ARG A C 1
ATOM 4931 O O . ARG A 1 352 ? -38.859 -32.301 2.610 1.00 39.23 410 ARG A O 1
ATOM 4952 N N . ARG A 1 353 ? -40.721 -31.048 2.828 1.00 33.74 411 ARG A N 1
ATOM 4953 C CA . ARG A 1 353 ? -40.019 -29.779 3.021 1.00 30.02 411 ARG A CA 1
ATOM 4954 C C . ARG A 1 353 ? -39.023 -29.500 1.895 1.00 29.84 411 ARG A C 1
ATOM 4955 O O . ARG A 1 353 ? -37.932 -28.989 2.138 1.00 32.37 411 ARG A O 1
ATOM 4976 N N . VAL A 1 354 ? -39.398 -29.835 0.664 1.00 30.57 412 VAL A N 1
ATOM 4977 C CA . VAL A 1 354 ? -38.531 -29.591 -0.484 1.00 29.24 412 VAL A CA 1
ATOM 4978 C C . VAL A 1 354 ? -38.246 -28.100 -0.634 1.00 33.79 412 VAL A C 1
ATOM 4979 O O . VAL A 1 354 ? -37.118 -27.702 -0.925 1.00 34.36 412 VAL A O 1
ATOM 4992 N N . ALA A 1 355 ? -39.270 -27.281 -0.422 1.00 27.34 413 ALA A N 1
ATOM 4993 C CA . ALA A 1 355 ? -39.131 -25.841 -0.571 1.00 29.42 413 ALA A CA 1
ATOM 4994 C C . ALA A 1 355 ? -38.292 -25.262 0.566 1.00 28.55 413 ALA A C 1
ATOM 4995 O O . ALA A 1 355 ? -37.426 -24.418 0.342 1.00 25.18 413 ALA A O 1
ATOM 5002 N N . GLN A 1 356 ? -38.537 -25.734 1.783 1.00 28.52 414 GLN A N 1
ATOM 5003 C CA . GLN A 1 356 ? -37.816 -25.238 2.948 1.00 28.04 414 GLN A CA 1
ATOM 5004 C C . GLN A 1 356 ? -36.335 -25.609 2.904 1.00 38.25 414 GLN A C 1
ATOM 5005 O O . GLN A 1 356 ? -35.479 -24.811 3.295 1.00 26.47 414 GLN A O 1
ATOM 5019 N N . HIS A 1 357 ? -36.034 -26.814 2.423 1.00 26.64 415 HIS A N 1
ATOM 5020 C CA . HIS A 1 357 ? -34.650 -27.272 2.323 1.00 23.29 415 HIS A CA 1
ATOM 5021 C C . HIS A 1 357 ? -33.880 -26.491 1.263 1.00 24.03 415 HIS A C 1
ATOM 5022 O O . HIS A 1 357 ? -32.715 -26.155 1.458 1.00 28.13 415 HIS A O 1
ATOM 5036 N N . ALA A 1 358 ? -34.532 -26.207 0.140 1.00 23.80 416 ALA A N 1
ATOM 5037 C CA . ALA A 1 358 ? -33.916 -25.408 -0.913 1.00 24.27 416 ALA A CA 1
ATOM 5038 C C . ALA A 1 358 ? -33.631 -23.996 -0.402 1.00 26.42 416 ALA A C 1
ATOM 5039 O O . ALA A 1 358 ? -32.594 -23.412 -0.713 1.00 27.49 416 ALA A O 1
ATOM 5046 N N . LEU A 1 359 ? -34.556 -23.461 0.388 1.00 30.17 417 LEU A N 1
ATOM 5047 C CA . LEU A 1 359 ? -34.404 -22.131 0.969 1.00 27.38 417 LEU A CA 1
ATOM 5048 C C . LEU A 1 359 ? -33.243 -22.104 1.953 1.00 27.65 417 LEU A C 1
ATOM 5049 O O . LEU A 1 359 ? -32.399 -21.209 1.912 1.00 26.65 417 LEU A O 1
ATOM 5065 N N . ALA A 1 360 ? -33.213 -23.092 2.842 1.00 26.92 418 ALA A N 1
ATOM 5066 C CA . ALA A 1 360 ? -32.176 -23.181 3.861 1.00 22.22 418 ALA A CA 1
ATOM 5067 C C . ALA A 1 360 ? -30.799 -23.343 3.231 1.00 27.94 418 ALA A C 1
ATOM 5068 O O . ALA A 1 360 ? -29.834 -22.711 3.656 1.00 21.58 418 ALA A O 1
ATOM 5075 N N . TYR A 1 361 ? -30.713 -24.193 2.213 1.00 28.71 419 TYR A N 1
ATOM 5076 C CA . TYR A 1 361 ? -29.441 -24.460 1.558 1.00 25.55 419 TYR A CA 1
ATOM 5077 C C . TYR A 1 361 ? -28.886 -23.200 0.909 1.00 27.32 419 TYR A C 1
ATOM 5078 O O . TYR A 1 361 ? -27.724 -22.846 1.114 1.00 27.78 419 TYR A O 1
ATOM 5096 N N . GLU A 1 362 ? -29.723 -22.531 0.123 1.00 24.01 420 GLU A N 1
ATOM 5097 C CA . GLU A 1 362 ? -29.307 -21.334 -0.594 1.00 26.57 420 GLU A CA 1
ATOM 5098 C C . GLU A 1 362 ? -28.786 -20.254 0.344 1.00 25.47 420 GLU A C 1
ATOM 5099 O O . GLU A 1 362 ? -27.734 -19.666 0.096 1.00 28.66 420 GLU A O 1
ATOM 5111 N N . PHE A 1 363 ? -29.514 -19.995 1.424 1.00 24.34 421 PHE A N 1
ATOM 5112 C CA . PHE A 1 363 ? -29.141 -18.907 2.313 1.00 27.91 421 PHE A CA 1
ATOM 5113 C C . PHE A 1 363 ? -27.887 -19.249 3.106 1.00 26.76 421 PHE A C 1
ATOM 5114 O O . PHE A 1 363 ? -27.055 -18.378 3.361 1.00 28.95 421 PHE A O 1
ATOM 5131 N N . VAL A 1 364 ? -27.745 -20.511 3.496 1.00 27.31 422 VAL A N 1
ATOM 5132 C CA . VAL A 1 364 ? -26.539 -20.939 4.197 1.00 21.80 422 VAL A CA 1
ATOM 5133 C C . VAL A 1 364 ? -25.341 -20.832 3.257 1.00 26.83 422 VAL A C 1
ATOM 5134 O O . VAL A 1 364 ? -24.259 -20.429 3.674 1.00 28.28 422 VAL A O 1
ATOM 5147 N N . GLU A 1 365 ? -25.532 -21.186 1.989 1.00 29.00 423 GLU A N 1
ATOM 5148 C CA . GLU A 1 365 ? -24.449 -21.065 1.020 1.00 30.16 423 GLU A CA 1
ATOM 5149 C C . GLU A 1 365 ? -24.046 -19.606 0.848 1.00 26.01 423 GLU A C 1
ATOM 5150 O O . GLU A 1 365 ? -22.856 -19.291 0.800 1.00 30.89 423 GLU A O 1
ATOM 5162 N N . LEU A 1 366 ? -25.035 -18.722 0.749 1.00 29.10 424 LEU A N 1
ATOM 5163 C CA . LEU A 1 366 ? -24.768 -17.292 0.618 1.00 27.39 424 LEU A CA 1
ATOM 5164 C C . LEU A 1 366 ? -23.935 -16.784 1.786 1.00 25.85 424 LEU A C 1
ATOM 5165 O O . LEU A 1 366 ? -22.918 -16.134 1.587 1.00 31.52 424 LEU A O 1
ATOM 5181 N N . ILE A 1 367 ? -24.353 -17.104 3.004 1.00 26.10 425 ILE A N 1
ATOM 5182 C CA . ILE A 1 367 ? -23.704 -16.556 4.189 1.00 25.67 425 ILE A CA 1
ATOM 5183 C C . ILE A 1 367 ? -22.405 -17.281 4.534 1.00 33.88 425 ILE A C 1
ATOM 5184 O O . ILE A 1 367 ? -21.402 -16.638 4.848 1.00 25.46 425 ILE A O 1
ATOM 5200 N N . HIS A 1 368 ? -22.422 -18.612 4.471 1.00 24.21 426 HIS A N 1
ATOM 5201 C CA . HIS A 1 368 ? -21.321 -19.413 5.012 1.00 24.29 426 HIS A CA 1
ATOM 5202 C C . HIS A 1 368 ? -20.574 -20.270 3.985 1.00 25.10 426 HIS A C 1
ATOM 5203 O O . HIS A 1 368 ? -19.601 -20.939 4.331 1.00 32.18 426 HIS A O 1
ATOM 5217 N N . GLY A 1 369 ? -21.021 -20.254 2.734 1.00 25.72 427 GLY A N 1
ATOM 5218 C CA . GLY A 1 369 ? -20.323 -20.960 1.672 1.00 24.90 427 GLY A CA 1
ATOM 5219 C C . GLY A 1 369 ? -20.897 -22.332 1.356 1.00 30.67 427 GLY A C 1
ATOM 5220 O O . GLY A 1 369 ? -21.665 -22.900 2.133 1.00 32.98 427 GLY A O 1
ATOM 5224 N N . LYS A 1 370 ? -20.508 -22.866 0.202 1.00 27.85 428 LYS A N 1
ATOM 5225 C CA . LYS A 1 370 ? -21.036 -24.133 -0.295 1.00 31.72 428 LYS A CA 1
ATOM 5226 C C . LYS A 1 370 ? -20.713 -25.316 0.624 1.00 33.28 428 LYS A C 1
ATOM 5227 O O . LYS A 1 370 ? -21.583 -26.143 0.900 1.00 36.35 428 LYS A O 1
ATOM 5246 N N . ASP A 1 371 ? -19.465 -25.404 1.077 1.00 34.38 429 ASP A N 1
ATOM 5247 C CA . ASP A 1 371 ? -19.037 -26.513 1.930 1.00 37.86 429 ASP A CA 1
ATOM 5248 C C . ASP A 1 371 ? -19.877 -26.612 3.199 1.00 38.66 429 ASP A C 1
ATOM 5249 O O . ASP A 1 371 ? -20.247 -27.707 3.624 1.00 40.56 429 ASP A O 1
ATOM 5258 N N . GLU A 1 372 ? -20.175 -25.467 3.805 1.00 35.82 430 GLU A N 1
ATOM 5259 C CA . GLU A 1 372 ? -21.031 -25.439 4.984 1.00 31.74 430 GLU A CA 1
ATOM 5260 C C . GLU A 1 372 ? -22.447 -25.871 4.629 1.00 32.64 430 GLU A C 1
ATOM 5261 O O . GLU A 1 372 ? -23.080 -26.611 5.376 1.00 33.65 430 GLU A O 1
ATOM 5273 N N . ALA A 1 373 ? -22.934 -25.414 3.479 1.00 32.65 431 ALA A N 1
ATOM 5274 C CA . ALA A 1 373 ? -24.284 -25.741 3.037 1.00 33.17 431 ALA A CA 1
ATOM 5275 C C . ALA A 1 373 ? -24.422 -27.243 2.801 1.00 40.17 431 ALA A C 1
ATOM 5276 O O . ALA A 1 373 ? -25.411 -27.855 3.209 1.00 35.81 431 ALA A O 1
ATOM 5283 N N . ASP A 1 374 ? -23.432 -27.834 2.140 1.00 34.96 432 ASP A N 1
ATOM 5284 C CA . ASP A 1 374 ? -23.433 -29.274 1.900 1.00 32.31 432 ASP A CA 1
ATOM 5285 C C . ASP A 1 374 ? -23.425 -30.055 3.211 1.00 38.08 432 ASP A C 1
ATOM 5286 O O . ASP A 1 374 ? -24.220 -30.973 3.396 1.00 35.72 432 ASP A O 1
ATOM 5295 N N . ALA A 1 375 ? -22.538 -29.674 4.125 1.00 31.50 433 ALA A N 1
ATOM 5296 C CA . ALA A 1 375 ? -22.381 -30.398 5.381 1.00 33.14 433 ALA A CA 1
ATOM 5297 C C . ALA A 1 375 ? -23.659 -30.403 6.219 1.00 39.14 433 ALA A C 1
ATOM 5298 O O . ALA A 1 375 ? -24.112 -31.461 6.656 1.00 39.61 433 ALA A O 1
ATOM 5305 N N . VAL A 1 376 ? -24.242 -29.229 6.447 1.00 33.04 434 VAL A N 1
ATOM 5306 C CA . VAL A 1 376 ? -25.404 -29.140 7.329 1.00 40.86 434 VAL A CA 1
ATOM 5307 C C . VAL A 1 376 ? -26.648 -29.763 6.700 1.00 36.86 434 VAL A C 1
ATOM 5308 O O . VAL A 1 376 ? -27.474 -30.333 7.408 1.00 33.97 434 VAL A O 1
ATOM 5321 N N . SER A 1 377 ? -26.777 -29.667 5.379 1.00 31.50 435 SER A N 1
ATOM 5322 C CA . SER A 1 377 ? -27.929 -30.244 4.691 1.00 32.32 435 SER A CA 1
ATOM 5323 C C . SER A 1 377 ? -27.887 -31.768 4.728 1.00 38.83 435 SER A C 1
ATOM 5324 O O . SER A 1 377 ? -28.914 -32.422 4.921 1.00 44.97 435 SER A O 1
ATOM 5332 N N . MET A 1 378 ? -26.699 -32.331 4.543 1.00 41.11 436 MET A N 1
ATOM 5333 C CA . MET A 1 378 ? -26.528 -33.776 4.609 1.00 48.88 436 MET A CA 1
ATOM 5334 C C . MET A 1 378 ? -26.794 -34.273 6.027 1.00 50.18 436 MET A C 1
ATOM 5335 O O . MET A 1 378 ? -27.501 -35.260 6.226 1.00 53.78 436 MET A O 1
ATOM 5349 N N . GLN A 1 379 ? -26.223 -33.584 7.010 1.00 44.50 437 GLN A N 1
ATOM 5350 C CA . GLN A 1 379 ? -26.399 -33.963 8.407 1.00 46.05 437 GLN A CA 1
ATOM 5351 C C . GLN A 1 379 ? -27.853 -33.819 8.850 1.00 52.60 437 GLN A C 1
ATOM 5352 O O . GLN A 1 379 ? -28.328 -34.584 9.687 1.00 53.84 437 GLN A O 1
ATOM 5361 N N . HIS A 1 380 ? -28.560 -32.843 8.284 1.00 40.09 438 HIS A N 1
ATOM 5362 C CA . HIS A 1 380 ? -29.951 -32.598 8.659 1.00 42.53 438 HIS A CA 1
ATOM 5363 C C . HIS A 1 380 ? -30.867 -33.689 8.121 1.00 47.82 438 HIS A C 1
ATOM 5364 O O . HIS A 1 380 ? -31.812 -34.106 8.792 1.00 49.17 438 HIS A O 1
ATOM 5378 N N . ARG A 1 381 ? -30.582 -34.150 6.907 1.00 51.70 439 ARG A N 1
ATOM 5379 C CA . ARG A 1 381 ? -31.369 -35.209 6.290 1.00 57.61 439 ARG A CA 1
ATOM 5380 C C . ARG A 1 381 ? -31.103 -36.541 6.988 1.00 63.82 439 ARG A C 1
ATOM 5381 O O . ARG A 1 381 ? -32.030 -37.304 7.261 1.00 60.76 439 ARG A O 1
ATOM 5402 N N . GLN A 1 382 ? -29.833 -36.820 7.265 1.00 55.07 440 GLN A N 1
ATOM 5403 C CA . GLN A 1 382 ? -29.448 -38.035 7.981 1.00 54.79 440 GLN A CA 1
ATOM 5404 C C . GLN A 1 382 ? -30.051 -38.117 9.387 1.00 58.38 440 GLN A C 1
ATOM 5405 O O . GLN A 1 382 ? -30.260 -39.211 9.910 1.00 53.44 440 GLN A O 1
ATOM 5414 N N . LEU A 1 383 ? -30.341 -36.965 9.990 1.00 64.38 441 LEU A N 1
ATOM 5415 C CA . LEU A 1 383 ? -30.844 -36.922 11.363 1.00 55.76 441 LEU A CA 1
ATOM 5416 C C . LEU A 1 383 ? -32.366 -36.874 11.417 1.00 62.96 441 LEU A C 1
ATOM 5417 O O . LEU A 1 383 ? -32.984 -37.568 12.226 1.00 79.00 441 LEU A O 1
ATOM 5425 N N . PHE A 1 384 ? -32.959 -36.051 10.558 1.00 62.93 442 PHE A N 1
ATOM 5426 C CA . PHE A 1 384 ? -34.408 -35.880 10.519 1.00 68.28 442 PHE A CA 1
ATOM 5427 C C . PHE A 1 384 ? -34.967 -36.335 9.175 1.00 72.47 442 PHE A C 1
ATOM 5428 O O . PHE A 1 384 ? -35.524 -37.429 9.065 1.00 75.30 442 PHE A O 1
ATOM 5432 N N . GLN B 1 13 ? -30.738 11.647 -40.970 1.00 97.32 71 GLN B N 1
ATOM 5433 C CA . GLN B 1 13 ? -30.166 10.532 -41.715 1.00 102.50 71 GLN B CA 1
ATOM 5434 C C . GLN B 1 13 ? -31.235 9.498 -42.063 1.00 101.73 71 GLN B C 1
ATOM 5435 O O . GLN B 1 13 ? -31.815 9.540 -43.148 1.00 100.74 71 GLN B O 1
ATOM 5439 N N . ARG B 1 14 ? -31.487 8.573 -41.140 1.00 111.79 72 ARG B N 1
ATOM 5440 C CA . ARG B 1 14 ? -32.485 7.524 -41.344 1.00 106.99 72 ARG B CA 1
ATOM 5441 C C . ARG B 1 14 ? -33.850 8.130 -41.649 1.00 106.00 72 ARG B C 1
ATOM 5442 O O . ARG B 1 14 ? -34.605 7.611 -42.472 1.00 107.53 72 ARG B O 1
ATOM 5446 N N . ILE B 1 15 ? -34.151 9.234 -40.972 1.00 92.16 73 ILE B N 1
ATOM 5447 C CA . ILE B 1 15 ? -35.353 10.021 -41.229 1.00 90.98 73 ILE B CA 1
ATOM 5448 C C . ILE B 1 15 ? -35.533 10.308 -42.717 1.00 94.32 73 ILE B C 1
ATOM 5449 O O . ILE B 1 15 ? -36.601 10.065 -43.279 1.00 92.75 73 ILE B O 1
ATOM 5453 N N . GLU B 1 16 ? -34.491 10.839 -43.349 1.00 116.88 74 GLU B N 1
ATOM 5454 C CA . GLU B 1 16 ? -34.554 11.178 -44.766 1.00 113.23 74 GLU B CA 1
ATOM 5455 C C . GLU B 1 16 ? -34.698 9.935 -45.641 1.00 108.72 74 GLU B C 1
ATOM 5456 O O . GLU B 1 16 ? -35.434 9.951 -46.627 1.00 110.86 74 GLU B O 1
ATOM 5460 N N . GLU B 1 17 ? -33.992 8.865 -45.288 1.00 93.79 75 GLU B N 1
ATOM 5461 C CA . GLU B 1 17 ? -34.097 7.612 -46.030 1.00 94.24 75 GLU B CA 1
ATOM 5462 C C . GLU B 1 17 ? -35.498 7.021 -45.893 1.00 92.98 75 GLU B C 1
ATOM 5463 O O . GLU B 1 17 ? -35.996 6.355 -46.802 1.00 96.21 75 GLU B O 1
ATOM 5467 N N . GLY B 1 18 ? -36.128 7.272 -44.749 1.00 87.50 76 GLY B N 1
ATOM 5468 C CA . GLY B 1 18 ? -37.470 6.786 -44.483 1.00 83.50 76 GLY B CA 1
ATOM 5469 C C . GLY B 1 18 ? -38.506 7.417 -45.390 1.00 77.33 76 GLY B C 1
ATOM 5470 O O . GLY B 1 18 ? -39.370 6.730 -45.937 1.00 69.49 76 GLY B O 1
ATOM 5474 N N . LYS B 1 19 ? -38.420 8.735 -45.543 1.00 79.69 77 LYS B N 1
ATOM 5475 C CA . LYS B 1 19 ? -39.344 9.475 -46.394 1.00 83.07 77 LYS B CA 1
ATOM 5476 C C . LYS B 1 19 ? -39.217 9.021 -47.844 1.00 76.03 77 LYS B C 1
ATOM 5477 O O . LYS B 1 19 ? -40.203 8.983 -48.581 1.00 60.31 77 LYS B O 1
ATOM 5487 N N . LYS B 1 20 ? -37.997 8.679 -48.246 1.00 80.91 78 LYS B N 1
ATOM 5488 C CA . LYS B 1 20 ? -37.747 8.188 -49.595 1.00 86.91 78 LYS B CA 1
ATOM 5489 C C . LYS B 1 20 ? -38.418 6.836 -49.808 1.00 86.89 78 LYS B C 1
ATOM 5490 O O . LYS B 1 20 ? -39.044 6.603 -50.841 1.00 84.93 78 LYS B O 1
ATOM 5500 N N . GLU B 1 21 ? -38.281 5.947 -48.827 1.00 81.37 79 GLU B N 1
ATOM 5501 C CA . GLU B 1 21 ? -38.889 4.623 -48.904 1.00 79.24 79 GLU B CA 1
ATOM 5502 C C . GLU B 1 21 ? -40.404 4.737 -49.025 1.00 76.06 79 GLU B C 1
ATOM 5503 O O . GLU B 1 21 ? -41.029 4.035 -49.820 1.00 73.81 79 GLU B O 1
ATOM 5512 N N . TRP B 1 22 ? -40.988 5.627 -48.230 1.00 80.74 80 TRP B N 1
ATOM 5513 C CA . TRP B 1 22 ? -42.430 5.829 -48.240 1.00 80.73 80 TRP B CA 1
ATOM 5514 C C . TRP B 1 22 ? -42.871 6.464 -49.556 1.00 78.94 80 TRP B C 1
ATOM 5515 O O . TRP B 1 22 ? -43.988 6.235 -50.022 1.00 75.63 80 TRP B O 1
ATOM 5536 N N . ALA B 1 23 ? -41.991 7.266 -50.147 1.00 75.51 81 ALA B N 1
ATOM 5537 C CA . ALA B 1 23 ? -42.278 7.911 -51.425 1.00 77.71 81 ALA B CA 1
ATOM 5538 C C . ALA B 1 23 ? -42.386 6.885 -52.552 1.00 71.51 81 ALA B C 1
ATOM 5539 O O . ALA B 1 23 ? -43.256 6.993 -53.416 1.00 70.56 81 ALA B O 1
ATOM 5546 N N . GLN B 1 24 ? -41.498 5.895 -52.542 1.00 70.96 82 GLN B N 1
ATOM 5547 C CA . GLN B 1 24 ? -41.532 4.824 -53.535 1.00 75.40 82 GLN B CA 1
ATOM 5548 C C . GLN B 1 24 ? -42.839 4.047 -53.456 1.00 73.84 82 GLN B C 1
ATOM 5549 O O . GLN B 1 24 ? -43.490 3.807 -54.473 1.00 74.93 82 GLN B O 1
ATOM 5559 N N . PHE B 1 25 ? -43.208 3.651 -52.241 1.00 65.50 83 PHE B N 1
ATOM 5560 C CA . PHE B 1 25 ? -44.453 2.930 -52.003 1.00 69.41 83 PHE B CA 1
ATOM 5561 C C . PHE B 1 25 ? -45.640 3.710 -52.558 1.00 65.02 83 PHE B C 1
ATOM 5562 O O . PHE B 1 25 ? -46.536 3.139 -53.176 1.00 59.85 83 PHE B O 1
ATOM 5579 N N . ALA B 1 26 ? -45.625 5.022 -52.343 1.00 68.09 84 ALA B N 1
ATOM 5580 C CA . ALA B 1 26 ? -46.717 5.890 -52.768 1.00 65.83 84 ALA B CA 1
ATOM 5581 C C . ALA B 1 26 ? -46.923 5.832 -54.278 1.00 70.82 84 ALA B C 1
ATOM 5582 O O . ALA B 1 26 ? -48.054 5.722 -54.754 1.00 66.33 84 ALA B O 1
ATOM 5589 N N . GLN B 1 27 ? -45.827 5.913 -55.026 1.00 85.25 85 GLN B N 1
ATOM 5590 C CA . GLN B 1 27 ? -45.889 5.837 -56.482 1.00 86.15 85 GLN B CA 1
ATOM 5591 C C . GLN B 1 27 ? -46.430 4.481 -56.920 1.00 80.98 85 GLN B C 1
ATOM 5592 O O . GLN B 1 27 ? -47.271 4.396 -57.813 1.00 80.79 85 GLN B O 1
ATOM 5596 N N . GLU B 1 28 ? -45.936 3.424 -56.283 1.00 81.43 86 GLU B N 1
ATOM 5597 C CA . GLU B 1 28 ? -46.361 2.065 -56.594 1.00 79.77 86 GLU B CA 1
ATOM 5598 C C . GLU B 1 28 ? -47.836 1.851 -56.262 1.00 81.65 86 GLU B C 1
ATOM 5599 O O . GLU B 1 28 ? -48.519 1.065 -56.920 1.00 83.84 86 GLU B O 1
ATOM 5611 N N . ILE B 1 29 ? -48.323 2.552 -55.242 1.00 73.76 87 ILE B N 1
ATOM 5612 C CA . ILE B 1 29 ? -49.723 2.448 -54.839 1.00 74.65 87 ILE B CA 1
ATOM 5613 C C . ILE B 1 29 ? -50.626 3.062 -55.902 1.00 66.24 87 ILE B C 1
ATOM 5614 O O . ILE B 1 29 ? -51.670 2.503 -56.240 1.00 66.47 87 ILE B O 1
ATOM 5630 N N . LYS B 1 30 ? -50.222 4.215 -56.422 1.00 63.26 88 LYS B N 1
ATOM 5631 C CA . LYS B 1 30 ? -51.000 4.909 -57.440 1.00 72.58 88 LYS B CA 1
ATOM 5632 C C . LYS B 1 30 ? -51.056 4.102 -58.735 1.00 79.76 88 LYS B C 1
ATOM 5633 O O . LYS B 1 30 ? -52.000 4.232 -59.516 1.00 77.37 88 LYS B O 1
ATOM 5637 N N . GLU B 1 31 ? -50.045 3.266 -58.954 1.00 86.17 89 GLU B N 1
ATOM 5638 C CA . GLU B 1 31 ? -49.970 2.451 -60.163 1.00 87.54 89 GLU B CA 1
ATOM 5639 C C . GLU B 1 31 ? -50.647 1.095 -59.977 1.00 92.36 89 GLU B C 1
ATOM 5640 O O . GLU B 1 31 ? -50.633 0.260 -60.881 1.00 98.40 89 GLU B O 1
ATOM 5644 N N . GLY B 1 32 ? -51.232 0.875 -58.804 1.00 83.05 90 GLY B N 1
ATOM 5645 C CA . GLY B 1 32 ? -51.976 -0.344 -58.544 1.00 71.71 90 GLY B CA 1
ATOM 5646 C C . GLY B 1 32 ? -51.075 -1.548 -58.344 1.00 71.97 90 GLY B C 1
ATOM 5647 O O . GLY B 1 32 ? -51.511 -2.691 -58.498 1.00 66.98 90 GLY B O 1
ATOM 5651 N N . LYS B 1 33 ? -49.816 -1.292 -57.995 1.00 67.25 91 LYS B N 1
ATOM 5652 C CA . LYS B 1 33 ? -48.831 -2.353 -57.803 1.00 72.85 91 LYS B CA 1
ATOM 5653 C C . LYS B 1 33 ? -48.661 -2.697 -56.326 1.00 76.78 91 LYS B C 1
ATOM 5654 O O . LYS B 1 33 ? -48.083 -3.728 -55.983 1.00 79.84 91 LYS B O 1
ATOM 5658 N N . ARG B 1 34 ? -49.164 -1.824 -55.459 1.00 83.42 92 ARG B N 1
ATOM 5659 C CA . ARG B 1 34 ? -49.042 -2.005 -54.018 1.00 74.23 92 ARG B CA 1
ATOM 5660 C C . ARG B 1 34 ? -50.277 -1.435 -53.327 1.00 68.59 92 ARG B C 1
ATOM 5661 O O . ARG B 1 34 ? -50.924 -0.525 -53.847 1.00 67.67 92 ARG B O 1
ATOM 5682 N N . LYS B 1 35 ? -50.607 -1.981 -52.162 1.00 62.66 93 LYS B N 1
ATOM 5683 C CA . LYS B 1 35 ? -51.738 -1.494 -51.383 1.00 62.05 93 LYS B CA 1
ATOM 5684 C C . LYS B 1 35 ? -51.303 -0.441 -50.375 1.00 60.86 93 LYS B C 1
ATOM 5685 O O . LYS B 1 35 ? -50.183 -0.477 -49.864 1.00 60.92 93 LYS B O 1
ATOM 5695 N N . SER B 1 36 ? -52.200 0.497 -50.094 1.00 61.66 94 SER B N 1
ATOM 5696 C CA . SER B 1 36 ? -51.992 1.442 -49.009 1.00 58.54 94 SER B CA 1
ATOM 5697 C C . SER B 1 36 ? -52.380 0.759 -47.707 1.00 51.98 94 SER B C 1
ATOM 5698 O O . SER B 1 36 ? -52.955 -0.330 -47.718 1.00 52.24 94 SER B O 1
ATOM 5706 N N . PHE B 1 37 ? -52.058 1.394 -46.588 1.00 50.79 95 PHE B N 1
ATOM 5707 C CA . PHE B 1 37 ? -52.398 0.847 -45.283 1.00 47.69 95 PHE B CA 1
ATOM 5708 C C . PHE B 1 37 ? -53.914 0.715 -45.150 1.00 46.70 95 PHE B C 1
ATOM 5709 O O . PHE B 1 37 ? -54.412 -0.226 -44.535 1.00 41.43 95 PHE B O 1
ATOM 5726 N N . VAL B 1 38 ? -54.638 1.661 -45.741 1.00 43.02 96 VAL B N 1
ATOM 5727 C CA . VAL B 1 38 ? -56.097 1.658 -45.698 1.00 41.19 96 VAL B CA 1
ATOM 5728 C C . VAL B 1 38 ? -56.680 0.488 -46.485 1.00 51.43 96 VAL B C 1
ATOM 5729 O O . VAL B 1 38 ? -57.510 -0.263 -45.970 1.00 52.88 96 VAL B O 1
ATOM 5742 N N . GLU B 1 39 ? -56.260 0.352 -47.739 1.00 52.60 97 GLU B N 1
ATOM 5743 C CA . GLU B 1 39 ? -56.702 -0.755 -48.580 1.00 57.06 97 GLU B CA 1
ATOM 5744 C C . GLU B 1 39 ? -56.379 -2.084 -47.912 1.00 46.17 97 GLU B C 1
ATOM 5745 O O . GLU B 1 39 ? -57.155 -3.037 -47.980 1.00 47.81 97 GLU B O 1
ATOM 5757 N N . HIS B 1 40 ? -55.224 -2.134 -47.260 1.00 47.34 98 HIS B N 1
ATOM 5758 C CA . HIS B 1 40 ? -54.798 -3.325 -46.543 1.00 49.75 98 HIS B CA 1
ATOM 5759 C C . HIS B 1 40 ? -55.754 -3.674 -45.405 1.00 46.01 98 HIS B C 1
ATOM 5760 O O . HIS B 1 40 ? -56.148 -4.830 -45.253 1.00 44.98 98 HIS B O 1
ATOM 5774 N N . LEU B 1 41 ? -56.117 -2.679 -44.601 1.00 45.75 99 LEU B N 1
ATOM 5775 C CA . LEU B 1 41 ? -57.019 -2.902 -43.473 1.00 36.49 99 LEU B CA 1
ATOM 5776 C C . LEU B 1 41 ? -58.403 -3.326 -43.953 1.00 43.20 99 LEU B C 1
ATOM 5777 O O . LEU B 1 41 ? -59.052 -4.170 -43.331 1.00 44.36 99 LEU B O 1
ATOM 5793 N N . GLU B 1 42 ? -58.855 -2.730 -45.053 1.00 47.61 100 GLU B N 1
ATOM 5794 C CA . GLU B 1 42 ? -60.138 -3.092 -45.647 1.00 48.30 100 GLU B CA 1
ATOM 5795 C C . GLU B 1 42 ? -60.124 -4.556 -46.079 1.00 41.25 100 GLU B C 1
ATOM 5796 O O . GLU B 1 42 ? -61.125 -5.257 -45.946 1.00 50.07 100 GLU B O 1
ATOM 5808 N N . GLU B 1 43 ? -58.988 -5.009 -46.601 1.00 46.04 101 GLU B N 1
ATOM 5809 C CA . GLU B 1 43 ? -58.822 -6.413 -46.965 1.00 51.68 101 GLU B CA 1
ATOM 5810 C C . GLU B 1 43 ? -58.944 -7.285 -45.717 1.00 53.49 101 GLU B C 1
ATOM 5811 O O . GLU B 1 43 ? -59.464 -8.400 -45.771 1.00 54.80 101 GLU B O 1
ATOM 5823 N N . ARG B 1 44 ? -58.458 -6.761 -44.596 1.00 47.94 102 ARG B N 1
ATOM 5824 C CA . ARG B 1 44 ? -58.575 -7.424 -43.299 1.00 40.96 102 ARG B CA 1
ATOM 5825 C C . ARG B 1 44 ? -59.950 -7.275 -42.662 1.00 45.73 102 ARG B C 1
ATOM 5826 O O . ARG B 1 44 ? -60.288 -8.008 -41.733 1.00 51.57 102 ARG B O 1
ATOM 5847 N N . GLY B 1 45 ? -60.741 -6.330 -43.154 1.00 47.62 103 GLY B N 1
ATOM 5848 C CA . GLY B 1 45 ? -62.063 -6.103 -42.605 1.00 42.94 103 GLY B CA 1
ATOM 5849 C C . GLY B 1 45 ? -61.994 -5.414 -41.257 1.00 36.48 103 GLY B C 1
ATOM 5850 O O . GLY B 1 45 ? -62.877 -5.595 -40.419 1.00 48.19 103 GLY B O 1
ATOM 5854 N N . LEU B 1 46 ? -60.946 -4.620 -41.049 1.00 38.87 104 LEU B N 1
ATOM 5855 C CA . LEU B 1 46 ? -60.709 -3.978 -39.756 1.00 41.21 104 LEU B CA 1
ATOM 5856 C C . LEU B 1 46 ? -61.256 -2.550 -39.688 1.00 48.37 104 LEU B C 1
ATOM 5857 O O . LEU B 1 46 ? -61.270 -1.951 -38.615 1.00 43.92 104 LEU B O 1
ATOM 5873 N N . ILE B 1 47 ? -61.702 -2.008 -40.820 1.00 42.96 105 ILE B N 1
ATOM 5874 C CA . ILE B 1 47 ? -62.310 -0.676 -40.839 1.00 45.30 105 ILE B CA 1
ATOM 5875 C C . ILE B 1 47 ? -63.830 -0.771 -40.901 1.00 51.07 105 ILE B C 1
ATOM 5876 O O . ILE B 1 47 ? -64.389 -1.360 -41.826 1.00 59.81 105 ILE B O 1
ATOM 5892 N N . HIS B 1 48 ? -64.486 -0.179 -39.909 1.00 49.47 106 HIS B N 1
ATOM 5893 C CA . HIS B 1 48 ? -65.941 -0.115 -39.866 1.00 47.21 106 HIS B CA 1
ATOM 5894 C C . HIS B 1 48 ? -66.442 1.198 -40.470 1.00 48.06 106 HIS B C 1
ATOM 5895 O O . HIS B 1 48 ? -67.021 1.211 -41.556 1.00 52.76 106 HIS B O 1
ATOM 5909 N N . ASP B 1 49 ? -66.210 2.297 -39.756 1.00 49.41 107 ASP B N 1
ATOM 5910 C CA . ASP B 1 49 ? -66.549 3.633 -40.239 1.00 48.64 107 ASP B CA 1
ATOM 5911 C C . ASP B 1 49 ? -65.313 4.523 -40.239 1.00 52.00 107 ASP B C 1
ATOM 5912 O O . ASP B 1 49 ? -64.475 4.431 -39.343 1.00 52.84 107 ASP B O 1
ATOM 5921 N N . VAL B 1 50 ? -65.209 5.385 -41.245 1.00 45.82 108 VAL B N 1
ATOM 5922 C CA . VAL B 1 50 ? -64.170 6.403 -41.271 1.00 43.15 108 VAL B CA 1
ATOM 5923 C C . VAL B 1 50 ? -64.749 7.723 -40.778 1.00 45.58 108 VAL B C 1
ATOM 5924 O O . VAL B 1 50 ? -65.738 8.213 -41.321 1.00 50.59 108 VAL B O 1
ATOM 5937 N N . VAL B 1 51 ? -64.135 8.294 -39.747 1.00 53.98 109 VAL B N 1
ATOM 5938 C CA . VAL B 1 51 ? -64.534 9.609 -39.261 1.00 59.13 109 VAL B CA 1
ATOM 5939 C C . VAL B 1 51 ? -63.903 10.649 -40.172 1.00 53.87 109 VAL B C 1
ATOM 5940 O O . VAL B 1 51 ? -62.847 11.205 -39.873 1.00 53.66 109 VAL B O 1
ATOM 5953 N N . GLY B 1 52 ? -64.569 10.893 -41.294 1.00 58.12 110 GLY B N 1
ATOM 5954 C CA . GLY B 1 52 ? -64.038 11.730 -42.351 1.00 58.07 110 GLY B CA 1
ATOM 5955 C C . GLY B 1 52 ? -64.186 11.019 -43.681 1.00 59.60 110 GLY B C 1
ATOM 5956 O O . GLY B 1 52 ? -65.041 10.146 -43.833 1.00 60.95 110 GLY B O 1
ATOM 5960 N N . ASP B 1 53 ? -63.343 11.384 -44.641 1.00 60.24 111 ASP B N 1
ATOM 5961 C CA . ASP B 1 53 ? -63.415 10.824 -45.985 1.00 58.41 111 ASP B CA 1
ATOM 5962 C C . ASP B 1 53 ? -62.478 9.627 -46.149 1.00 49.19 111 ASP B C 1
ATOM 5963 O O . ASP B 1 53 ? -61.278 9.728 -45.894 1.00 51.78 111 ASP B O 1
ATOM 5972 N N . ARG B 1 54 ? -63.040 8.494 -46.560 1.00 48.31 112 ARG B N 1
ATOM 5973 C CA . ARG B 1 54 ? -62.268 7.269 -46.769 1.00 48.85 112 ARG B CA 1
ATOM 5974 C C . ARG B 1 54 ? -61.119 7.501 -47.744 1.00 61.46 112 ARG B C 1
ATOM 5975 O O . ARG B 1 54 ? -59.983 7.103 -47.485 1.00 57.68 112 ARG B O 1
ATOM 5996 N N . ASP B 1 55 ? -61.423 8.132 -48.874 1.00 66.81 113 ASP B N 1
ATOM 5997 C CA . ASP B 1 55 ? -60.421 8.381 -49.904 1.00 52.58 113 ASP B CA 1
ATOM 5998 C C . ASP B 1 55 ? -59.322 9.296 -49.378 1.00 54.22 113 ASP B C 1
ATOM 5999 O O . ASP B 1 55 ? -58.157 9.161 -49.758 1.00 55.93 113 ASP B O 1
ATOM 6008 N N . LEU B 1 56 ? -59.695 10.229 -48.508 1.00 56.79 114 LEU B N 1
ATOM 6009 C CA . LEU B 1 56 ? -58.718 11.106 -47.879 1.00 56.38 114 LEU B CA 1
ATOM 6010 C C . LEU B 1 56 ? -57.824 10.287 -46.957 1.00 49.26 114 LEU B C 1
ATOM 6011 O O . LEU B 1 56 ? -56.610 10.473 -46.930 1.00 46.72 114 LEU B O 1
ATOM 6027 N N . LEU B 1 57 ? -58.436 9.369 -46.214 1.00 43.54 115 LEU B N 1
ATOM 6028 C CA . LEU B 1 57 ? -57.698 8.474 -45.330 1.00 43.18 115 LEU B CA 1
ATOM 6029 C C . LEU B 1 57 ? -56.688 7.669 -46.142 1.00 47.23 115 LEU B C 1
ATOM 6030 O O . LEU B 1 57 ? -55.524 7.544 -45.760 1.00 47.76 115 LEU B O 1
ATOM 6046 N N . HIS B 1 58 ? -57.153 7.126 -47.264 1.00 52.15 116 HIS B N 1
ATOM 6047 C CA . HIS B 1 58 ? -56.299 6.396 -48.199 1.00 51.44 116 HIS B CA 1
ATOM 6048 C C . HIS B 1 58 ? -55.116 7.247 -48.644 1.00 48.02 116 HIS B C 1
ATOM 6049 O O . HIS B 1 58 ? -53.970 6.799 -48.634 1.00 54.59 116 HIS B O 1
ATOM 6063 N N . ARG B 1 59 ? -55.416 8.480 -49.038 1.00 46.78 117 ARG B N 1
ATOM 6064 C CA . ARG B 1 59 ? -54.409 9.425 -49.505 1.00 42.94 117 ARG B CA 1
ATOM 6065 C C . ARG B 1 59 ? -53.411 9.811 -48.420 1.00 46.03 117 ARG B C 1
ATOM 6066 O O . ARG B 1 59 ? -52.212 9.895 -48.678 1.00 50.47 117 ARG B O 1
ATOM 6087 N N . VAL B 1 60 ? -53.905 10.047 -47.209 1.00 53.14 118 VAL B N 1
ATOM 6088 C CA . VAL B 1 60 ? -53.037 10.412 -46.094 1.00 54.42 118 VAL B CA 1
ATOM 6089 C C . VAL B 1 60 ? -51.985 9.330 -45.851 1.00 52.09 118 VAL B C 1
ATOM 6090 O O . VAL B 1 60 ? -50.796 9.628 -45.731 1.00 51.24 118 VAL B O 1
ATOM 6103 N N . PHE B 1 61 ? -52.423 8.076 -45.784 1.00 49.06 119 PHE B N 1
ATOM 6104 C CA . PHE B 1 61 ? -51.509 6.969 -45.521 1.00 53.68 119 PHE B CA 1
ATOM 6105 C C . PHE B 1 61 ? -50.605 6.680 -46.717 1.00 57.00 119 PHE B C 1
ATOM 6106 O O . PHE B 1 61 ? -49.476 6.217 -46.549 1.00 55.25 119 PHE B O 1
ATOM 6123 N N . THR B 1 62 ? -51.099 6.949 -47.921 1.00 53.52 120 THR B N 1
ATOM 6124 C CA . THR B 1 62 ? -50.294 6.767 -49.125 1.00 62.31 120 THR B CA 1
ATOM 6125 C C . THR B 1 62 ? -49.134 7.753 -49.136 1.00 56.06 120 THR B C 1
ATOM 6126 O O . THR B 1 62 ? -47.985 7.378 -49.369 1.00 56.75 120 THR B O 1
ATOM 6137 N N . GLU B 1 63 ? -49.445 9.016 -48.870 1.00 52.05 121 GLU B N 1
ATOM 6138 C CA . GLU B 1 63 ? -48.469 10.090 -48.990 1.00 52.82 121 GLU B CA 1
ATOM 6139 C C . GLU B 1 63 ? -47.568 10.221 -47.766 1.00 57.31 121 GLU B C 1
ATOM 6140 O O . GLU B 1 63 ? -46.424 10.660 -47.884 1.00 61.38 121 GLU B O 1
ATOM 6152 N N . LYS B 1 64 ? -48.081 9.841 -46.598 1.00 57.32 122 LYS B N 1
ATOM 6153 C CA . LYS B 1 64 ? -47.386 10.112 -45.343 1.00 59.24 122 LYS B CA 1
ATOM 6154 C C . LYS B 1 64 ? -47.269 8.894 -44.427 1.00 54.63 122 LYS B C 1
ATOM 6155 O O . LYS B 1 64 ? -48.207 8.109 -44.279 1.00 48.95 122 LYS B O 1
ATOM 6174 N N . ARG B 1 65 ? -46.097 8.756 -43.815 1.00 49.49 123 ARG B N 1
ATOM 6175 C CA . ARG B 1 65 ? -45.868 7.760 -42.779 1.00 49.13 123 ARG B CA 1
ATOM 6176 C C . ARG B 1 65 ? -46.416 8.310 -41.465 1.00 48.80 123 ARG B C 1
ATOM 6177 O O . ARG B 1 65 ? -45.663 8.615 -40.540 1.00 49.49 123 ARG B O 1
ATOM 6198 N N . VAL B 1 66 ? -47.738 8.436 -41.392 1.00 53.28 124 VAL B N 1
ATOM 6199 C CA . VAL B 1 66 ? -48.379 9.122 -40.278 1.00 51.52 124 VAL B CA 1
ATOM 6200 C C . VAL B 1 66 ? -48.398 8.290 -39.006 1.00 52.07 124 VAL B C 1
ATOM 6201 O O . VAL B 1 66 ? -48.411 7.060 -39.048 1.00 46.05 124 VAL B O 1
ATOM 6214 N N . GLY B 1 67 ? -48.407 8.980 -37.872 1.00 46.20 125 GLY B N 1
ATOM 6215 C CA . GLY B 1 67 ? -48.546 8.323 -36.592 1.00 44.70 125 GLY B CA 1
ATOM 6216 C C . GLY B 1 67 ? -50.001 7.985 -36.350 1.00 41.00 125 GLY B C 1
ATOM 6217 O O . GLY B 1 67 ? -50.896 8.696 -36.808 1.00 43.48 125 GLY B O 1
ATOM 6221 N N . ILE B 1 68 ? -50.238 6.897 -35.628 1.00 38.22 126 ILE B N 1
ATOM 6222 C CA . ILE B 1 68 ? -51.593 6.477 -35.301 1.00 37.45 126 ILE B CA 1
ATOM 6223 C C . ILE B 1 68 ? -51.638 5.978 -33.865 1.00 40.22 126 ILE B C 1
ATOM 6224 O O . ILE B 1 68 ? -50.677 5.385 -33.378 1.00 38.64 126 ILE B O 1
ATOM 6240 N N . TYR B 1 69 ? -52.750 6.236 -33.181 1.00 35.67 127 TYR B N 1
ATOM 6241 C CA . TYR B 1 69 ? -52.891 5.800 -31.799 1.00 35.45 127 TYR B CA 1
ATOM 6242 C C . TYR B 1 69 ? -54.288 5.293 -31.475 1.00 30.23 127 TYR B C 1
ATOM 6243 O O . TYR B 1 69 ? -55.264 5.615 -32.151 1.00 39.68 127 TYR B O 1
ATOM 6261 N N . ALA B 1 70 ? -54.348 4.475 -30.431 1.00 34.03 128 ALA B N 1
ATOM 6262 C CA . ALA B 1 70 ? -55.597 3.998 -29.870 1.00 32.28 128 ALA B CA 1
ATOM 6263 C C . ALA B 1 70 ? -55.539 4.226 -28.372 1.00 34.12 128 ALA B C 1
ATOM 6264 O O . ALA B 1 70 ? -54.481 4.081 -27.760 1.00 32.49 128 ALA B O 1
ATOM 6271 N N . GLY B 1 71 ? -56.676 4.579 -27.785 1.00 35.40 129 GLY B N 1
ATOM 6272 C CA . GLY B 1 71 ? -56.735 4.873 -26.368 1.00 31.83 129 GLY B CA 1
ATOM 6273 C C . GLY B 1 71 ? -57.392 3.744 -25.607 1.00 32.55 129 GLY B C 1
ATOM 6274 O O . GLY B 1 71 ? -58.205 3.003 -26.158 1.00 35.20 129 GLY B O 1
ATOM 6278 N N . VAL B 1 72 ? -57.024 3.609 -24.338 1.00 33.54 130 VAL B N 1
ATOM 6279 C CA . VAL B 1 72 ? -57.624 2.608 -23.470 1.00 34.31 130 VAL B CA 1
ATOM 6280 C C . VAL B 1 72 ? -57.744 3.158 -22.056 1.00 32.25 130 VAL B C 1
ATOM 6281 O O . VAL B 1 72 ? -56.796 3.727 -21.510 1.00 30.92 130 VAL B O 1
ATOM 6294 N N . ASP B 1 73 ? -58.932 2.998 -21.482 1.00 39.66 131 ASP B N 1
ATOM 6295 C CA . ASP B 1 73 ? -59.210 3.462 -20.133 1.00 55.21 131 ASP B CA 1
ATOM 6296 C C . ASP B 1 73 ? -59.044 2.308 -19.144 1.00 49.26 131 ASP B C 1
ATOM 6297 O O . ASP B 1 73 ? -59.701 1.278 -19.283 1.00 42.22 131 ASP B O 1
ATOM 6306 N N . PRO B 1 74 ? -58.161 2.468 -18.144 1.00 42.91 132 PRO B N 1
ATOM 6307 C CA . PRO B 1 74 ? -57.976 1.357 -17.205 1.00 45.45 132 PRO B CA 1
ATOM 6308 C C . PRO B 1 74 ? -59.130 1.236 -16.209 1.00 42.78 132 PRO B C 1
ATOM 6309 O O . PRO B 1 74 ? -59.013 1.702 -15.075 1.00 48.86 132 PRO B O 1
ATOM 6320 N N . THR B 1 75 ? -60.226 0.615 -16.635 1.00 40.95 133 THR B N 1
ATOM 6321 C CA . THR B 1 75 ? -61.367 0.361 -15.760 1.00 51.19 133 THR B CA 1
ATOM 6322 C C . THR B 1 75 ? -61.340 -1.072 -15.237 1.00 49.62 133 THR B C 1
ATOM 6323 O O . THR B 1 75 ? -62.185 -1.466 -14.434 1.00 55.26 133 THR B O 1
ATOM 6334 N N . ALA B 1 76 ? -60.370 -1.846 -15.711 1.00 41.44 134 ALA B N 1
ATOM 6335 C CA . ALA B 1 76 ? -60.187 -3.221 -15.275 1.00 33.91 134 ALA B CA 1
ATOM 6336 C C . ALA B 1 76 ? -58.697 -3.523 -15.239 1.00 41.25 134 ALA B C 1
ATOM 6337 O O . ALA B 1 76 ? -57.909 -2.814 -15.867 1.00 40.11 134 ALA B O 1
ATOM 6344 N N . PRO B 1 77 ? -58.298 -4.569 -14.498 1.00 46.09 135 PRO B N 1
ATOM 6345 C CA . PRO B 1 77 ? -56.874 -4.922 -14.445 1.00 44.25 135 PRO B CA 1
ATOM 6346 C C . PRO B 1 77 ? -56.376 -5.517 -15.757 1.00 40.18 135 PRO B C 1
ATOM 6347 O O . PRO B 1 77 ? -55.171 -5.670 -15.952 1.00 40.96 135 PRO B O 1
ATOM 6358 N N . SER B 1 78 ? -57.310 -5.845 -16.644 1.00 38.69 136 SER B N 1
ATOM 6359 C CA . SER B 1 78 ? -56.991 -6.503 -17.904 1.00 37.52 136 SER B CA 1
ATOM 6360 C C . SER B 1 78 ? -57.902 -6.030 -19.026 1.00 30.11 136 SER B C 1
ATOM 6361 O O . SER B 1 78 ? -59.048 -5.651 -18.784 1.00 37.38 136 SER B O 1
ATOM 6369 N N . MET B 1 79 ? -57.386 -6.040 -20.251 1.00 33.57 137 MET B N 1
ATOM 6370 C CA . MET B 1 79 ? -58.237 -5.919 -21.427 1.00 44.98 137 MET B CA 1
ATOM 6371 C C . MET B 1 79 ? -58.811 -7.292 -21.753 1.00 38.17 137 MET B C 1
ATOM 6372 O O . MET B 1 79 ? -58.352 -8.303 -21.218 1.00 31.90 137 MET B O 1
ATOM 6386 N N . HIS B 1 80 ? -59.818 -7.316 -22.621 1.00 31.88 138 HIS B N 1
ATOM 6387 C CA . HIS B 1 80 ? -60.393 -8.559 -23.116 1.00 37.56 138 HIS B CA 1
ATOM 6388 C C . HIS B 1 80 ? -60.497 -8.496 -24.638 1.00 34.49 138 HIS B C 1
ATOM 6389 O O . HIS B 1 80 ? -60.145 -7.488 -25.248 1.00 28.77 138 HIS B O 1
ATOM 6403 N N . VAL B 1 81 ? -60.975 -9.580 -25.242 1.00 28.13 139 VAL B N 1
ATOM 6404 C CA . VAL B 1 81 ? -60.989 -9.726 -26.696 1.00 37.76 139 VAL B CA 1
ATOM 6405 C C . VAL B 1 81 ? -61.770 -8.624 -27.413 1.00 41.30 139 VAL B C 1
ATOM 6406 O O . VAL B 1 81 ? -61.439 -8.257 -28.540 1.00 43.99 139 VAL B O 1
ATOM 6419 N N . GLY B 1 82 ? -62.794 -8.089 -26.760 1.00 45.37 140 GLY B N 1
ATOM 6420 C CA . GLY B 1 82 ? -63.601 -7.039 -27.355 1.00 53.48 140 GLY B CA 1
ATOM 6421 C C . GLY B 1 82 ? -62.848 -5.742 -27.589 1.00 46.22 140 GLY B C 1
ATOM 6422 O O . GLY B 1 82 ? -63.328 -4.864 -28.304 1.00 55.11 140 GLY B O 1
ATOM 6426 N N . HIS B 1 83 ? -61.669 -5.623 -26.988 1.00 44.85 141 HIS B N 1
ATOM 6427 C CA . HIS B 1 83 ? -60.843 -4.426 -27.124 1.00 45.61 141 HIS B CA 1
ATOM 6428 C C . HIS B 1 83 ? -59.789 -4.542 -28.225 1.00 44.77 141 HIS B C 1
ATOM 6429 O O . HIS B 1 83 ? -59.127 -3.563 -28.556 1.00 47.08 141 HIS B O 1
ATOM 6443 N N . MET B 1 84 ? -59.628 -5.738 -28.783 1.00 36.83 142 MET B N 1
ATOM 6444 C CA . MET B 1 84 ? -58.434 -6.064 -29.563 1.00 35.09 142 MET B CA 1
ATOM 6445 C C . MET B 1 84 ? -58.334 -5.431 -30.950 1.00 34.58 142 MET B C 1
ATOM 6446 O O . MET B 1 84 ? -57.230 -5.158 -31.421 1.00 44.90 142 MET B O 1
ATOM 6460 N N . LEU B 1 85 ? -59.464 -5.216 -31.613 1.00 30.51 143 LEU B N 1
ATOM 6461 C CA . LEU B 1 85 ? -59.437 -4.844 -33.026 1.00 39.20 143 LEU B CA 1
ATOM 6462 C C . LEU B 1 85 ? -58.682 -3.534 -33.276 1.00 31.47 143 LEU B C 1
ATOM 6463 O O . LEU B 1 85 ? -57.890 -3.457 -34.215 1.00 34.96 143 LEU B O 1
ATOM 6479 N N . PRO B 1 86 ? -58.910 -2.502 -32.446 1.00 31.60 144 PRO B N 1
ATOM 6480 C CA . PRO B 1 86 ? -58.059 -1.317 -32.609 1.00 30.02 144 PRO B CA 1
ATOM 6481 C C . PRO B 1 86 ? -56.572 -1.625 -32.421 1.00 32.46 144 PRO B C 1
ATOM 6482 O O . PRO B 1 86 ? -55.729 -0.997 -33.058 1.00 34.11 144 PRO B O 1
ATOM 6493 N N . PHE B 1 87 ? -56.262 -2.595 -31.568 1.00 33.48 145 PHE B N 1
ATOM 6494 C CA . PHE B 1 87 ? -54.875 -2.969 -31.308 1.00 32.93 145 PHE B CA 1
ATOM 6495 C C . PHE B 1 87 ? -54.321 -3.873 -32.404 1.00 34.08 145 PHE B C 1
ATOM 6496 O O . PHE B 1 87 ? -53.112 -3.902 -32.631 1.00 35.16 145 PHE B O 1
ATOM 6513 N N . MET B 1 88 ? -55.199 -4.598 -33.091 1.00 38.96 146 MET B N 1
ATOM 6514 C CA . MET B 1 88 ? -54.796 -5.328 -34.289 1.00 40.14 146 MET B CA 1
ATOM 6515 C C . MET B 1 88 ? -54.401 -4.342 -35.388 1.00 38.84 146 MET B C 1
ATOM 6516 O O . MET B 1 88 ? -53.459 -4.587 -36.140 1.00 42.85 146 MET B O 1
ATOM 6530 N N . VAL B 1 89 ? -55.125 -3.229 -35.476 1.00 37.40 147 VAL B N 1
ATOM 6531 C CA . VAL B 1 89 ? -54.805 -2.183 -36.443 1.00 37.16 147 VAL B CA 1
ATOM 6532 C C . VAL B 1 89 ? -53.422 -1.606 -36.153 1.00 37.53 147 VAL B C 1
ATOM 6533 O O . VAL B 1 89 ? -52.622 -1.397 -37.066 1.00 36.03 147 VAL B O 1
ATOM 6546 N N . LEU B 1 90 ? -53.146 -1.353 -34.877 1.00 32.61 148 LEU B N 1
ATOM 6547 C CA . LEU B 1 90 ? -51.851 -0.820 -34.469 1.00 29.21 148 LEU B CA 1
ATOM 6548 C C . LEU B 1 90 ? -50.740 -1.844 -34.687 1.00 32.73 148 LEU B C 1
ATOM 6549 O O . LEU B 1 90 ? -49.610 -1.481 -35.010 1.00 36.44 148 LEU B O 1
ATOM 6565 N N . ALA B 1 91 ? -51.061 -3.122 -34.498 1.00 32.56 149 ALA B N 1
ATOM 6566 C CA . ALA B 1 91 ? -50.099 -4.189 -34.753 1.00 36.24 149 ALA B CA 1
ATOM 6567 C C . ALA B 1 91 ? -49.667 -4.161 -36.216 1.00 35.03 149 ALA B C 1
ATOM 6568 O O . ALA B 1 91 ? -48.476 -4.221 -36.526 1.00 38.61 149 ALA B O 1
ATOM 6575 N N . TRP B 1 92 ? -50.646 -4.071 -37.110 1.00 33.48 150 TRP B N 1
ATOM 6576 C CA . TRP B 1 92 ? -50.374 -3.964 -38.539 1.00 32.35 150 TRP B CA 1
ATOM 6577 C C . TRP B 1 92 ? -49.579 -2.702 -38.852 1.00 37.93 150 TRP B C 1
ATOM 6578 O O . TRP B 1 92 ? -48.596 -2.744 -39.592 1.00 45.89 150 TRP B O 1
ATOM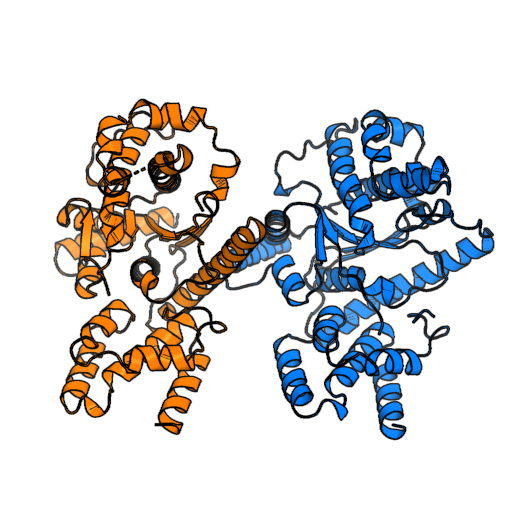 6599 N N . GLY B 1 93 ? -50.025 -1.580 -38.295 1.00 33.10 151 GLY B N 1
ATOM 6600 C CA . GLY B 1 93 ? -49.353 -0.307 -38.480 1.00 32.78 151 GLY B CA 1
ATOM 6601 C C . GLY B 1 93 ? -47.885 -0.405 -38.126 1.00 37.55 151 GLY B C 1
ATOM 6602 O O . GLY B 1 93 ? -47.021 0.093 -38.848 1.00 35.98 151 GLY B O 1
ATOM 6606 N N . TYR B 1 94 ? -47.609 -1.059 -37.004 1.00 37.65 152 TYR B N 1
ATOM 6607 C CA . TYR B 1 94 ? -46.247 -1.225 -36.520 1.00 40.64 152 TYR B CA 1
ATOM 6608 C C . TYR B 1 94 ? -45.369 -1.969 -37.531 1.00 47.17 152 TYR B C 1
ATOM 6609 O O . TYR B 1 94 ? -44.297 -1.484 -37.892 1.00 43.39 152 TYR B O 1
ATOM 6627 N N . VAL B 1 95 ? -45.818 -3.136 -37.990 1.00 45.41 153 VAL B N 1
ATOM 6628 C CA . VAL B 1 95 ? -45.016 -3.936 -38.917 1.00 44.41 153 VAL B CA 1
ATOM 6629 C C . VAL B 1 95 ? -44.989 -3.341 -40.325 1.00 44.27 153 VAL B C 1
ATOM 6630 O O . VAL B 1 95 ? -44.164 -3.733 -41.150 1.00 4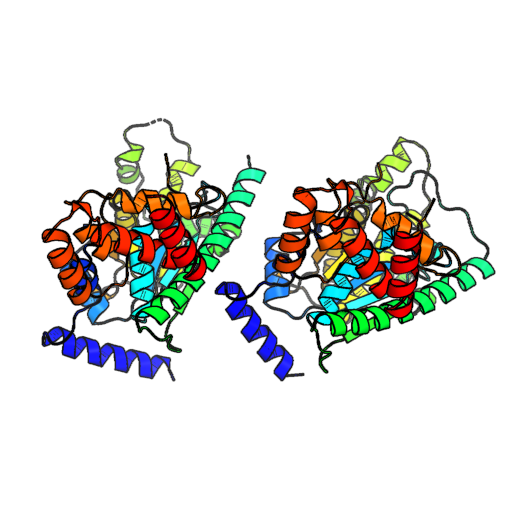3.95 153 VAL B O 1
ATOM 6643 N N . TRP B 1 96 ? -45.884 -2.395 -40.596 1.00 43.32 154 TRP B N 1
ATOM 6644 C CA . TRP B 1 96 ? -45.860 -1.656 -41.856 1.00 37.17 154 TRP B CA 1
ATOM 6645 C C . TRP B 1 96 ? -44.888 -0.482 -41.773 1.00 37.78 154 TRP B C 1
ATOM 6646 O O . TRP B 1 96 ? -44.646 0.204 -42.765 1.00 45.34 154 TRP B O 1
ATOM 6667 N N . GLY B 1 97 ? -44.338 -0.252 -40.584 1.00 44.08 155 GLY B N 1
ATOM 6668 C CA . GLY B 1 97 ? -43.356 0.799 -40.382 1.00 42.38 155 GLY B CA 1
ATOM 6669 C C . GLY B 1 97 ? -43.965 2.138 -40.013 1.00 47.41 155 GLY B C 1
ATOM 6670 O O . GLY B 1 97 ? -43.286 3.164 -40.059 1.00 49.72 155 GLY B O 1
ATOM 6674 N N . LEU B 1 98 ? -45.244 2.133 -39.647 1.00 46.45 156 LEU B N 1
ATOM 6675 C CA . LEU B 1 98 ? -45.901 3.342 -39.157 1.00 39.23 156 LEU B CA 1
ATOM 6676 C C . LEU B 1 98 ? -45.655 3.469 -37.655 1.00 40.28 156 LEU B C 1
ATOM 6677 O O . LEU B 1 98 ? -45.700 2.469 -36.937 1.00 40.58 156 LEU B O 1
ATOM 6693 N N . PRO B 1 99 ? -45.388 4.694 -37.171 1.00 40.79 157 PRO B N 1
ATOM 6694 C CA . PRO B 1 99 ? -45.204 4.851 -35.724 1.00 34.76 157 PRO B CA 1
ATOM 6695 C C . PRO B 1 99 ? -46.536 4.764 -34.986 1.00 41.83 157 PRO B C 1
ATOM 6696 O O . PRO B 1 99 ? -47.431 5.558 -35.268 1.00 44.51 157 PRO B O 1
ATOM 6707 N N . VAL B 1 100 ? -46.662 3.815 -34.061 1.00 38.23 158 VAL B N 1
ATOM 6708 C CA . VAL B 1 100 ? -47.927 3.586 -33.370 1.00 36.50 158 VAL B CA 1
ATOM 6709 C C . VAL B 1 100 ? -47.812 3.910 -31.884 1.00 33.72 158 VAL B C 1
ATOM 6710 O O . VAL B 1 100 ? -46.752 3.737 -31.281 1.00 32.68 158 VAL B O 1
ATOM 6723 N N . THR B 1 101 ? -48.914 4.382 -31.306 1.00 34.32 159 THR B N 1
ATOM 6724 C CA . THR B 1 101 ? -48.943 4.771 -29.901 1.00 35.44 159 THR B CA 1
ATOM 6725 C C . THR B 1 101 ? -50.127 4.155 -29.162 1.00 33.91 159 THR B C 1
ATOM 6726 O O . THR B 1 101 ? -51.269 4.235 -29.614 1.00 33.93 159 THR B O 1
ATOM 6737 N N . PHE B 1 102 ? -49.834 3.525 -28.031 1.00 26.91 160 PHE B N 1
ATOM 6738 C CA . PHE B 1 102 ? -50.862 3.061 -27.110 1.00 28.01 160 PHE B CA 1
ATOM 6739 C C . PHE B 1 102 ? -51.035 4.115 -26.021 1.00 31.57 160 PHE B C 1
ATOM 6740 O O . PHE B 1 102 ? -50.099 4.378 -25.264 1.00 30.61 160 PHE B O 1
ATOM 6757 N N . LEU B 1 103 ? -52.220 4.714 -25.934 1.00 28.88 161 LEU B N 1
ATOM 6758 C CA . LEU B 1 103 ? -52.464 5.751 -24.935 1.00 30.86 161 LEU B CA 1
ATOM 6759 C C . LEU B 1 103 ? -53.284 5.188 -23.780 1.00 27.39 161 LEU B C 1
ATOM 6760 O O . LEU B 1 103 ? -54.440 4.802 -23.955 1.00 33.64 161 LEU B O 1
ATOM 6776 N N . LEU B 1 104 ? -52.673 5.144 -22.601 1.00 28.74 162 LEU B N 1
ATOM 6777 C CA . LEU B 1 104 ? -53.345 4.680 -21.394 1.00 35.00 162 LEU B CA 1
ATOM 6778 C C . LEU B 1 104 ? -53.947 5.867 -20.644 1.00 28.26 162 LEU B C 1
ATOM 6779 O O . LEU B 1 104 ? -53.228 6.783 -20.240 1.00 32.96 162 LEU B O 1
ATOM 6795 N N . GLY B 1 105 ? -55.264 5.851 -20.461 1.00 30.35 163 GLY B N 1
ATOM 6796 C CA . GLY B 1 105 ? -55.959 6.975 -19.855 1.00 28.16 163 GLY B CA 1
ATOM 6797 C C . GLY B 1 105 ? -55.917 6.955 -18.339 1.00 29.05 163 GLY B C 1
ATOM 6798 O O . GLY B 1 105 ? -56.954 6.868 -17.683 1.00 35.84 163 GLY B O 1
ATOM 6802 N N . GLY B 1 106 ? -54.711 7.046 -17.787 1.00 38.43 164 GLY B N 1
ATOM 6803 C CA . GLY B 1 106 ? -54.508 7.014 -16.348 1.00 47.03 164 GLY B CA 1
ATOM 6804 C C . GLY B 1 106 ? -55.157 8.155 -15.581 1.00 48.06 164 GLY B C 1
ATOM 6805 O O . GLY B 1 106 ? -55.708 7.949 -14.499 1.00 42.98 164 GLY B O 1
ATOM 6809 N N . ALA B 1 107 ? -55.092 9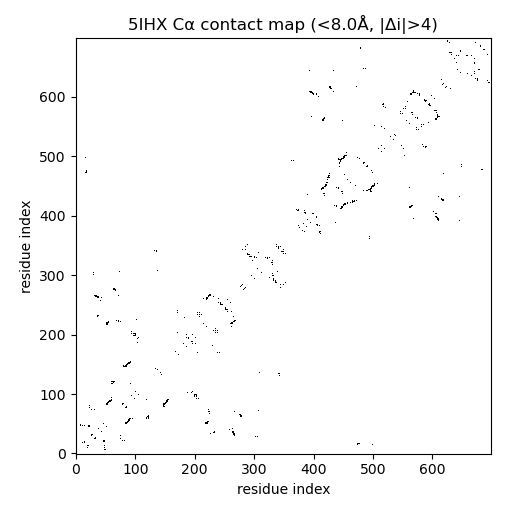.361 -16.136 1.00 46.74 165 ALA B N 1
ATOM 6810 C CA . ALA B 1 107 ? -55.642 10.542 -15.473 1.00 55.32 165 ALA B CA 1
ATOM 6811 C C . ALA B 1 107 ? -57.154 10.575 -15.584 1.00 59.72 165 ALA B C 1
ATOM 6812 O O . ALA B 1 107 ? -57.866 10.734 -14.593 1.00 54.63 165 ALA B O 1
ATOM 6819 N N . THR B 1 108 ? -57.625 10.415 -16.813 1.00 76.75 166 THR B N 1
ATOM 6820 C CA . THR B 1 108 ? -59.034 10.549 -17.147 1.00 81.73 166 THR B CA 1
ATOM 6821 C C . THR B 1 108 ? -59.913 9.455 -16.536 1.00 86.53 166 THR B C 1
ATOM 6822 O O . THR B 1 108 ? -61.138 9.573 -16.531 1.00 84.65 166 THR B O 1
ATOM 6833 N N . SER B 1 109 ? -59.292 8.397 -16.021 1.00 86.41 167 SER B N 1
ATOM 6834 C CA . SER B 1 109 ? -60.037 7.321 -15.374 1.00 84.48 167 SER B CA 1
ATOM 6835 C C . SER B 1 109 ? -60.603 7.788 -14.036 1.00 74.46 167 SER B C 1
ATOM 6836 O O . SER B 1 109 ? -60.157 8.794 -13.482 1.00 67.24 167 SER B O 1
ATOM 6844 N N . HIS B 1 125 ? -62.670 2.976 -5.299 1.00 87.72 183 HIS B N 1
ATOM 6845 C CA . HIS B 1 125 ? -61.589 3.423 -4.430 1.00 89.36 183 HIS B CA 1
ATOM 6846 C C . HIS B 1 125 ? -60.353 3.788 -5.243 1.00 100.46 183 HIS B C 1
ATOM 6847 O O . HIS B 1 125 ? -60.223 3.394 -6.403 1.00 106.00 183 HIS B O 1
ATOM 6850 N N . SER B 1 126 ? -59.448 4.542 -4.626 1.00 104.02 184 SER B N 1
ATOM 6851 C CA . SER B 1 126 ? -58.257 5.031 -5.311 1.00 98.11 184 SER B CA 1
ATOM 6852 C C . SER B 1 126 ? -57.201 3.934 -5.434 1.00 98.96 184 SER B C 1
ATOM 6853 O O . SER B 1 126 ? -56.486 3.857 -6.435 1.00 102.93 184 SER B O 1
ATOM 6861 N N . SER B 1 127 ? -57.108 3.089 -4.412 1.00 85.56 185 SER B N 1
ATOM 6862 C CA . SER B 1 127 ? -56.141 1.996 -4.403 1.00 82.60 185 SER B CA 1
ATOM 6863 C C . SER B 1 127 ? -56.432 1.013 -5.533 1.00 77.07 185 SER B C 1
ATOM 6864 O O . SER B 1 127 ? -55.520 0.406 -6.094 1.00 70.83 185 SER B O 1
ATOM 6870 N N . VAL B 1 128 ? -57.711 0.863 -5.857 1.00 74.66 186 VAL B N 1
ATOM 6871 C CA . VAL B 1 128 ? -58.142 -0.022 -6.932 1.00 72.61 186 VAL B CA 1
ATOM 6872 C C . VAL B 1 128 ? -57.753 0.541 -8.297 1.00 71.35 186 VAL B C 1
ATOM 6873 O O . VAL B 1 128 ? -57.248 -0.181 -9.157 1.00 65.36 186 VAL B O 1
ATOM 6886 N N . ARG B 1 129 ? -57.989 1.835 -8.487 1.00 71.59 187 ARG B N 1
ATOM 6887 C CA . ARG B 1 129 ? -57.705 2.490 -9.758 1.00 68.83 187 ARG B CA 1
ATOM 6888 C C . ARG B 1 129 ? -56.215 2.454 -10.092 1.00 59.80 187 ARG B C 1
ATOM 6889 O O . ARG B 1 129 ? -55.834 2.246 -11.243 1.00 50.01 187 ARG B O 1
ATOM 6896 N N . LYS B 1 130 ? -55.376 2.658 -9.081 1.00 55.45 188 LYS B N 1
ATOM 6897 C CA . LYS B 1 130 ? -53.932 2.656 -9.275 1.00 52.86 188 LYS B CA 1
ATOM 6898 C C . LYS B 1 130 ? -53.423 1.270 -9.659 1.00 52.66 188 LYS B C 1
ATOM 6899 O O . LYS B 1 130 ? -52.527 1.138 -10.492 1.00 51.50 188 LYS B O 1
ATOM 6903 N N . ALA B 1 131 ? -53.999 0.240 -9.046 1.00 47.39 189 ALA B N 1
ATOM 6904 C CA . ALA B 1 131 ? -53.607 -1.137 -9.323 1.00 48.32 189 ALA B CA 1
ATOM 6905 C C . ALA B 1 131 ? -54.001 -1.555 -10.738 1.00 43.43 189 ALA B C 1
ATOM 6906 O O . ALA B 1 131 ? -53.209 -2.174 -11.449 1.00 44.20 189 ALA B O 1
ATOM 6913 N N . ASN B 1 132 ? -55.227 -1.225 -11.138 1.00 42.74 190 ASN B N 1
ATOM 6914 C CA . ASN B 1 132 ? -55.691 -1.509 -12.492 1.00 43.53 190 ASN B CA 1
ATOM 6915 C C . ASN B 1 132 ? -54.804 -0.828 -13.525 1.00 44.53 190 ASN B C 1
ATOM 6916 O O . ASN B 1 132 ? -54.468 -1.412 -14.556 1.00 36.35 190 ASN B O 1
ATOM 6927 N N . MET B 1 133 ? -54.430 0.414 -13.238 1.00 42.08 191 MET B N 1
ATOM 6928 C CA . MET B 1 133 ? -53.610 1.204 -14.146 1.00 34.89 191 MET B CA 1
ATOM 6929 C C . MET B 1 133 ? -52.248 0.546 -14.336 1.00 33.36 191 MET B C 1
ATOM 6930 O O . MET B 1 133 ? -51.733 0.464 -15.452 1.00 33.13 191 MET B O 1
ATOM 6944 N N . ALA B 1 134 ? -51.675 0.070 -13.236 1.00 30.45 192 ALA B N 1
ATOM 6945 C CA . ALA B 1 134 ? -50.359 -0.557 -13.262 1.00 34.66 192 ALA B CA 1
ATOM 6946 C C . ALA B 1 134 ? -50.402 -1.909 -13.974 1.00 31.96 192 ALA B C 1
ATOM 6947 O O . ALA B 1 134 ? -49.500 -2.247 -14.739 1.00 32.00 192 ALA B O 1
ATOM 6954 N N . SER B 1 135 ? -51.453 -2.680 -13.713 1.00 31.37 193 SER B N 1
ATOM 6955 C CA . SER B 1 135 ? -51.619 -3.984 -14.345 1.00 40.41 193 SER B CA 1
ATOM 6956 C C . SER B 1 135 ? -51.848 -3.827 -15.844 1.00 37.45 193 SER B C 1
ATOM 6957 O O . SER B 1 135 ? -51.307 -4.585 -16.650 1.00 33.41 193 SER B O 1
ATOM 6965 N N . MET B 1 136 ? -52.654 -2.841 -16.218 1.00 30.60 194 MET B N 1
ATOM 6966 C CA . MET B 1 136 ? -52.941 -2.605 -17.625 1.00 29.20 194 MET B CA 1
ATOM 6967 C C . MET B 1 136 ? -51.708 -2.084 -18.352 1.00 34.69 194 MET B C 1
ATOM 6968 O O . MET B 1 136 ? -51.463 -2.445 -19.502 1.00 32.47 194 MET B O 1
ATOM 6982 N N . HIS B 1 137 ? -50.927 -1.246 -17.678 1.00 30.63 195 HIS B N 1
ATOM 6983 C CA . HIS B 1 137 ? -49.682 -0.754 -18.255 1.00 32.17 195 HIS B CA 1
ATOM 6984 C C . HIS B 1 137 ? -48.733 -1.911 -18.537 1.00 30.73 195 HIS B C 1
ATOM 6985 O O . HIS B 1 137 ? -48.113 -1.976 -19.597 1.00 29.82 195 HIS B O 1
ATOM 6999 N N . MET B 1 138 ? -48.623 -2.820 -17.577 1.00 31.62 196 MET B N 1
ATOM 7000 C CA . MET B 1 138 ? -47.764 -3.986 -17.727 1.00 37.35 196 MET B CA 1
ATOM 7001 C C . MET B 1 138 ? -48.243 -4.853 -18.890 1.00 35.35 196 MET B C 1
ATOM 7002 O O . MET B 1 138 ? -47.441 -5.355 -19.676 1.00 33.41 196 MET B O 1
ATOM 7016 N N . GLN B 1 139 ? -49.556 -5.028 -18.991 1.00 27.65 197 GLN B N 1
ATOM 7017 C CA . GLN B 1 139 ? -50.132 -5.848 -20.048 1.00 32.25 197 GLN B CA 1
ATOM 7018 C C . GLN B 1 139 ? -49.911 -5.234 -21.426 1.00 35.77 197 GLN B C 1
ATOM 7019 O O . GLN B 1 139 ? -49.671 -5.952 -22.398 1.00 29.63 197 GLN B O 1
ATOM 7033 N N . LEU B 1 140 ? -49.988 -3.910 -21.509 1.00 31.46 198 LEU B N 1
ATOM 7034 C CA . LEU B 1 140 ? -49.807 -3.226 -22.784 1.00 28.70 198 LEU B CA 1
ATOM 7035 C C . LEU B 1 140 ? -48.356 -3.301 -23.247 1.00 26.74 198 LEU B C 1
ATOM 7036 O O . LEU B 1 140 ? -48.100 -3.454 -24.441 1.00 29.46 198 LEU B O 1
ATOM 7052 N N . LYS B 1 141 ? -47.409 -3.198 -22.316 1.00 30.44 199 LYS B N 1
ATOM 7053 C CA . LYS B 1 141 ? -46.001 -3.391 -22.658 1.00 33.64 199 LYS B CA 1
ATOM 7054 C C . LYS B 1 141 ? -45.772 -4.790 -23.207 1.00 29.23 199 LYS B C 1
ATOM 7055 O O . LYS B 1 141 ? -45.112 -4.965 -24.230 1.00 34.80 199 LYS B O 1
ATOM 7074 N N . LYS B 1 142 ? -46.316 -5.781 -22.509 1.00 27.66 200 LYS B N 1
ATOM 7075 C CA . LYS B 1 142 ? -46.193 -7.177 -22.913 1.00 28.19 200 LYS B CA 1
ATOM 7076 C C . LYS B 1 142 ? -46.805 -7.400 -24.296 1.00 31.46 200 LYS B C 1
ATOM 7077 O O . LYS B 1 142 ? -46.223 -8.090 -25.134 1.00 30.14 200 LYS B O 1
ATOM 7086 N N . LEU B 1 143 ? -47.977 -6.814 -24.530 1.00 25.90 201 LEU B N 1
ATOM 7087 C CA . LEU B 1 143 ? -48.643 -6.941 -25.821 1.00 31.23 201 LEU B CA 1
ATOM 7088 C C . LEU B 1 143 ? -47.774 -6.341 -26.920 1.00 37.30 201 LEU B C 1
ATOM 7089 O O . LEU B 1 143 ? -47.692 -6.883 -28.021 1.00 31.99 201 LEU B O 1
ATOM 7105 N N . GLY B 1 144 ? -47.127 -5.220 -26.611 1.00 33.95 202 GLY B N 1
ATOM 7106 C CA . GLY B 1 144 ? -46.223 -4.577 -27.546 1.00 30.90 202 GLY B CA 1
ATOM 7107 C C . GLY B 1 144 ? -45.097 -5.498 -27.982 1.00 34.60 202 GLY B C 1
ATOM 7108 O O . GLY B 1 144 ? -44.778 -5.589 -29.167 1.00 31.47 202 GLY B O 1
ATOM 7112 N N . ALA B 1 145 ? -44.494 -6.187 -27.018 1.00 28.44 203 ALA B N 1
ATOM 7113 C CA . ALA B 1 145 ? -43.410 -7.121 -27.304 1.00 34.42 203 ALA B CA 1
ATOM 7114 C C . ALA B 1 145 ? -43.940 -8.343 -28.049 1.00 30.21 203 ALA B C 1
ATOM 7115 O O . ALA B 1 145 ? -43.280 -8.881 -28.939 1.00 33.50 203 ALA B O 1
ATOM 7122 N N . SER B 1 146 ? -45.134 -8.780 -27.668 1.00 29.47 204 SER B N 1
ATOM 7123 C CA . SER B 1 146 ? -45.773 -9.917 -28.309 1.00 30.74 204 SER B CA 1
ATOM 7124 C C . SER B 1 146 ? -46.083 -9.634 -29.779 1.00 32.88 204 SER B C 1
ATOM 7125 O O . SER B 1 146 ? -45.935 -10.506 -30.637 1.00 33.14 204 SER B O 1
ATOM 7133 N N . ILE B 1 147 ? -46.529 -8.414 -30.059 1.00 31.50 205 ILE B N 1
ATOM 7134 C CA . ILE B 1 147 ? -46.823 -7.995 -31.425 1.00 35.70 205 ILE B CA 1
ATOM 7135 C C . ILE B 1 147 ? -45.569 -8.088 -32.285 1.00 37.79 205 ILE B C 1
ATOM 7136 O O . ILE B 1 147 ? -45.621 -8.527 -33.433 1.00 36.87 205 ILE B O 1
ATOM 7152 N N . GLU B 1 148 ? -44.442 -7.668 -31.721 1.00 35.74 206 GLU B N 1
ATOM 7153 C CA . GLU B 1 148 ? -43.168 -7.721 -32.426 1.00 36.68 206 GLU B CA 1
ATOM 7154 C C . GLU B 1 148 ? -42.762 -9.166 -32.698 1.00 38.41 206 GLU B C 1
ATOM 7155 O O . GLU B 1 148 ? -42.363 -9.506 -33.812 1.00 36.01 206 GLU B O 1
ATOM 7167 N N . ARG B 1 149 ? -42.866 -10.006 -31.673 1.00 31.01 207 ARG B N 1
ATOM 7168 C CA . ARG B 1 149 ? -42.557 -11.427 -31.801 1.00 34.39 207 ARG B CA 1
ATOM 7169 C C . ARG B 1 149 ? -43.466 -12.092 -32.828 1.00 36.70 207 ARG B C 1
ATOM 7170 O O . ARG B 1 149 ? -43.006 -12.844 -33.684 1.00 38.49 207 ARG B O 1
ATOM 7191 N N . TYR B 1 150 ? -44.761 -11.815 -32.732 1.00 41.80 208 TYR B N 1
ATOM 7192 C CA . TYR B 1 150 ? -45.739 -12.404 -33.636 1.00 35.39 208 TYR B CA 1
ATOM 7193 C C . TYR B 1 150 ? -45.495 -11.954 -35.075 1.00 44.18 208 TYR B C 1
ATOM 7194 O O . TYR B 1 150 ? -45.682 -12.725 -36.019 1.00 42.48 208 TYR B O 1
ATOM 7212 N N . GLY B 1 151 ? -45.080 -10.702 -35.238 1.00 40.35 209 GLY B N 1
ATOM 7213 C CA . GLY B 1 151 ? -44.718 -10.185 -36.545 1.00 41.71 209 GLY B CA 1
ATOM 7214 C C . GLY B 1 151 ? -43.526 -10.923 -37.133 1.00 41.08 209 GLY B C 1
ATOM 7215 O O . GLY B 1 151 ? -43.499 -11.225 -38.327 1.00 40.80 209 GLY B O 1
ATOM 7219 N N . GLU B 1 152 ? -42.536 -11.201 -36.289 1.00 42.97 210 GLU B N 1
ATOM 7220 C CA . GLU B 1 152 ? -41.337 -11.923 -36.706 1.00 47.73 210 GLU B CA 1
ATOM 7221 C C . GLU B 1 152 ? -41.708 -13.278 -37.306 1.00 47.61 210 GLU B C 1
ATOM 7222 O O . GLU B 1 152 ? -41.175 -13.670 -38.344 1.00 45.31 210 GLU B O 1
ATOM 7234 N N . LYS B 1 153 ? -42.618 -13.986 -36.644 1.00 39.32 211 LYS B N 1
ATOM 7235 C CA . LYS B 1 153 ? -43.070 -15.292 -37.115 1.00 42.55 211 LYS B CA 1
ATOM 7236 C C . LYS B 1 153 ? -43.608 -15.244 -38.541 1.00 43.96 211 LYS B C 1
ATOM 7237 O O . LYS B 1 153 ? -43.393 -16.171 -39.320 1.00 45.39 211 LYS B O 1
ATOM 7256 N N . HIS B 1 154 ? -44.302 -14.160 -38.878 1.00 41.07 212 HIS B N 1
ATOM 7257 C CA . HIS B 1 154 ? -44.982 -14.057 -40.165 1.00 38.40 212 HIS B CA 1
ATOM 7258 C C . HIS B 1 154 ? -44.172 -13.250 -41.179 1.00 38.80 212 HIS B C 1
ATOM 7259 O O . HIS B 1 154 ? -44.710 -12.782 -42.182 1.00 40.55 212 HIS B O 1
ATOM 7273 N N . GLY B 1 155 ? -42.877 -13.098 -40.916 1.00 38.54 213 GLY B N 1
ATOM 7274 C CA . GLY B 1 155 ? -41.957 -12.544 -41.894 1.00 36.52 213 GLY B CA 1
ATOM 7275 C C . GLY B 1 155 ? -41.710 -11.047 -41.816 1.00 50.00 213 GLY B C 1
ATOM 7276 O O . GLY B 1 155 ? -41.002 -10.495 -42.660 1.00 48.10 213 GLY B O 1
ATOM 7280 N N . TYR B 1 156 ? -42.284 -10.384 -40.816 1.00 47.22 214 TYR B N 1
ATOM 7281 C CA . TYR B 1 156 ? -42.065 -8.951 -40.636 1.00 40.46 214 TYR B CA 1
ATOM 7282 C C . TYR B 1 156 ? -40.893 -8.703 -39.690 1.00 40.70 214 TYR B C 1
ATOM 7283 O O . TYR B 1 156 ? -41.019 -8.855 -38.476 1.00 47.44 214 TYR B O 1
ATOM 7301 N N . LYS B 1 157 ? -39.758 -8.312 -40.263 1.00 42.42 215 LYS B N 1
ATOM 7302 C CA . LYS B 1 157 ? -38.529 -8.105 -39.504 1.00 40.32 215 LYS B CA 1
ATOM 7303 C C . LYS B 1 157 ? -38.381 -6.647 -39.101 1.00 38.25 215 LYS B C 1
ATOM 7304 O O . LYS B 1 157 ? -38.439 -5.754 -39.947 1.00 47.89 215 LYS B O 1
ATOM 7308 N N . ARG B 1 158 ? -38.196 -6.414 -37.805 1.00 51.38 216 ARG B N 1
ATOM 7309 C CA . ARG B 1 158 ? -38.123 -5.060 -37.264 1.00 41.28 216 ARG B CA 1
ATOM 7310 C C . ARG B 1 158 ? -36.993 -4.241 -37.880 1.00 45.11 216 ARG B C 1
ATOM 7311 O O . ARG B 1 158 ? -35.844 -4.683 -37.938 1.00 49.75 216 ARG B O 1
ATOM 7332 N N . GLN B 1 159 ? -37.341 -3.040 -38.333 1.00 50.09 217 GLN B N 1
ATOM 7333 C CA . GLN B 1 159 ? -36.377 -2.100 -38.893 1.00 50.18 217 GLN B CA 1
ATOM 7334 C C . GLN B 1 159 ? -36.136 -0.960 -37.913 1.00 56.02 217 GLN B C 1
ATOM 7335 O O . GLN B 1 159 ? -36.939 -0.729 -37.012 1.00 58.47 217 GLN B O 1
ATOM 7349 N N . MET B 1 160 ? -35.023 -0.255 -38.087 1.00 66.05 218 MET B N 1
ATOM 7350 C CA . MET B 1 160 ? -34.674 0.852 -37.206 1.00 58.60 218 MET B CA 1
ATOM 7351 C C . MET B 1 160 ? -35.751 1.935 -37.232 1.00 47.13 218 MET B C 1
ATOM 7352 O O . MET B 1 160 ? -35.966 2.627 -36.239 1.00 44.87 218 MET B O 1
ATOM 7356 N N . ILE B 1 161 ? -36.430 2.072 -38.368 1.00 39.89 219 ILE B N 1
ATOM 7357 C CA . ILE B 1 161 ? -37.427 3.125 -38.544 1.00 41.50 219 ILE B CA 1
ATOM 7358 C C . ILE B 1 161 ? -38.751 2.795 -37.849 1.00 41.28 219 ILE B C 1
ATOM 7359 O O . ILE B 1 161 ? -39.571 3.683 -37.615 1.00 39.13 219 ILE B O 1
ATOM 7375 N N . TRP B 1 162 ? -38.959 1.524 -37.515 1.00 42.73 220 TRP B N 1
ATOM 7376 C CA . TRP B 1 162 ? -40.155 1.125 -36.777 1.00 40.95 220 TRP B CA 1
ATOM 7377 C C . TRP B 1 162 ? -40.232 1.860 -35.448 1.00 38.02 220 TRP B C 1
ATOM 7378 O O . TRP B 1 162 ? -39.206 2.205 -34.863 1.00 42.04 220 TRP B O 1
ATOM 7399 N N . ARG B 1 163 ? -41.449 2.090 -34.968 1.00 45.29 221 ARG B N 1
ATOM 7400 C CA . ARG B 1 163 ? -41.638 2.689 -33.653 1.00 40.46 221 ARG B CA 1
ATOM 7401 C C . ARG B 1 163 ? -42.987 2.321 -33.053 1.00 38.89 221 ARG B C 1
ATOM 7402 O O . ARG B 1 163 ? -44.027 2.446 -33.700 1.00 35.23 221 ARG B O 1
ATOM 7423 N N . ARG B 1 164 ? -42.949 1.850 -31.812 1.00 33.59 222 ARG B N 1
ATOM 7424 C CA . ARG B 1 164 ? -44.145 1.694 -30.995 1.00 32.96 222 ARG B CA 1
ATOM 7425 C C . ARG B 1 164 ? -43.923 2.344 -29.640 1.00 36.62 222 ARG B C 1
ATOM 7426 O O . ARG B 1 164 ? -42.853 2.215 -29.046 1.00 39.83 222 ARG B O 1
ATOM 7447 N N . THR B 1 165 ? -44.946 3.047 -29.167 1.00 35.79 223 THR B N 1
ATOM 7448 C CA . THR B 1 165 ? -44.857 3.809 -27.930 1.00 34.50 223 THR B CA 1
ATOM 7449 C C . THR B 1 165 ? -46.043 3.516 -27.023 1.00 35.53 223 THR B C 1
ATOM 7450 O O . THR B 1 165 ? -47.178 3.386 -27.482 1.00 35.11 223 THR B O 1
ATOM 7461 N N . LEU B 1 166 ? -45.760 3.403 -25.732 1.00 32.76 224 LEU B N 1
ATOM 7462 C CA . LEU B 1 166 ? -46.796 3.298 -24.714 1.00 29.45 224 LEU B CA 1
ATOM 7463 C C . LEU B 1 166 ? -46.735 4.541 -23.833 1.00 27.97 224 LEU B C 1
ATOM 7464 O O . LEU B 1 166 ? -45.700 4.828 -23.230 1.00 34.65 224 LEU B O 1
ATOM 7480 N N . THR B 1 167 ? -47.842 5.277 -23.772 1.00 30.47 225 THR B N 1
ATOM 7481 C CA . THR B 1 167 ? -47.886 6.539 -23.044 1.00 29.58 225 THR B CA 1
ATOM 7482 C C . THR B 1 167 ? -49.102 6.626 -22.128 1.00 28.00 225 THR B C 1
ATOM 7483 O O . THR B 1 167 ? -50.214 6.266 -22.510 1.00 32.66 225 THR B O 1
ATOM 7494 N N . ASN B 1 168 ? -48.862 7.107 -20.911 1.00 28.41 226 ASN B N 1
ATOM 7495 C CA . ASN B 1 168 ? -49.914 7.389 -19.945 1.00 29.91 226 ASN B CA 1
ATOM 7496 C C . ASN B 1 168 ? -50.206 8.885 -19.982 1.00 32.62 226 ASN B C 1
ATOM 7497 O O . ASN B 1 168 ? -49.289 9.689 -19.840 1.00 29.64 226 ASN B O 1
ATOM 7508 N N . ASN B 1 169 ? -51.464 9.274 -20.178 1.00 35.07 227 ASN B N 1
ATOM 7509 C CA . ASN B 1 169 ? -51.770 10.695 -20.324 1.00 39.04 227 ASN B CA 1
ATOM 7510 C C . ASN B 1 169 ? -51.590 11.463 -19.014 1.00 36.11 227 ASN B C 1
ATOM 7511 O O . ASN B 1 169 ? -51.684 12.690 -18.992 1.00 33.55 227 ASN B O 1
ATOM 7522 N N . ASN B 1 170 ? -51.324 10.736 -17.932 1.00 34.47 228 ASN B N 1
ATOM 7523 C CA . ASN B 1 170 ? -50.882 11.345 -16.681 1.00 45.30 228 ASN B CA 1
ATOM 7524 C C . ASN B 1 170 ? -49.614 12.160 -16.891 1.00 37.14 228 ASN B C 1
ATOM 7525 O O . ASN B 1 170 ? -49.325 13.081 -16.128 1.00 38.07 228 ASN B O 1
ATOM 7536 N N . VAL B 1 171 ? -48.854 11.801 -17.922 1.00 37.54 229 VAL B N 1
ATOM 7537 C CA . VAL B 1 171 ? -47.613 12.491 -18.254 1.00 37.63 229 VAL B CA 1
ATOM 7538 C C . VAL B 1 171 ? -47.820 14.000 -18.386 1.00 39.42 229 VAL B C 1
ATOM 7539 O O . VAL B 1 171 ? -46.954 14.772 -17.981 1.00 39.43 229 VAL B O 1
ATOM 7552 N N . TRP B 1 172 ? -48.955 14.417 -18.948 1.00 35.63 230 TRP B N 1
ATOM 7553 C CA . TRP B 1 172 ? -49.272 15.843 -19.040 1.00 34.85 230 TRP B CA 1
ATOM 7554 C C . TRP B 1 172 ? -50.366 16.277 -18.056 1.00 37.40 230 TRP B C 1
ATOM 7555 O O . TRP B 1 172 ? -50.312 17.389 -17.528 1.00 44.36 230 TRP B O 1
ATOM 7576 N N . TRP B 1 173 ? -51.351 15.422 -17.797 1.00 32.58 231 TRP B N 1
ATOM 7577 C CA . TRP B 1 173 ? -52.468 15.818 -16.936 1.00 34.55 231 TRP B CA 1
ATOM 7578 C C . TRP B 1 173 ? -52.044 16.086 -15.490 1.00 29.09 231 TRP B C 1
ATOM 7579 O O . TRP B 1 173 ? -52.787 16.704 -14.728 1.00 34.05 231 TRP B O 1
ATOM 7600 N N . ASN B 1 174 ? -50.861 15.619 -15.107 1.00 33.71 232 ASN B N 1
ATOM 7601 C CA . ASN B 1 174 ? -50.344 15.888 -13.769 1.00 35.64 232 ASN B CA 1
ATOM 7602 C C . ASN B 1 174 ? -50.010 17.368 -13.568 1.00 35.91 232 ASN B C 1
ATOM 7603 O O . ASN B 1 174 ? -50.022 17.856 -12.441 1.00 43.25 232 ASN B O 1
ATOM 7614 N N . LYS B 1 175 ? -49.711 18.071 -14.660 1.00 37.58 233 LYS B N 1
ATOM 7615 C CA . LYS B 1 175 ? -49.298 19.474 -14.589 1.00 43.74 233 LYS B CA 1
ATOM 7616 C C . LYS B 1 175 ? -50.140 20.422 -15.445 1.00 42.61 233 LYS B C 1
ATOM 7617 O O . LYS B 1 175 ? -50.122 21.630 -15.213 1.00 54.55 233 LYS B O 1
ATOM 7627 N N . THR B 1 176 ? -50.863 19.886 -16.427 1.00 35.37 234 THR B N 1
ATOM 7628 C CA . THR B 1 176 ? -51.584 20.719 -17.394 1.00 33.09 234 THR B CA 1
ATOM 7629 C C . THR B 1 176 ? -52.521 21.722 -16.716 1.00 35.56 234 THR B C 1
ATOM 7630 O O . THR B 1 176 ? -53.540 21.329 -16.143 1.00 32.26 234 THR B O 1
ATOM 7641 N N . PRO B 1 177 ? -52.183 23.025 -16.790 1.00 33.23 235 PRO B N 1
ATOM 7642 C CA . PRO B 1 177 ? -53.027 24.041 -16.148 1.00 35.84 235 PRO B CA 1
ATOM 7643 C C . PRO B 1 177 ? -54.418 24.144 -16.761 1.00 35.15 235 PRO B C 1
ATOM 7644 O O . PRO B 1 177 ? -54.562 24.054 -17.980 1.00 37.73 235 PRO B O 1
ATOM 7655 N N . LEU B 1 178 ? -55.428 24.318 -15.915 1.00 37.87 236 LEU B N 1
ATOM 7656 C CA . LEU B 1 178 ? -56.780 24.588 -16.382 1.00 37.08 236 LEU B CA 1
ATOM 7657 C C . LEU B 1 178 ? -56.781 25.771 -17.345 1.00 40.17 236 LEU B C 1
ATOM 7658 O O . LEU B 1 178 ? -57.454 25.744 -18.375 1.00 36.61 236 LEU B O 1
ATOM 7674 N N . LEU B 1 179 ? -55.993 26.791 -17.020 1.00 31.40 237 LEU B N 1
ATOM 7675 C CA . LEU B 1 179 ? -55.966 28.017 -17.811 1.00 35.61 237 LEU B CA 1
ATOM 7676 C C . LEU B 1 179 ? -55.487 27.759 -19.238 1.00 39.91 237 LEU B C 1
ATOM 7677 O O . LEU B 1 179 ? -55.975 28.381 -20.182 1.00 50.15 237 LEU B O 1
ATOM 7693 N N . GLU B 1 180 ? -54.537 26.843 -19.396 1.00 38.70 238 GLU B N 1
ATOM 7694 C CA . GLU B 1 180 ? -54.025 26.510 -20.722 1.00 44.31 238 GLU B CA 1
ATOM 7695 C C . GLU B 1 180 ? -55.111 25.864 -21.584 1.00 38.56 238 GLU B C 1
ATOM 7696 O O . GLU B 1 180 ? -55.233 26.166 -22.770 1.00 43.19 238 GLU B O 1
ATOM 7708 N N . VAL B 1 181 ? -55.896 24.972 -20.987 1.00 38.58 239 VAL B N 1
ATOM 7709 C CA . VAL B 1 181 ? -56.947 24.279 -21.725 1.00 44.53 239 VAL B CA 1
ATOM 7710 C C . VAL B 1 181 ? -58.067 25.240 -22.124 1.00 41.11 239 VAL B C 1
ATOM 7711 O O . VAL B 1 181 ? -58.597 25.158 -23.231 1.00 43.66 239 VAL B O 1
ATOM 7724 N N . LEU B 1 182 ? -58.425 26.148 -21.221 1.00 40.25 240 LEU B N 1
ATOM 7725 C CA . LEU B 1 182 ? -59.476 27.118 -21.508 1.00 41.48 240 LEU B CA 1
ATOM 7726 C C . LEU B 1 182 ? -59.057 28.068 -22.625 1.00 37.67 240 LEU B C 1
ATOM 7727 O O . LEU B 1 182 ? -59.866 28.424 -23.483 1.00 45.20 240 LEU B O 1
ATOM 7743 N N . ARG B 1 183 ? -57.791 28.472 -22.615 1.00 33.41 241 ARG B N 1
ATOM 7744 C CA . ARG B 1 183 ? -57.286 29.408 -23.613 1.00 36.86 241 ARG B CA 1
ATOM 7745 C C . ARG B 1 183 ? -57.233 28.805 -25.015 1.00 45.79 241 ARG B C 1
ATOM 7746 O O . ARG B 1 183 ? -57.683 29.429 -25.976 1.00 49.09 241 ARG B O 1
ATOM 7767 N N . ASP B 1 184 ? -56.689 27.596 -25.131 1.00 50.52 242 ASP B N 1
ATOM 7768 C CA . ASP B 1 184 ? -56.441 26.995 -26.440 1.00 40.77 242 ASP B CA 1
ATOM 7769 C C . ASP B 1 184 ? -57.592 26.125 -26.943 1.00 42.97 242 ASP B C 1
ATOM 7770 O O . ASP B 1 184 ? -57.651 25.812 -28.133 1.00 46.85 242 ASP B O 1
ATOM 7779 N N . LEU B 1 185 ? -58.502 25.737 -26.052 1.00 41.03 243 LEU B N 1
ATOM 7780 C CA . LEU B 1 185 ? -59.613 24.870 -26.442 1.00 44.29 243 LEU B CA 1
ATOM 7781 C C . LEU B 1 185 ? -60.954 25.346 -25.891 1.00 34.47 243 LEU B C 1
ATOM 7782 O O . LEU B 1 185 ? -61.902 25.542 -26.647 1.00 43.18 243 LEU B O 1
ATOM 7798 N N . GLY B 1 186 ? -61.029 25.522 -24.575 1.00 38.83 244 GLY B N 1
ATOM 7799 C CA . GLY B 1 186 ? -62.282 25.848 -23.915 1.00 37.99 244 GLY B CA 1
ATOM 7800 C C . GLY B 1 186 ? -62.956 27.101 -24.440 1.00 38.76 244 GLY B C 1
ATOM 7801 O O . GLY B 1 186 ? -64.185 27.191 -24.466 1.00 41.86 244 GLY B O 1
ATOM 7805 N N . ALA B 1 187 ? -62.153 28.071 -24.861 1.00 42.86 245 ALA B N 1
ATOM 7806 C CA . ALA B 1 187 ? -62.680 29.344 -25.337 1.00 46.70 245 ALA B CA 1
ATOM 7807 C C . ALA B 1 187 ? -63.385 29.210 -26.685 1.00 50.22 245 ALA B C 1
ATOM 7808 O O . ALA B 1 187 ? -64.176 30.074 -27.061 1.00 51.36 245 ALA B O 1
ATOM 7815 N N . TYR B 1 188 ? -63.097 28.128 -27.406 1.00 47.65 246 TYR B N 1
ATOM 7816 C CA . TYR B 1 188 ? -63.602 27.956 -28.767 1.00 49.43 246 TYR B CA 1
ATOM 7817 C C . TYR B 1 188 ? -64.664 26.863 -28.884 1.00 49.21 246 TYR B C 1
ATOM 7818 O O . TYR B 1 188 ? -65.158 26.592 -29.979 1.00 57.04 246 TYR B O 1
ATOM 7836 N N . ILE B 1 189 ? -65.015 26.243 -27.761 1.00 47.42 247 ILE B N 1
ATOM 7837 C CA . ILE B 1 189 ? -66.037 25.200 -27.744 1.00 44.17 247 ILE B CA 1
ATOM 7838 C C . ILE B 1 189 ? -67.320 25.736 -27.124 1.00 41.07 247 ILE B C 1
ATOM 7839 O O . ILE B 1 189 ? -67.317 26.211 -25.989 1.00 47.57 247 ILE B O 1
ATOM 7855 N N . ARG B 1 190 ? -68.414 25.651 -27.875 1.00 45.08 248 ARG B N 1
ATOM 7856 C CA . ARG B 1 190 ? -69.725 26.058 -27.383 1.00 47.11 248 ARG B CA 1
ATOM 7857 C C . ARG B 1 190 ? -70.388 24.907 -26.630 1.00 52.40 248 ARG B C 1
ATOM 7858 O O . ARG B 1 190 ? -70.341 23.759 -27.073 1.00 60.78 248 ARG B O 1
ATOM 7865 N N . ILE B 1 191 ? -70.993 25.215 -25.486 1.00 47.46 249 ILE B N 1
ATOM 7866 C CA . ILE B 1 191 ? -71.605 24.185 -24.650 1.00 54.85 249 ILE B CA 1
ATOM 7867 C C . ILE B 1 191 ? -72.951 23.718 -25.198 1.00 51.30 249 ILE B C 1
ATOM 7868 O O . ILE B 1 191 ? -73.410 22.624 -24.866 1.00 52.71 249 ILE B O 1
ATOM 7884 N N . GLY B 1 192 ? -73.583 24.549 -26.023 1.00 54.70 250 GLY B N 1
ATOM 7885 C CA . GLY B 1 192 ? -74.853 24.201 -26.637 1.00 50.36 250 GLY B CA 1
ATOM 7886 C C . GLY B 1 192 ? -74.782 22.853 -27.333 1.00 57.08 250 GLY B C 1
ATOM 7887 O O . GLY B 1 192 ? -75.515 21.929 -26.980 1.00 59.30 250 GLY B O 1
ATOM 7891 N N . PRO B 1 193 ? -73.899 22.735 -28.337 1.00 49.50 251 PRO B N 1
ATOM 7892 C CA . PRO B 1 193 ? -73.652 21.473 -29.044 1.00 52.32 251 PRO B CA 1
ATOM 7893 C C . PRO B 1 193 ? -73.261 20.322 -28.116 1.00 59.74 251 PRO B C 1
ATOM 7894 O O . PRO B 1 193 ? -73.717 19.198 -28.328 1.00 58.56 251 PRO B O 1
ATOM 7905 N N . MET B 1 194 ? -72.428 20.596 -27.114 1.00 61.19 252 MET B N 1
ATOM 7906 C CA . MET B 1 194 ? -72.009 19.571 -26.156 1.00 59.03 252 MET B CA 1
ATOM 7907 C C . MET B 1 194 ? -73.201 18.981 -25.417 1.00 55.60 252 MET B C 1
ATOM 7908 O O . MET B 1 194 ? -73.256 17.777 -25.162 1.00 51.84 252 MET B O 1
ATOM 7922 N N . LEU B 1 195 ? -74.155 19.841 -25.078 1.00 56.94 253 LEU B N 1
ATOM 7923 C CA . LEU B 1 195 ? -75.357 19.418 -24.376 1.00 59.40 253 LEU B CA 1
ATOM 7924 C C . LEU B 1 195 ? -76.256 18.659 -25.344 1.00 64.58 253 LEU B C 1
ATOM 7925 O O . LEU B 1 195 ? -77.232 18.024 -24.942 1.00 67.23 253 LEU B O 1
ATOM 7941 N N . GLY B 1 196 ? -75.920 18.743 -26.629 1.00 74.90 254 GLY B N 1
ATOM 7942 C CA . GLY B 1 196 ? -76.646 18.048 -27.677 1.00 83.00 254 GLY B CA 1
ATOM 7943 C C . GLY B 1 196 ? -76.125 16.650 -27.974 1.00 87.79 254 GLY B C 1
ATOM 7944 O O . GLY B 1 196 ? -76.819 15.866 -28.618 1.00 85.33 254 GLY B O 1
ATOM 7948 N N . ARG B 1 197 ? -74.912 16.332 -27.524 1.00 77.84 255 ARG B N 1
ATOM 7949 C CA . ARG B 1 197 ? -74.345 15.009 -27.770 1.00 74.49 255 ARG B CA 1
ATOM 7950 C C . ARG B 1 197 ? -75.293 13.940 -27.234 1.00 81.48 255 ARG B C 1
ATOM 7951 O O . ARG B 1 197 ? -75.926 14.131 -26.194 1.00 74.79 255 ARG B O 1
ATOM 7955 N N . ASP B 1 198 ? -75.391 12.824 -27.953 1.00 101.52 256 ASP B N 1
ATOM 7956 C CA . ASP B 1 198 ? -76.349 11.766 -27.630 1.00 95.70 256 ASP B CA 1
ATOM 7957 C C . ASP B 1 198 ? -76.233 11.289 -26.184 1.00 95.41 256 ASP B C 1
ATOM 7958 O O . ASP B 1 198 ? -77.233 11.199 -25.470 1.00 108.57 256 ASP B O 1
ATOM 7962 N N . THR B 1 199 ? -75.013 10.971 -25.765 1.00 65.77 257 THR B N 1
ATOM 7963 C CA . THR B 1 199 ? -74.762 10.469 -24.418 1.00 69.97 257 THR B CA 1
ATOM 7964 C C . THR B 1 199 ? -75.184 11.474 -23.348 1.00 83.60 257 THR B C 1
ATOM 7965 O O . THR B 1 199 ? -75.652 11.094 -22.276 1.00 88.86 257 THR B O 1
ATOM 7969 N N . VAL B 1 200 ? -75.013 12.757 -23.652 1.00 86.89 258 VAL B N 1
ATOM 7970 C CA . VAL B 1 200 ? -75.290 13.824 -22.694 1.00 77.93 258 VAL B CA 1
ATOM 7971 C C . VAL B 1 200 ? -76.766 14.212 -22.605 1.00 81.75 258 VAL B C 1
ATOM 7972 O O . VAL B 1 200 ? -77.282 14.425 -21.507 1.00 77.97 258 VAL B O 1
ATOM 7985 N N . LYS B 1 201 ? -77.438 14.322 -23.748 1.00 97.98 259 LYS B N 1
ATOM 7986 C CA . LYS B 1 201 ? -78.824 14.788 -23.772 1.00 97.87 259 LYS B CA 1
ATOM 7987 C C . LYS B 1 201 ? -79.748 13.922 -22.915 1.00 98.87 259 LYS B C 1
ATOM 7988 O O . LYS B 1 201 ? -80.582 14.442 -22.174 1.00 99.13 259 LYS B O 1
ATOM 7998 N N . ASN B 1 202 ? -79.596 12.605 -23.015 1.00 98.46 260 ASN B N 1
ATOM 7999 C CA . ASN B 1 202 ? -80.419 11.678 -22.242 1.00 99.80 260 ASN B CA 1
ATOM 8000 C C . ASN B 1 202 ? -79.953 11.576 -20.789 1.00 107.34 260 ASN B C 1
ATOM 8001 O O . ASN B 1 202 ? -79.650 10.487 -20.303 1.00 110.58 260 ASN B O 1
ATOM 8008 N N . ARG B 1 203 ? -79.899 12.712 -20.101 1.00 101.24 261 ARG B N 1
ATOM 8009 C CA . ARG B 1 203 ? -79.437 12.750 -18.717 1.00 92.72 261 ARG B CA 1
ATOM 8010 C C . ARG B 1 203 ? -79.903 14.022 -18.018 1.00 93.39 261 ARG B C 1
ATOM 8011 O O . ARG B 1 203 ? -80.048 15.071 -18.647 1.00 92.05 261 ARG B O 1
ATOM 8021 N N . GLY B 1 209 ? -78.846 13.551 -14.622 1.00 97.47 267 GLY B N 1
ATOM 8022 C CA . GLY B 1 209 ? -77.881 14.560 -14.227 1.00 101.36 267 GLY B CA 1
ATOM 8023 C C . GLY B 1 209 ? -76.481 14.233 -14.708 1.00 97.81 267 GLY B C 1
ATOM 8024 O O . GLY B 1 209 ? -76.264 13.223 -15.378 1.00 106.69 267 GLY B O 1
ATOM 8027 N N . MET B 1 210 ? -75.526 15.085 -14.348 1.00 66.10 268 MET B N 1
ATOM 8028 C CA . MET B 1 210 ? -74.135 14.918 -14.760 1.00 51.35 268 MET B CA 1
ATOM 8029 C C . MET B 1 210 ? -73.244 15.909 -14.018 1.00 51.96 268 MET B C 1
ATOM 8030 O O . MET B 1 210 ? -73.640 17.050 -13.783 1.00 49.76 268 MET B O 1
ATOM 8044 N N . SER B 1 211 ? -72.044 15.475 -13.644 1.00 43.72 269 SER B N 1
ATOM 8045 C CA . SER B 1 211 ? -71.124 16.346 -12.919 1.00 40.33 269 SER B CA 1
ATOM 8046 C C . SER B 1 211 ? -70.336 17.199 -13.908 1.00 48.00 269 SER B C 1
ATOM 8047 O O . SER B 1 211 ? -70.315 16.913 -15.106 1.00 44.44 269 SER B O 1
ATOM 8055 N N . PHE B 1 212 ? -69.690 18.247 -13.406 1.00 46.94 270 PHE B N 1
ATOM 8056 C CA . PHE B 1 212 ? -68.888 19.115 -14.258 1.00 41.69 270 PHE B CA 1
ATOM 8057 C C . PHE B 1 212 ? -67.678 18.354 -14.792 1.00 35.73 270 PHE B C 1
ATOM 8058 O O . PHE B 1 212 ? -67.299 18.509 -15.953 1.00 38.62 270 PHE B O 1
ATOM 8075 N N . ALA B 1 213 ? -67.077 17.537 -13.932 1.00 31.82 271 ALA B N 1
ATOM 8076 C CA . ALA B 1 213 ? -65.953 16.694 -14.323 1.00 38.26 271 ALA B CA 1
ATOM 8077 C C . ALA B 1 213 ? -66.311 15.796 -15.508 1.00 44.49 271 ALA B C 1
ATOM 8078 O O . ALA B 1 213 ? -65.560 15.706 -16.480 1.00 43.15 271 ALA B O 1
ATOM 8085 N N . GLU B 1 214 ? -67.459 15.130 -15.419 1.00 40.72 272 GLU B N 1
ATOM 8086 C CA . GLU B 1 214 ? -67.925 14.255 -16.493 1.00 41.89 272 GLU B CA 1
ATOM 8087 C C . GLU B 1 214 ? -68.157 15.047 -17.778 1.00 42.66 272 GLU B C 1
ATOM 8088 O O . GLU B 1 214 ? -67.807 14.599 -18.871 1.00 38.35 272 GLU B O 1
ATOM 8100 N N . PHE B 1 215 ? -68.750 16.227 -17.629 1.00 40.08 273 PHE B N 1
ATOM 8101 C CA . PHE B 1 215 ? -69.019 17.117 -18.753 1.00 38.98 273 PHE B CA 1
ATOM 8102 C C . PHE B 1 215 ? -67.726 17.539 -19.455 1.00 35.93 273 PHE B C 1
ATOM 8103 O O . PHE B 1 215 ? -67.730 17.838 -20.648 1.00 40.06 273 PHE B O 1
ATOM 8120 N N . THR B 1 216 ? -66.623 17.548 -18.708 1.00 37.69 274 THR B N 1
ATOM 8121 C CA . THR B 1 216 ? -65.330 17.998 -19.225 1.00 42.61 274 THR B CA 1
ATOM 8122 C C . THR B 1 216 ? -64.563 16.888 -19.956 1.00 42.14 274 THR B C 1
ATOM 8123 O O . THR B 1 216 ? -63.641 17.167 -20.722 1.00 42.63 274 THR B O 1
ATOM 8134 N N . TYR B 1 217 ? -64.960 15.637 -19.733 1.00 44.92 275 TYR B N 1
ATOM 8135 C CA . TYR B 1 217 ? -64.243 14.479 -20.280 1.00 39.31 275 TYR B CA 1
ATOM 8136 C C . TYR B 1 217 ? -63.976 14.569 -21.791 1.00 32.77 275 TYR B C 1
ATOM 8137 O O . TYR B 1 217 ? -62.863 14.278 -22.232 1.00 40.42 275 TYR B O 1
ATOM 8155 N N . PRO B 1 218 ? -64.988 14.955 -22.591 1.00 40.82 276 PRO B N 1
ATOM 8156 C CA . PRO B 1 218 ? -64.745 15.095 -24.035 1.00 39.23 276 PRO B CA 1
ATOM 8157 C C . PRO B 1 218 ? -63.568 16.007 -24.386 1.00 42.03 276 PRO B C 1
ATOM 8158 O O . PRO B 1 218 ? -62.827 15.712 -25.323 1.00 41.44 276 PRO B O 1
ATOM 8169 N N . LEU B 1 219 ? -63.401 17.097 -23.644 1.00 36.67 277 LEU B N 1
ATOM 8170 C CA . LEU B 1 219 ? -62.319 18.039 -23.920 1.00 38.73 277 LEU B CA 1
ATOM 8171 C C . LEU B 1 219 ? -60.963 17.454 -23.546 1.00 27.88 277 LEU B C 1
ATOM 8172 O O . LEU B 1 219 ? -59.955 17.746 -24.190 1.00 32.08 277 LEU B O 1
ATOM 8188 N N . MET B 1 220 ? -60.940 16.626 -22.506 1.00 31.15 278 MET B N 1
ATOM 8189 C CA . MET B 1 220 ? -59.706 15.969 -22.088 1.00 35.31 278 MET B CA 1
ATOM 8190 C C . MET B 1 220 ? -59.264 14.950 -23.140 1.00 29.36 278 MET B C 1
ATOM 8191 O O . MET B 1 220 ? -58.075 14.840 -23.443 1.00 34.63 278 MET B O 1
ATOM 8205 N N . GLN B 1 221 ? -60.220 14.202 -23.685 1.00 32.03 279 GLN B N 1
ATOM 8206 C CA . GLN B 1 221 ? -59.929 13.262 -24.766 1.00 40.27 279 GLN B CA 1
ATOM 8207 C C . GLN B 1 221 ? -59.369 13.992 -25.980 1.00 41.38 279 GLN B C 1
ATOM 8208 O O . GLN B 1 221 ? -58.434 13.520 -26.626 1.00 41.70 279 GLN B O 1
ATOM 8222 N N . ALA B 1 222 ? -59.957 15.143 -26.289 1.00 37.95 280 ALA B N 1
ATOM 8223 C CA . ALA B 1 222 ? -59.510 15.951 -27.417 1.00 34.83 280 ALA B CA 1
ATOM 8224 C C . ALA B 1 222 ? -58.099 16.469 -27.176 1.00 32.33 280 ALA B C 1
ATOM 8225 O O . ALA B 1 222 ? -57.256 16.455 -28.074 1.00 36.09 280 ALA B O 1
ATOM 8232 N N . TRP B 1 223 ? -57.849 16.919 -25.951 1.00 36.00 281 TRP B N 1
ATOM 8233 C CA . TRP B 1 223 ? -56.541 17.438 -25.575 1.00 32.33 281 TRP B CA 1
ATOM 8234 C C . TRP B 1 223 ? -55.485 16.340 -25.649 1.00 30.28 281 TRP B C 1
ATOM 8235 O O . TRP B 1 223 ? -54.366 16.583 -26.097 1.00 31.52 281 TRP B O 1
ATOM 8256 N N . ASP B 1 224 ? -55.844 15.139 -25.198 1.00 33.88 282 ASP B N 1
ATOM 8257 C CA . ASP B 1 224 ? -54.965 13.978 -25.325 1.00 32.30 282 ASP B CA 1
ATOM 8258 C C . ASP B 1 224 ? -54.473 13.839 -26.761 1.00 29.95 282 ASP B C 1
ATOM 8259 O O . ASP B 1 224 ? -53.275 13.705 -27.006 1.00 35.89 282 ASP B O 1
ATOM 8268 N N . TRP B 1 225 ? -55.407 13.870 -27.707 1.00 31.81 283 TRP B N 1
ATOM 8269 C CA . TRP B 1 225 ? -55.065 13.755 -29.120 1.00 33.27 283 TRP B CA 1
ATOM 8270 C C . TRP B 1 225 ? -54.129 14.889 -29.525 1.00 39.35 283 TRP B C 1
ATOM 8271 O O . TRP B 1 225 ? -53.112 14.657 -30.176 1.00 41.51 283 TRP B O 1
ATOM 8292 N N . TRP B 1 226 ? -54.470 16.110 -29.125 1.00 40.85 284 TRP B N 1
ATOM 8293 C CA . TRP B 1 226 ? -53.648 17.276 -29.435 1.00 35.48 284 TRP B CA 1
ATOM 8294 C C . TRP B 1 226 ? -52.203 17.075 -28.975 1.00 35.81 284 TRP B C 1
ATOM 8295 O O . TRP B 1 226 ? -51.264 17.386 -29.709 1.00 35.42 284 TRP B O 1
ATOM 8316 N N . MET B 1 227 ? -52.027 16.543 -27.768 1.00 39.81 285 MET B N 1
ATOM 8317 C CA . MET B 1 227 ? -50.692 16.287 -27.235 1.00 36.83 285 MET B CA 1
ATOM 8318 C C . MET B 1 227 ? -49.918 15.288 -28.098 1.00 41.36 285 MET B C 1
ATOM 8319 O O . MET B 1 227 ? -48.706 15.417 -28.270 1.00 42.15 285 MET B O 1
ATOM 8333 N N . LEU B 1 228 ? -50.620 14.296 -28.640 1.00 34.31 286 LEU B N 1
ATOM 8334 C CA . LEU B 1 228 ? -49.992 13.308 -29.513 1.00 41.55 286 LEU B CA 1
ATOM 8335 C C . LEU B 1 228 ? -49.869 13.839 -30.939 1.00 44.21 286 LEU B C 1
ATOM 8336 O O . LEU B 1 228 ? -48.904 13.533 -31.642 1.00 35.34 286 LEU B O 1
ATOM 8352 N N . PHE B 1 229 ? -50.852 14.631 -31.357 1.00 39.30 287 PHE B N 1
ATOM 8353 C CA . PHE B 1 229 ? -50.873 15.206 -32.700 1.00 41.19 287 PHE B CA 1
ATOM 8354 C C . PHE B 1 229 ? -49.633 16.061 -32.945 1.00 42.26 287 PHE B C 1
ATOM 8355 O O . PHE B 1 229 ? -49.073 16.057 -34.040 1.00 48.32 287 PHE B O 1
ATOM 8372 N N . LYS B 1 230 ? -49.213 16.793 -31.918 1.00 43.08 288 LYS B N 1
ATOM 8373 C CA . LYS B 1 230 ? -48.027 17.640 -32.004 1.00 56.17 288 LYS B CA 1
ATOM 8374 C C . LYS B 1 230 ? -46.779 16.831 -32.344 1.00 59.33 288 LYS B C 1
ATOM 8375 O O . LYS B 1 230 ? -45.825 17.366 -32.911 1.00 56.04 288 LYS B O 1
ATOM 8394 N N . ASN B 1 231 ? -46.792 15.547 -31.990 1.00 64.12 289 ASN B N 1
ATOM 8395 C CA . ASN B 1 231 ? -45.651 14.664 -32.219 1.00 67.72 289 ASN B CA 1
ATOM 8396 C C . ASN B 1 231 ? -45.891 13.651 -33.342 1.00 62.23 289 ASN B C 1
ATOM 8397 O O . ASN B 1 231 ? -45.225 12.617 -33.409 1.00 72.04 289 ASN B O 1
ATOM 8408 N N . GLY B 1 232 ? -46.845 13.953 -34.220 1.00 48.46 290 GLY B N 1
ATOM 8409 C CA . GLY B 1 232 ? -47.048 13.178 -35.433 1.00 46.86 290 GLY B CA 1
ATOM 8410 C C . GLY B 1 232 ? -48.231 12.223 -35.454 1.00 50.43 290 GLY B C 1
ATOM 8411 O O . GLY B 1 232 ? -48.468 11.565 -36.469 1.00 50.45 290 GLY B O 1
ATOM 8415 N N . CYS B 1 233 ? -48.976 12.133 -34.356 1.00 41.00 291 CYS B N 1
ATOM 8416 C CA . CYS B 1 233 ? -50.117 11.222 -34.303 1.00 48.50 291 CYS B CA 1
ATOM 8417 C C . CYS B 1 233 ? -51.337 11.871 -34.942 1.00 43.28 291 CYS B C 1
ATOM 8418 O O . CYS B 1 233 ? -52.210 12.401 -34.253 1.00 44.85 291 CYS B O 1
ATOM 8426 N N . GLN B 1 234 ? -51.389 11.818 -36.267 1.00 42.41 292 GLN B N 1
ATOM 8427 C CA . GLN B 1 234 ? -52.438 12.485 -37.025 1.00 43.36 292 GLN B CA 1
ATOM 8428 C C . GLN B 1 234 ? -53.723 11.667 -37.031 1.00 42.50 292 GLN B C 1
ATOM 8429 O O . GLN B 1 234 ? -54.813 12.211 -37.227 1.00 43.95 292 GLN B O 1
ATOM 8443 N N . VAL B 1 235 ? -53.588 10.362 -36.808 1.00 40.09 293 VAL B N 1
ATOM 8444 C CA . VAL B 1 235 ? -54.711 9.439 -36.941 1.00 33.53 293 VAL B CA 1
ATOM 8445 C C . VAL B 1 235 ? -55.057 8.740 -35.627 1.00 40.02 293 VAL B C 1
ATOM 8446 O O . VAL B 1 235 ? -54.172 8.387 -34.848 1.00 42.00 293 VAL B O 1
ATOM 8459 N N . GLN B 1 236 ? -56.354 8.559 -35.383 1.00 40.69 294 GLN B N 1
ATOM 8460 C CA . GLN B 1 236 ? -56.821 7.771 -34.245 1.00 39.85 294 GLN B CA 1
ATOM 8461 C C . GLN B 1 236 ? -57.725 6.633 -34.702 1.00 37.66 294 GLN B C 1
ATOM 8462 O O . GLN B 1 236 ? -58.561 6.812 -35.588 1.00 38.44 294 GLN B O 1
ATOM 8476 N N . VAL B 1 237 ? -57.547 5.466 -34.087 1.00 40.72 295 VAL B N 1
ATOM 8477 C CA . VAL B 1 237 ? -58.449 4.338 -34.291 1.00 30.37 295 VAL B CA 1
ATOM 8478 C C . VAL B 1 237 ? -59.080 3.956 -32.955 1.00 32.85 295 VAL B C 1
ATOM 8479 O O . VAL B 1 237 ? -58.426 4.011 -31.911 1.00 38.47 295 VAL B O 1
ATOM 8492 N N . GLY B 1 238 ? -60.355 3.583 -32.994 1.00 40.96 296 GLY B N 1
ATOM 8493 C CA . GLY B 1 238 ? -61.071 3.179 -31.798 1.00 34.22 296 GLY B CA 1
ATOM 8494 C C . GLY B 1 238 ? -62.132 2.142 -32.100 1.00 35.93 296 GLY B C 1
ATOM 8495 O O . GLY B 1 238 ? -62.326 1.757 -33.252 1.00 40.71 296 GLY B O 1
ATOM 8499 N N . GLY B 1 239 ? -62.815 1.676 -31.060 1.00 38.64 297 GLY B N 1
ATOM 8500 C CA . GLY B 1 239 ? -63.910 0.740 -31.231 1.00 36.31 297 GLY B CA 1
ATOM 8501 C C . GLY B 1 239 ? -65.066 1.382 -31.973 1.00 43.83 297 GLY B C 1
ATOM 8502 O O . GLY B 1 239 ? -65.095 2.597 -32.154 1.00 43.72 297 GLY B O 1
ATOM 8506 N N . SER B 1 240 ? -66.017 0.559 -32.405 1.00 48.14 298 SER B N 1
ATOM 8507 C CA . SER B 1 240 ? -67.181 1.032 -33.150 1.00 60.58 298 SER B CA 1
ATOM 8508 C C . SER B 1 240 ? -67.913 2.152 -32.414 1.00 54.08 298 SER B C 1
ATOM 8509 O O . SER B 1 240 ? -68.399 3.101 -33.030 1.00 60.99 298 SER B O 1
ATOM 8517 N N . ASP B 1 241 ? -67.983 2.032 -31.093 1.00 43.76 299 ASP B N 1
ATOM 8518 C CA . ASP B 1 241 ? -68.716 2.981 -30.263 1.00 41.92 299 ASP B CA 1
ATOM 8519 C C . ASP B 1 241 ? -67.969 4.297 -30.032 1.00 34.35 299 ASP B C 1
ATOM 8520 O O . ASP B 1 241 ? -68.456 5.165 -29.307 1.00 41.69 299 ASP B O 1
ATOM 8529 N N . GLN B 1 242 ? -66.796 4.447 -30.644 1.00 38.47 300 GLN B N 1
ATOM 8530 C CA . GLN B 1 242 ? -65.970 5.637 -30.439 1.00 41.56 300 GLN B CA 1
ATOM 8531 C C . GLN B 1 242 ? -66.126 6.686 -31.543 1.00 41.67 300 GLN B C 1
ATOM 8532 O O . GLN B 1 242 ? -65.409 7.688 -31.551 1.00 40.50 300 GLN B O 1
ATOM 8546 N N . TYR B 1 243 ? -67.056 6.462 -32.467 1.00 41.66 301 TYR B N 1
ATOM 8547 C CA . TYR B 1 243 ? -67.261 7.383 -33.585 1.00 44.75 301 TYR B CA 1
ATOM 8548 C C . TYR B 1 243 ? -67.474 8.817 -33.098 1.00 47.00 301 TYR B C 1
ATOM 8549 O O . TYR B 1 243 ? -66.826 9.748 -33.576 1.00 44.57 301 TYR B O 1
ATOM 8567 N N . GLY B 1 244 ? -68.389 8.981 -32.149 1.00 41.47 302 GLY B N 1
ATOM 8568 C CA . GLY B 1 244 ? -68.688 10.284 -31.583 1.00 42.55 302 GLY B CA 1
ATOM 8569 C C . GLY B 1 244 ? -67.474 10.973 -30.985 1.00 49.45 302 GLY B C 1
ATOM 8570 O O . GLY B 1 244 ? -67.211 12.143 -31.265 1.00 45.62 302 GLY B O 1
ATOM 8574 N N . ASN B 1 245 ? -66.736 10.247 -30.151 1.00 53.71 303 ASN B N 1
ATOM 8575 C CA . ASN B 1 245 ? -65.558 10.797 -29.491 1.00 46.94 303 ASN B CA 1
ATOM 8576 C C . ASN B 1 245 ? -64.484 11.213 -30.492 1.00 38.81 303 ASN B C 1
ATOM 8577 O O . ASN B 1 245 ? -63.849 12.257 -30.341 1.00 40.89 303 ASN B O 1
ATOM 8588 N N . ILE B 1 246 ? -64.287 10.394 -31.519 1.00 36.23 304 ILE B N 1
ATOM 8589 C CA . ILE B 1 246 ? -63.289 10.686 -32.538 1.00 38.07 304 ILE B CA 1
ATOM 8590 C C . ILE B 1 246 ? -63.739 11.877 -33.370 1.00 41.39 304 ILE B C 1
ATOM 8591 O O . ILE B 1 246 ? -62.926 12.720 -33.745 1.00 36.84 304 ILE B O 1
ATOM 8607 N N . LEU B 1 247 ? -65.039 11.944 -33.647 1.00 46.86 305 LEU B N 1
ATOM 8608 C CA . LEU B 1 247 ? -65.609 13.050 -34.408 1.00 46.70 305 LEU B CA 1
ATOM 8609 C C . LEU B 1 247 ? -65.360 14.375 -33.693 1.00 46.16 305 LEU B C 1
ATOM 8610 O O . LEU B 1 247 ? -64.866 15.332 -34.289 1.00 46.93 305 LEU B O 1
ATOM 8626 N N . PHE B 1 248 ? -65.707 14.422 -32.411 1.00 45.50 306 PHE B N 1
ATOM 8627 C CA . PHE B 1 248 ? -65.455 15.601 -31.593 1.00 38.46 306 PHE B CA 1
ATOM 8628 C C . PHE B 1 248 ? -63.968 15.943 -31.578 1.00 45.06 306 PHE B C 1
ATOM 8629 O O . PHE B 1 248 ? -63.589 17.114 -31.623 1.00 39.67 306 PHE B O 1
ATOM 8646 N N . GLY B 1 249 ? -63.132 14.911 -31.513 1.00 42.65 307 GLY B N 1
ATOM 8647 C CA . GLY B 1 249 ? -61.694 15.092 -31.454 1.00 44.41 307 GLY B CA 1
ATOM 8648 C C . GLY B 1 249 ? -61.115 15.763 -32.687 1.00 45.67 307 GLY B C 1
ATOM 8649 O O . GLY B 1 249 ? -60.244 16.625 -32.573 1.00 44.10 307 GLY B O 1
ATOM 8653 N N . VAL B 1 250 ? -61.595 15.374 -33.865 1.00 45.54 308 VAL B N 1
ATOM 8654 C CA . VAL B 1 250 ? -61.117 15.959 -35.115 1.00 44.84 308 VAL B CA 1
ATOM 8655 C C . VAL B 1 250 ? -61.323 17.471 -35.123 1.00 40.82 308 VAL B C 1
ATOM 8656 O O . VAL B 1 250 ? -60.397 18.229 -35.406 1.00 43.39 308 VAL B O 1
ATOM 8669 N N . GLY B 1 251 ? -62.540 17.899 -34.806 1.00 43.44 309 GLY B N 1
ATOM 8670 C CA . GLY B 1 251 ? -62.866 19.312 -34.766 1.00 45.67 309 GLY B CA 1
ATOM 8671 C C . GLY B 1 251 ? -62.041 20.055 -33.735 1.00 51.80 309 GLY B C 1
ATOM 8672 O O . GLY B 1 251 ? -61.503 21.129 -34.010 1.00 47.77 309 GLY B O 1
ATOM 8676 N N . ALA B 1 252 ? -61.944 19.481 -32.540 1.00 46.99 310 ALA B N 1
ATOM 8677 C CA . ALA B 1 252 ? -61.218 20.109 -31.444 1.00 43.98 310 ALA B CA 1
ATOM 8678 C C . ALA B 1 252 ? -59.736 20.287 -31.772 1.00 44.89 310 ALA B C 1
ATOM 8679 O O . ALA B 1 252 ? -59.155 21.328 -31.478 1.00 52.42 310 ALA B O 1
ATOM 8686 N N . VAL B 1 253 ? -59.131 19.280 -32.396 1.00 42.97 311 VAL B N 1
ATOM 8687 C CA . VAL B 1 253 ? -57.707 19.336 -32.713 1.00 39.49 311 VAL B CA 1
ATOM 8688 C C . VAL B 1 253 ? -57.440 20.401 -33.778 1.00 41.46 311 VAL B C 1
ATOM 8689 O O . VAL B 1 253 ? -56.459 21.138 -33.684 1.00 49.24 311 VAL B O 1
ATOM 8702 N N . LYS B 1 254 ? -58.302 20.467 -34.791 1.00 43.53 312 LYS B N 1
ATOM 8703 C CA . LYS B 1 254 ? -58.223 21.531 -35.791 1.00 48.29 312 LYS B CA 1
ATOM 8704 C C . LYS B 1 254 ? -58.228 22.896 -35.110 1.00 45.43 312 LYS B C 1
ATOM 8705 O O . LYS B 1 254 ? -57.378 23.746 -35.376 1.00 49.11 312 LYS B O 1
ATOM 8724 N N . THR B 1 255 ? -59.207 23.087 -34.232 1.00 44.77 313 THR B N 1
ATOM 8725 C CA . THR B 1 255 ? -59.395 24.345 -33.520 1.00 44.77 313 THR B CA 1
ATOM 8726 C C . THR B 1 255 ? -58.163 24.725 -32.703 1.00 49.42 313 THR B C 1
ATOM 8727 O O . THR B 1 255 ? -57.676 25.851 -32.797 1.00 49.95 313 THR B O 1
ATOM 8738 N N . ILE B 1 256 ? -57.669 23.788 -31.898 1.00 44.11 314 ILE B N 1
ATOM 8739 C CA . ILE B 1 256 ? -56.509 24.042 -31.050 1.00 43.15 314 ILE B CA 1
ATOM 8740 C C . ILE B 1 256 ? -55.298 24.434 -31.892 1.00 41.92 314 ILE B C 1
ATOM 8741 O O . ILE B 1 256 ? -54.631 25.429 -31.611 1.00 49.91 314 ILE B O 1
ATOM 8757 N N . SER B 1 257 ? -55.024 23.641 -32.923 1.00 45.61 315 SER B N 1
ATOM 8758 C CA . SER B 1 257 ? -53.884 23.875 -33.803 1.00 49.14 315 SER B CA 1
ATOM 8759 C C . SER B 1 257 ? -53.966 25.232 -34.497 1.00 52.86 315 SER B C 1
ATOM 8760 O O . SER B 1 257 ? -52.947 25.880 -34.738 1.00 46.75 315 SER B O 1
ATOM 8768 N N . LYS B 1 258 ? -55.183 25.657 -34.814 1.00 50.11 316 LYS B N 1
ATOM 8769 C CA . LYS B 1 258 ? -55.394 26.888 -35.566 1.00 53.62 316 LYS B CA 1
ATOM 8770 C C . LYS B 1 258 ? -55.287 28.139 -34.696 1.00 57.21 316 LYS B C 1
ATOM 8771 O O . LYS B 1 258 ? -54.937 29.211 -35.192 1.00 60.88 316 LYS B O 1
ATOM 8775 N N . ASN B 1 259 ? -55.571 27.997 -33.402 1.00 54.87 317 ASN B N 1
ATOM 8776 C CA . ASN B 1 259 ? -55.694 29.150 -32.510 1.00 51.61 317 ASN B CA 1
ATOM 8777 C C . ASN B 1 259 ? -54.710 29.183 -31.336 1.00 55.70 317 ASN B C 1
ATOM 8778 O O . ASN B 1 259 ? -54.732 30.125 -30.543 1.00 55.95 317 ASN B O 1
ATOM 8789 N N . THR B 1 260 ? -53.858 28.169 -31.213 1.00 62.40 318 THR B N 1
ATOM 8790 C CA . THR B 1 260 ? -52.893 28.122 -30.112 1.00 62.63 318 THR B CA 1
ATOM 8791 C C . THR B 1 260 ? -51.919 29.296 -30.209 1.00 67.32 318 THR B C 1
ATOM 8792 O O . THR B 1 260 ? -51.521 29.685 -31.307 1.00 64.28 318 THR B O 1
ATOM 8803 N N . VAL B 1 261 ? -51.543 29.862 -29.064 1.00 69.16 319 VAL B N 1
ATOM 8804 C CA . VAL B 1 261 ? -50.727 31.075 -29.056 1.00 66.99 319 VAL B CA 1
ATOM 8805 C C . VAL B 1 261 ? -49.232 30.806 -29.219 1.00 68.19 319 VAL B C 1
ATOM 8806 O O . VAL B 1 261 ? -48.478 31.714 -29.567 1.00 76.42 319 VAL B O 1
ATOM 8819 N N . LEU B 1 262 ? -48.798 29.573 -28.973 1.00 64.56 320 LEU B N 1
ATOM 8820 C CA . LEU B 1 262 ? -47.404 29.222 -29.217 1.00 70.32 320 LEU B CA 1
ATOM 8821 C C . LEU B 1 262 ? -47.239 28.938 -30.704 1.00 77.47 320 LEU B C 1
ATOM 8822 O O . LEU B 1 262 ? -47.778 27.959 -31.222 1.00 82.73 320 LEU B O 1
ATOM 8838 N N . GLN B 1 263 ? -46.486 29.798 -31.382 1.00 81.88 321 GLN B N 1
ATOM 8839 C CA . GLN B 1 263 ? -46.332 29.713 -32.830 1.00 85.41 321 GLN B CA 1
ATOM 8840 C C . GLN B 1 263 ? -45.564 28.456 -33.229 1.00 78.95 321 GLN B C 1
ATOM 8841 O O . GLN B 1 263 ? -45.697 27.969 -34.352 1.00 75.02 321 GLN B O 1
ATOM 8855 N N . GLU B 1 264 ? -44.756 27.939 -32.309 1.00 78.88 322 GLU B N 1
ATOM 8856 C CA . GLU B 1 264 ? -43.998 26.721 -32.564 1.00 77.21 322 GLU B CA 1
ATOM 8857 C C . GLU B 1 264 ? -44.946 25.545 -32.786 1.00 76.18 322 GLU B C 1
ATOM 8858 O O . GLU B 1 264 ? -44.577 24.555 -33.417 1.00 71.92 322 GLU B O 1
ATOM 8862 N N . ASP B 1 265 ? -46.164 25.664 -32.260 1.00 76.19 323 ASP B N 1
ATOM 8863 C CA . ASP B 1 265 ? -47.171 24.610 -32.371 1.00 68.79 323 ASP B CA 1
ATOM 8864 C C . ASP B 1 265 ? -48.319 25.009 -33.303 1.00 65.03 323 ASP B C 1
ATOM 8865 O O . ASP B 1 265 ? -49.051 24.150 -33.797 1.00 66.64 323 ASP B O 1
ATOM 8874 N N . ASN B 1 266 ? -48.476 26.309 -33.540 1.00 60.02 324 ASN B N 1
ATOM 8875 C CA . ASN B 1 266 ? -49.588 26.812 -34.346 1.00 62.25 324 ASN B CA 1
ATOM 8876 C C . ASN B 1 266 ? -49.501 26.389 -35.809 1.00 66.83 324 ASN B C 1
ATOM 8877 O O . ASN B 1 266 ? -48.430 26.428 -36.416 1.00 75.78 324 ASN B O 1
ATOM 8888 N N . ASN B 1 267 ? -50.639 25.988 -36.365 1.00 57.47 325 ASN B N 1
ATOM 8889 C CA . ASN B 1 267 ? -50.714 25.562 -37.757 1.00 56.82 325 ASN B CA 1
ATOM 8890 C C . ASN B 1 267 ? -52.173 25.542 -38.216 1.00 54.83 325 ASN B C 1
ATOM 8891 O O . ASN B 1 267 ? -53.017 24.928 -37.563 1.00 57.10 325 ASN B O 1
ATOM 8902 N N . PRO B 1 268 ? -52.480 26.219 -39.339 1.00 64.91 326 PRO B N 1
ATOM 8903 C CA . PRO B 1 268 ? -53.874 26.269 -39.801 1.00 60.53 326 PRO B CA 1
ATOM 8904 C C . PRO B 1 268 ? -54.384 24.948 -40.377 1.00 57.09 326 PRO B C 1
ATOM 8905 O O . PRO B 1 268 ? -55.597 24.773 -40.497 1.00 54.96 326 PRO B O 1
ATOM 8916 N N . LEU B 1 269 ? -53.472 24.042 -40.722 1.00 55.13 327 LEU B N 1
ATOM 8917 C CA . LEU B 1 269 ? -53.837 22.765 -41.332 1.00 60.17 327 LEU B CA 1
ATOM 8918 C C . LEU B 1 269 ? -54.679 22.982 -42.587 1.00 61.23 327 LEU B C 1
ATOM 8919 O O . LEU B 1 269 ? -55.740 22.376 -42.748 1.00 54.62 327 LEU B O 1
ATOM 8935 N N . SER B 1 270 ? -54.197 23.849 -43.473 1.00 64.57 328 SER B N 1
ATOM 8936 C CA . SER B 1 270 ? -54.926 24.192 -44.689 1.00 62.86 328 SER B CA 1
ATOM 8937 C C . SER B 1 270 ? -55.016 22.996 -45.634 1.00 57.81 328 SER B C 1
ATOM 8938 O O . SER B 1 270 ? -56.023 22.808 -46.317 1.00 60.19 328 SER B O 1
ATOM 8942 N N . ASP B 1 271 ? -53.961 22.188 -45.665 1.00 56.65 329 ASP B N 1
ATOM 8943 C CA . ASP B 1 271 ? -53.932 20.998 -46.506 1.00 62.30 329 ASP B CA 1
ATOM 8944 C C . ASP B 1 271 ? -54.663 19.853 -45.812 1.00 66.59 329 ASP B C 1
ATOM 8945 O O . ASP B 1 271 ? -54.362 19.517 -44.667 1.00 63.79 329 ASP B O 1
ATOM 8954 N N . ASP B 1 272 ? -55.627 19.266 -46.514 1.00 65.22 330 ASP B N 1
ATOM 8955 C CA . ASP B 1 272 ? -56.421 18.168 -45.973 1.00 72.35 330 ASP B CA 1
ATOM 8956 C C . ASP B 1 272 ? -55.555 16.984 -45.554 1.00 65.89 330 ASP B C 1
ATOM 8957 O O . ASP B 1 272 ? -55.917 16.236 -44.647 1.00 64.48 330 ASP B O 1
ATOM 8966 N N . LEU B 1 273 ? -54.415 16.815 -46.216 1.00 59.11 331 LEU B N 1
ATOM 8967 C CA . LEU B 1 273 ? -53.520 15.702 -45.917 1.00 63.19 331 LEU B CA 1
ATOM 8968 C C . LEU B 1 273 ? -52.878 15.834 -44.538 1.00 58.95 331 LEU B C 1
ATOM 8969 O O . LEU B 1 273 ? -52.253 14.892 -44.049 1.00 60.93 331 LEU B O 1
ATOM 8985 N N . ASP B 1 274 ? -53.036 16.999 -43.914 1.00 61.13 332 ASP B N 1
ATOM 8986 C CA . ASP B 1 274 ? -52.432 17.265 -42.611 1.00 59.20 332 ASP B CA 1
ATOM 8987 C C . ASP B 1 274 ? -53.473 17.340 -41.496 1.00 48.70 332 ASP B C 1
ATOM 8988 O O . ASP B 1 274 ? -53.121 17.429 -40.321 1.00 54.45 332 ASP B O 1
ATOM 8997 N N . LYS B 1 275 ? -54.751 17.298 -41.860 1.00 44.04 333 LYS B N 1
ATOM 8998 C CA . LYS B 1 275 ? -55.824 17.403 -40.875 1.00 50.93 333 LYS B CA 1
ATOM 8999 C C . LYS B 1 275 ? -55.987 16.112 -40.075 1.00 58.49 333 LYS B C 1
ATOM 9000 O O . LYS B 1 275 ? -55.799 15.019 -40.611 1.00 45.44 333 LYS B O 1
ATOM 9019 N N . PRO B 1 276 ? -56.332 16.234 -38.780 1.00 55.22 334 PRO B N 1
ATOM 9020 C CA . PRO B 1 276 ? -56.600 15.028 -37.993 1.00 44.53 334 PRO B CA 1
ATOM 9021 C C . PRO B 1 276 ? -57.769 14.241 -38.569 1.00 50.76 334 PRO B C 1
ATOM 9022 O O . PRO B 1 276 ? -58.702 14.824 -39.120 1.00 54.15 334 PRO B O 1
ATOM 9033 N N . ILE B 1 277 ? -57.708 12.923 -38.439 1.00 50.96 335 ILE B N 1
ATOM 9034 C CA . ILE B 1 277 ? -58.724 12.047 -38.999 1.00 40.55 335 ILE B CA 1
ATOM 9035 C C . ILE B 1 277 ? -58.669 10.711 -38.272 1.00 40.92 335 ILE B C 1
ATOM 9036 O O . ILE B 1 277 ? -57.673 10.399 -37.632 1.00 49.10 335 ILE B O 1
ATOM 9052 N N . GLY B 1 278 ? -59.741 9.933 -38.342 1.00 40.28 336 GLY B N 1
ATOM 9053 C CA . GLY B 1 278 ? -59.770 8.654 -37.661 1.00 39.49 336 GLY B CA 1
ATOM 9054 C C . GLY B 1 278 ? -60.759 7.679 -38.259 1.00 40.42 336 GLY B C 1
ATOM 9055 O O . GLY B 1 278 ? -61.464 7.991 -39.218 1.00 43.43 336 GLY B O 1
ATOM 9059 N N . PHE B 1 279 ? -60.805 6.486 -37.682 1.00 43.71 337 PHE B N 1
ATOM 9060 C CA . PHE B 1 279 ? -61.763 5.473 -38.094 1.00 47.89 337 PHE B CA 1
ATOM 9061 C C . PHE B 1 279 ? -62.010 4.496 -36.959 1.00 44.74 337 PHE B C 1
ATOM 9062 O O . PHE B 1 279 ? -61.255 4.458 -35.988 1.00 40.94 337 PHE B O 1
ATOM 9079 N N . THR B 1 280 ? -63.074 3.711 -37.088 1.00 48.60 338 THR B N 1
ATOM 9080 C CA . THR B 1 280 ? -63.454 2.756 -36.058 1.00 43.02 338 THR B CA 1
ATOM 9081 C C . THR B 1 280 ? -63.320 1.327 -36.562 1.00 46.11 338 THR B C 1
ATOM 9082 O O . THR B 1 280 ? -63.265 1.087 -37.767 1.00 44.31 338 THR B O 1
ATOM 9093 N N . THR B 1 281 ? -63.272 0.385 -35.626 1.00 42.12 339 THR B N 1
ATOM 9094 C CA . THR B 1 281 ? -63.212 -1.031 -35.954 1.00 37.03 339 THR B CA 1
ATOM 9095 C C . THR B 1 281 ? -64.594 -1.643 -35.754 1.00 36.25 339 THR B C 1
ATOM 9096 O O . THR B 1 281 ? -65.391 -1.126 -34.972 1.00 43.79 339 THR B O 1
ATOM 9107 N N . PRO B 1 282 ? -64.890 -2.742 -36.467 1.00 43.13 340 PRO B N 1
ATOM 9108 C CA . PRO B 1 282 ? -66.237 -3.325 -36.416 1.00 48.72 340 PRO B CA 1
ATOM 9109 C C . PRO B 1 282 ? -66.649 -3.839 -35.041 1.00 56.12 340 PRO B C 1
ATOM 9110 O O . PRO B 1 282 ? -65.806 -4.134 -34.195 1.00 52.71 340 PRO B O 1
ATOM 9121 N N . LEU B 1 283 ? -67.959 -3.936 -34.839 1.00 75.44 341 LEU B N 1
ATOM 9122 C CA . LEU B 1 283 ? -68.523 -4.481 -33.613 1.00 76.83 341 LEU B CA 1
ATOM 9123 C C . LEU B 1 283 ? -68.542 -6.002 -33.722 1.00 76.64 341 LEU B C 1
ATOM 9124 O O . LEU B 1 283 ? -69.051 -6.553 -34.698 1.00 85.82 341 LEU B O 1
ATOM 9140 N N . LEU B 1 284 ? -67.994 -6.678 -32.719 1.00 66.97 342 LEU B N 1
ATOM 9141 C CA . LEU B 1 284 ? -67.918 -8.135 -32.732 1.00 71.95 342 LEU B CA 1
ATOM 9142 C C . LEU B 1 284 ? -69.269 -8.777 -32.433 1.00 64.14 342 LEU B C 1
ATOM 9143 O O . LEU B 1 284 ? -69.974 -8.366 -31.515 1.00 63.44 342 LEU B O 1
ATOM 9147 N N . ASN B 1 298 ? -68.697 -14.454 -19.269 1.00 76.25 356 ASN B N 1
ATOM 9148 C CA . ASN B 1 298 ? -68.731 -13.050 -19.660 1.00 76.83 356 ASN B CA 1
ATOM 9149 C C . ASN B 1 298 ? -67.553 -12.698 -20.571 1.00 73.07 356 ASN B C 1
ATOM 9150 O O . ASN B 1 298 ? -67.476 -13.175 -21.705 1.00 74.38 356 ASN B O 1
ATOM 9153 N N . ALA B 1 299 ? -66.637 -11.865 -20.080 1.00 54.76 357 ALA B N 1
ATOM 9154 C CA . ALA B 1 299 ? -65.542 -11.365 -20.904 1.00 43.14 357 ALA B CA 1
ATOM 9155 C C . ALA B 1 299 ? -64.420 -12.390 -21.035 1.00 41.88 357 ALA B C 1
ATOM 9156 O O . ALA B 1 299 ? -64.187 -13.194 -20.132 1.00 41.59 357 ALA B O 1
ATOM 9163 N N . ILE B 1 300 ? -63.736 -12.348 -22.175 1.00 38.00 358 ILE B N 1
ATOM 9164 C CA . ILE B 1 300 ? -62.571 -13.186 -22.431 1.00 30.12 358 ILE B CA 1
ATOM 9165 C C . ILE B 1 300 ? -61.304 -12.356 -22.241 1.00 35.48 358 ILE B C 1
ATOM 9166 O O . ILE B 1 300 ? -60.847 -11.684 -23.164 1.00 38.73 358 ILE B O 1
ATOM 9182 N N . TRP B 1 301 ? -60.745 -12.407 -21.036 1.00 33.09 359 TRP B N 1
ATOM 9183 C CA . TRP B 1 301 ? -59.614 -11.558 -20.667 1.00 30.76 359 TRP B CA 1
ATOM 9184 C C . TRP B 1 301 ? -58.308 -12.004 -21.312 1.00 33.51 359 TRP B C 1
ATOM 9185 O O . TRP B 1 301 ? -58.113 -13.186 -21.601 1.00 32.06 359 TRP B O 1
ATOM 9206 N N . LEU B 1 302 ? -57.416 -11.043 -21.533 1.00 27.62 360 LEU B N 1
ATOM 9207 C CA . LEU B 1 302 ? -56.103 -11.328 -22.102 1.00 27.69 360 LEU B CA 1
ATOM 9208 C C . LEU B 1 302 ? -55.117 -11.719 -21.007 1.00 27.47 360 LEU B C 1
ATOM 9209 O O . LEU B 1 302 ? -53.996 -12.142 -21.291 1.00 33.11 360 LEU B O 1
ATOM 9225 N N . ASP B 1 303 ? -55.543 -11.578 -19.755 1.00 32.67 361 ASP B N 1
ATOM 9226 C CA . ASP B 1 303 ? -54.726 -11.963 -18.611 1.00 32.33 361 ASP B CA 1
ATOM 9227 C C . ASP B 1 303 ? -54.919 -13.448 -18.309 1.00 32.44 361 ASP B C 1
ATOM 9228 O O . ASP B 1 303 ? -56.022 -13.890 -17.989 1.00 29.05 361 ASP B O 1
ATOM 9237 N N . LYS B 1 304 ? -53.827 -14.201 -18.406 1.00 28.07 362 LYS B N 1
ATOM 9238 C CA . LYS B 1 304 ? -53.832 -15.651 -18.218 1.00 42.51 362 LYS B CA 1
ATOM 9239 C C . LYS B 1 304 ? -54.440 -16.101 -16.887 1.00 44.40 362 LYS B C 1
ATOM 9240 O O . LYS B 1 304 ? -55.014 -17.186 -16.799 1.00 34.28 362 LYS B O 1
ATOM 9252 N N . ASP B 1 305 ? -54.312 -15.273 -15.855 1.00 35.75 363 ASP B N 1
ATOM 9253 C CA . ASP B 1 305 ? -54.817 -15.623 -14.528 1.00 35.86 363 ASP B CA 1
ATOM 9254 C C . ASP B 1 305 ? -56.323 -15.408 -14.402 1.00 36.21 363 ASP B C 1
ATOM 9255 O O . ASP B 1 305 ? -56.949 -15.923 -13.475 1.00 38.12 363 ASP B O 1
ATOM 9264 N N . MET B 1 306 ? -56.897 -14.652 -15.335 1.00 29.23 364 MET B N 1
ATOM 9265 C CA . MET B 1 306 ? -58.333 -14.381 -15.340 1.00 29.81 364 MET B CA 1
ATOM 9266 C C . MET B 1 306 ? -59.024 -15.285 -16.354 1.00 31.96 364 MET B C 1
ATOM 9267 O O . MET B 1 306 ? -60.098 -15.820 -16.090 1.00 32.93 364 MET B O 1
ATOM 9281 N N . THR B 1 307 ? -58.398 -15.435 -17.517 1.00 30.13 365 THR B N 1
ATOM 9282 C CA . THR B 1 307 ? -58.847 -16.376 -18.535 1.00 31.46 365 THR B CA 1
ATOM 9283 C C . THR B 1 307 ? -57.671 -17.255 -18.943 1.00 33.04 365 THR B C 1
ATOM 9284 O O . THR B 1 307 ? -56.711 -16.774 -19.546 1.00 29.56 365 THR B O 1
ATOM 9295 N N . SER B 1 308 ? -57.739 -18.539 -18.603 1.00 28.01 366 SER B N 1
ATOM 9296 C CA . SER B 1 308 ? -56.648 -19.457 -18.910 1.00 35.15 366 SER B CA 1
ATOM 9297 C C . SER B 1 308 ? -56.428 -19.515 -20.414 1.00 32.51 366 SER B C 1
ATOM 9298 O O . SER B 1 308 ? -57.341 -19.243 -21.193 1.00 32.20 366 SER B O 1
ATOM 9306 N N . THR B 1 309 ? -55.212 -19.872 -20.812 1.00 33.30 367 THR B N 1
ATOM 9307 C CA . THR B 1 309 ? -54.875 -20.000 -22.221 1.00 37.30 367 THR B CA 1
ATOM 9308 C C . THR B 1 309 ? -55.764 -21.053 -22.875 1.00 33.40 367 THR B C 1
ATOM 9309 O O . THR B 1 309 ? -56.137 -20.932 -24.041 1.00 33.82 367 THR B O 1
ATOM 9320 N N . PHE B 1 310 ? -56.102 -22.080 -22.104 1.00 33.91 368 PHE B N 1
ATOM 9321 C CA . PHE B 1 310 ? -56.956 -23.159 -22.580 1.00 39.80 368 PHE B CA 1
ATOM 9322 C C . PHE B 1 310 ? -58.345 -22.625 -22.904 1.00 37.74 368 PHE B C 1
ATOM 9323 O O . PHE B 1 310 ? -58.934 -22.962 -23.930 1.00 36.70 368 PHE B O 1
ATOM 9340 N N . GLU B 1 311 ? -58.863 -21.780 -22.025 1.00 33.18 369 GLU B N 1
ATOM 9341 C CA . GLU B 1 311 ? -60.180 -21.191 -22.219 1.00 36.89 369 GLU B CA 1
ATOM 9342 C C . GLU B 1 311 ? -60.202 -20.147 -23.330 1.00 34.25 369 GLU B C 1
ATOM 9343 O O . GLU B 1 311 ? -61.221 -19.973 -23.997 1.00 38.98 369 GLU B O 1
ATOM 9355 N N . LEU B 1 312 ? -59.088 -19.450 -23.528 1.00 35.01 370 LEU B N 1
ATOM 9356 C CA . LEU B 1 312 ? -58.985 -18.509 -24.637 1.00 31.56 370 LEU B CA 1
ATOM 9357 C C . LEU B 1 312 ? -58.981 -19.292 -25.945 1.00 30.23 370 LEU B C 1
ATOM 9358 O O . LEU B 1 312 ? -59.592 -18.884 -26.931 1.00 27.61 370 LEU B O 1
ATOM 9374 N N . TYR B 1 313 ? -58.300 -20.432 -25.938 1.00 30.67 371 TYR B N 1
ATOM 9375 C CA . TYR B 1 313 ? -58.261 -21.305 -27.102 1.00 37.24 371 TYR B CA 1
ATOM 9376 C C . TYR B 1 313 ? -59.664 -21.814 -27.400 1.00 38.22 371 TYR B C 1
ATOM 9377 O O . TYR B 1 313 ? -60.136 -21.735 -28.531 1.00 36.69 371 TYR B O 1
ATOM 9395 N N . GLN B 1 314 ? -60.333 -22.313 -26.364 1.00 36.20 372 GLN B N 1
ATOM 9396 C CA . GLN B 1 314 ? -61.697 -22.817 -26.488 1.00 37.51 372 GLN B CA 1
ATOM 9397 C C . GLN B 1 314 ? -62.650 -21.773 -27.059 1.00 37.53 372 GLN B C 1
ATOM 9398 O O . GLN B 1 314 ? -63.448 -22.081 -27.941 1.00 49.50 372 GLN B O 1
ATOM 9412 N N . PHE B 1 315 ? -62.573 -20.545 -26.553 1.00 38.40 373 PHE B N 1
ATOM 9413 C CA . PHE B 1 315 ? -63.463 -19.483 -27.016 1.00 37.36 373 PHE B CA 1
ATOM 9414 C C . PHE B 1 315 ? -63.399 -19.300 -28.529 1.00 42.14 373 PHE B C 1
ATOM 9415 O O . PHE B 1 315 ? -64.430 -19.192 -29.192 1.00 43.15 373 PHE B O 1
ATOM 9432 N N . PHE B 1 316 ? -62.188 -19.268 -29.072 1.00 38.83 374 PHE B N 1
ATOM 9433 C CA . PHE B 1 316 ? -62.010 -19.049 -30.500 1.00 43.17 374 PHE B CA 1
ATOM 9434 C C . PHE B 1 316 ? -62.326 -20.307 -31.309 1.00 38.19 374 PHE B C 1
ATOM 9435 O O . PHE B 1 316 ? -62.718 -20.216 -32.472 1.00 41.43 374 PHE B O 1
ATOM 9452 N N . VAL B 1 317 ? -62.161 -21.477 -30.700 1.00 40.78 375 VAL B N 1
ATOM 9453 C CA . VAL B 1 317 ? -62.512 -22.725 -31.374 1.00 44.11 375 VAL B CA 1
ATOM 9454 C C . VAL B 1 317 ? -64.026 -22.819 -31.562 1.00 47.10 375 VAL B C 1
ATOM 9455 O O . VAL B 1 317 ? -64.503 -23.477 -32.486 1.00 48.79 375 VAL B O 1
ATOM 9468 N N . ARG B 1 318 ? -64.775 -22.130 -30.706 1.00 44.48 376 ARG B N 1
ATOM 9469 C CA . ARG B 1 318 ? -66.231 -22.122 -30.796 1.00 42.20 376 ARG B CA 1
ATOM 9470 C C . ARG B 1 318 ? -66.747 -21.056 -31.764 1.00 44.05 376 ARG B C 1
ATOM 9471 O O . ARG B 1 318 ? -67.952 -20.829 -31.852 1.00 49.32 376 ARG B O 1
ATOM 9492 N N . THR B 1 319 ? -65.838 -20.397 -32.479 1.00 44.74 377 THR B N 1
ATOM 9493 C CA . THR B 1 319 ? -66.227 -19.400 -33.476 1.00 44.11 377 THR B CA 1
ATOM 9494 C C . THR B 1 319 ? -67.140 -20.041 -34.526 1.00 49.88 377 THR B C 1
ATOM 9495 O O . THR B 1 319 ? -66.811 -21.105 -35.055 1.00 48.93 377 THR B O 1
ATOM 9506 N N . PRO B 1 320 ? -68.291 -19.407 -34.825 1.00 53.80 378 PRO B N 1
ATOM 9507 C CA . PRO B 1 320 ? -69.213 -19.970 -35.823 1.00 54.12 378 PRO B CA 1
ATOM 9508 C C . PRO B 1 320 ? -68.584 -20.155 -37.205 1.00 58.41 378 PRO B C 1
ATOM 9509 O O . PRO B 1 320 ? -67.695 -19.391 -37.586 1.00 57.75 378 PRO B O 1
ATOM 9520 N N . ASP B 1 321 ? -69.044 -21.167 -37.938 1.00 58.09 379 ASP B N 1
ATOM 9521 C CA . ASP B 1 321 ? -68.545 -21.449 -39.283 1.00 53.62 379 ASP B CA 1
ATOM 9522 C C . ASP B 1 321 ? -68.681 -20.251 -40.220 1.00 47.76 379 ASP B C 1
ATOM 9523 O O . ASP B 1 321 ? -67.812 -20.003 -41.054 1.00 52.43 379 ASP B O 1
ATOM 9532 N N . ASP B 1 322 ? -69.778 -19.515 -40.081 1.00 59.28 380 ASP B N 1
ATOM 9533 C CA . ASP B 1 322 ? -70.060 -18.391 -40.969 1.00 69.66 380 ASP B CA 1
ATOM 9534 C C . ASP B 1 322 ? -69.314 -17.115 -40.578 1.00 68.45 380 ASP B C 1
ATOM 9535 O O . ASP B 1 322 ? -69.430 -16.094 -41.257 1.00 63.02 380 ASP B O 1
ATOM 9544 N N . ALA B 1 323 ? -68.553 -17.177 -39.487 1.00 63.04 381 ALA B N 1
ATOM 9545 C CA . ALA B 1 323 ? -67.806 -16.020 -38.998 1.00 52.43 381 ALA B CA 1
ATOM 9546 C C . ALA B 1 323 ? -66.295 -16.253 -38.992 1.00 51.71 381 ALA B C 1
ATOM 9547 O O . ALA B 1 323 ? -65.519 -15.298 -38.944 1.00 47.97 381 ALA B O 1
ATOM 9554 N N . VAL B 1 324 ? -65.880 -17.517 -39.031 1.00 44.75 382 VAL B N 1
ATOM 9555 C CA . VAL B 1 324 ? -64.479 -17.866 -38.804 1.00 47.64 382 VAL B CA 1
ATOM 9556 C C . VAL B 1 324 ? -63.544 -17.247 -39.843 1.00 44.27 382 VAL B C 1
ATOM 9557 O O . VAL B 1 324 ? -62.428 -16.849 -39.511 1.00 52.51 382 VAL B O 1
ATOM 9570 N N . GLU B 1 325 ? -63.990 -17.171 -41.093 1.00 54.93 383 GLU B N 1
ATOM 9571 C CA . GLU B 1 325 ? -63.156 -16.620 -42.157 1.00 54.35 383 GLU B CA 1
ATOM 9572 C C . GLU B 1 325 ? -62.827 -15.163 -41.876 1.00 42.61 383 GLU B C 1
ATOM 9573 O O . GLU B 1 325 ? -61.682 -14.737 -42.021 1.00 41.25 383 GLU B O 1
ATOM 9585 N N . ARG B 1 326 ? -63.841 -14.403 -41.479 1.00 45.74 384 ARG B N 1
ATOM 9586 C CA . ARG B 1 326 ? -63.660 -12.993 -41.165 1.00 48.66 384 ARG B CA 1
ATOM 9587 C C . ARG B 1 326 ? -62.755 -12.809 -39.951 1.00 42.54 384 ARG B C 1
ATOM 9588 O O . ARG B 1 326 ? -61.911 -11.916 -39.930 1.00 46.95 384 ARG B O 1
ATOM 9609 N N . TYR B 1 327 ? -62.928 -13.660 -38.944 1.00 43.42 385 TYR B N 1
ATOM 9610 C CA . TYR B 1 327 ? -62.111 -13.584 -37.738 1.00 45.41 385 TYR B CA 1
ATOM 9611 C C . TYR B 1 327 ? -60.644 -13.891 -38.036 1.00 46.15 385 TYR B C 1
ATOM 9612 O O . TYR B 1 327 ? -59.749 -13.268 -37.465 1.00 43.37 385 TYR B O 1
ATOM 9630 N N . LEU B 1 328 ? -60.401 -14.849 -38.927 1.00 40.82 386 LEU B N 1
ATOM 9631 C CA . LEU B 1 328 ? -59.041 -15.169 -39.348 1.00 40.06 386 LEU B CA 1
ATOM 9632 C C . LEU B 1 328 ? -58.351 -13.936 -39.920 1.00 45.13 386 LEU B C 1
ATOM 9633 O O . LEU B 1 328 ? -57.160 -13.716 -39.696 1.00 43.69 386 LEU B O 1
ATOM 9649 N N . LYS B 1 329 ? -59.107 -13.131 -40.657 1.00 39.37 387 LYS B N 1
ATOM 9650 C CA . LYS B 1 329 ? -58.564 -11.927 -41.271 1.00 42.21 387 LYS B CA 1
ATOM 9651 C C . LYS B 1 329 ? -58.330 -10.823 -40.239 1.00 31.91 387 LYS B C 1
ATOM 9652 O O . LYS B 1 329 ? -57.350 -10.089 -40.320 1.00 40.26 387 LYS B O 1
ATOM 9671 N N . MET B 1 330 ? -59.224 -10.720 -39.261 1.00 35.50 388 MET B N 1
ATOM 9672 C CA . MET B 1 330 ? -59.173 -9.624 -38.297 1.00 37.90 388 MET B CA 1
ATOM 9673 C C . MET B 1 330 ? -58.242 -9.880 -37.112 1.00 38.87 388 MET B C 1
ATOM 9674 O O . MET B 1 330 ? -57.600 -8.952 -36.618 1.00 37.64 388 MET B O 1
ATOM 9688 N N . PHE B 1 331 ? -58.159 -11.131 -36.669 1.00 36.83 389 PHE B N 1
ATOM 9689 C CA . PHE B 1 331 ? -57.456 -11.456 -35.428 1.00 34.90 389 PHE B CA 1
ATOM 9690 C C . PHE B 1 331 ? -56.082 -12.096 -35.640 1.00 35.98 389 PHE B C 1
ATOM 9691 O O . PHE B 1 331 ? -55.409 -12.439 -34.668 1.00 38.40 389 PHE B O 1
ATOM 9708 N N . THR B 1 332 ? -55.669 -12.260 -36.896 1.00 34.05 390 THR B N 1
ATOM 9709 C CA . THR B 1 332 ? -54.379 -12.882 -37.198 1.00 36.60 390 THR B CA 1
ATOM 9710 C C . THR B 1 332 ? -53.621 -12.150 -38.303 1.00 37.60 390 THR B C 1
ATOM 9711 O O . THR B 1 332 ? -54.179 -11.304 -39.006 1.00 34.91 390 THR B O 1
ATOM 9722 N N . PHE B 1 333 ? -52.338 -12.487 -38.432 1.00 38.32 391 PHE B N 1
ATOM 9723 C CA . PHE B 1 333 ? -51.486 -11.982 -39.506 1.00 35.92 391 PHE B CA 1
ATOM 9724 C C . PHE B 1 333 ? -51.378 -12.982 -40.654 1.00 37.47 391 PHE B C 1
ATOM 9725 O O . PHE B 1 333 ? -50.542 -12.814 -41.542 1.00 40.40 391 PHE B O 1
ATOM 9742 N N . LEU B 1 334 ? -52.209 -14.022 -40.640 1.00 41.48 392 LEU B N 1
ATOM 9743 C CA . LEU B 1 334 ? -52.171 -15.014 -41.709 1.00 41.59 392 LEU B CA 1
ATOM 9744 C C . LEU B 1 334 ? -52.414 -14.332 -43.051 1.00 37.80 392 LEU B C 1
ATOM 9745 O O . LEU B 1 334 ? -53.400 -13.609 -43.202 1.00 46.95 392 LEU B O 1
ATOM 9761 N N . PRO B 1 335 ? -51.512 -14.544 -44.027 1.00 48.43 393 PRO B N 1
ATOM 9762 C CA . PRO B 1 335 ? -51.767 -13.974 -45.354 1.00 46.90 393 PRO B CA 1
ATOM 9763 C C . PRO B 1 335 ? -53.086 -14.483 -45.926 1.00 50.94 393 PRO B C 1
ATOM 9764 O O . PRO B 1 335 ? -53.482 -15.612 -45.625 1.00 41.38 393 PRO B O 1
ATOM 9775 N N . ILE B 1 336 ? -53.752 -13.664 -46.732 1.00 46.49 394 ILE B N 1
ATOM 9776 C CA . ILE B 1 336 ? -55.040 -14.036 -47.310 1.00 50.79 394 ILE B CA 1
ATOM 9777 C C . ILE B 1 336 ? -54.958 -15.339 -48.111 1.00 54.80 394 ILE B C 1
ATOM 9778 O O . ILE B 1 336 ? -55.858 -16.172 -48.014 1.00 49.48 394 ILE B O 1
ATOM 9794 N N . PRO B 1 337 ? -53.891 -15.517 -48.913 1.00 60.47 395 PRO B N 1
ATOM 9795 C CA . PRO B 1 337 ? -53.770 -16.791 -49.632 1.00 58.85 395 PRO B CA 1
ATOM 9796 C C . PRO B 1 337 ? -53.810 -18.006 -48.705 1.00 60.44 395 PRO B C 1
ATOM 9797 O O . PRO B 1 337 ? -54.471 -18.992 -49.026 1.00 61.04 395 PRO B O 1
ATOM 9808 N N . GLU B 1 338 ? -53.124 -17.930 -47.569 1.00 53.48 396 GLU B N 1
ATOM 9809 C CA . GLU B 1 338 ? -53.117 -19.033 -46.614 1.00 47.33 396 GLU B CA 1
ATOM 9810 C C . GLU B 1 338 ? -54.500 -19.212 -45.994 1.00 48.08 396 GLU B C 1
ATOM 9811 O O . GLU B 1 338 ? -54.926 -20.333 -45.721 1.00 47.90 396 GLU B O 1
ATOM 9821 N N . ILE B 1 339 ? -55.199 -18.103 -45.782 1.00 41.19 397 ILE B N 1
ATOM 9822 C CA . ILE B 1 339 ? -56.552 -18.154 -45.243 1.00 49.40 397 ILE B CA 1
ATOM 9823 C C . ILE B 1 339 ? -57.486 -18.816 -46.256 1.00 46.39 397 ILE B C 1
ATOM 9824 O O . ILE B 1 339 ? -58.382 -19.570 -45.880 1.00 43.80 397 ILE B O 1
ATOM 9840 N N . SER B 1 340 ? -57.268 -18.542 -47.539 1.00 45.38 398 SER B N 1
ATOM 9841 C CA . SER B 1 340 ? -58.058 -19.173 -48.592 1.00 52.49 398 SER B CA 1
ATOM 9842 C C . SER B 1 340 ? -57.865 -20.687 -48.577 1.00 47.25 398 SER B C 1
ATOM 9843 O O . SER B 1 340 ? -58.831 -21.445 -48.674 1.00 51.87 398 SER B O 1
ATOM 9851 N N . LYS B 1 341 ? -56.613 -21.121 -48.460 1.00 46.34 399 LYS B N 1
ATOM 9852 C CA . LYS B 1 341 ? -56.294 -22.544 -48.400 1.00 46.86 399 LYS B CA 1
ATOM 9853 C C . LYS B 1 341 ? -56.945 -23.195 -47.182 1.00 47.85 399 LYS B C 1
ATOM 9854 O O . LYS B 1 341 ? -57.426 -24.325 -47.257 1.00 57.33 399 LYS B O 1
ATOM 9867 N N . ILE B 1 342 ? -56.956 -22.479 -46.061 1.00 50.13 400 ILE B N 1
ATOM 9868 C CA . ILE B 1 342 ? -57.574 -22.986 -44.840 1.00 43.49 400 ILE B CA 1
ATOM 9869 C C . ILE B 1 342 ? -59.086 -23.124 -44.985 1.00 46.92 400 ILE B C 1
ATOM 9870 O O . ILE B 1 342 ? -59.667 -24.110 -44.532 1.00 47.86 400 ILE B O 1
ATOM 9886 N N . MET B 1 343 ? -59.723 -22.140 -45.614 1.00 52.91 401 MET B N 1
ATOM 9887 C CA . MET B 1 343 ? -61.180 -22.129 -45.709 1.00 59.84 401 MET B CA 1
ATOM 9888 C C . MET B 1 343 ? -61.717 -23.183 -46.666 1.00 60.02 401 MET B C 1
ATOM 9889 O O . MET B 1 343 ? -62.751 -23.801 -46.416 1.00 72.69 401 MET B O 1
ATOM 9903 N N . GLU B 1 344 ? -61.009 -23.387 -47.765 1.00 48.97 402 GLU B N 1
ATOM 9904 C CA . GLU B 1 344 ? -61.376 -24.403 -48.737 1.00 64.86 402 GLU B CA 1
ATOM 9905 C C . GLU B 1 344 ? -61.312 -25.784 -48.091 1.00 65.29 402 GLU B C 1
ATOM 9906 O O . GLU B 1 344 ? -62.172 -26.632 -48.323 1.00 69.49 402 GLU B O 1
ATOM 9918 N N . GLU B 1 345 ? -60.288 -25.991 -47.270 1.00 62.53 403 GLU B N 1
ATOM 9919 C CA . GLU B 1 345 ? -60.138 -27.228 -46.512 1.00 60.19 403 GLU B CA 1
ATOM 9920 C C . GLU B 1 345 ? -61.226 -27.299 -45.440 1.00 58.68 403 GLU B C 1
ATOM 9921 O O . GLU B 1 345 ? -61.789 -28.364 -45.175 1.00 64.19 403 GLU B O 1
ATOM 9933 N N . GLN B 1 346 ? -61.509 -26.158 -44.819 1.00 60.12 404 GLN B N 1
ATOM 9934 C CA . GLN B 1 346 ? -62.601 -26.045 -43.855 1.00 58.23 404 GLN B CA 1
ATOM 9935 C C . GLN B 1 346 ? -63.922 -26.391 -44.537 1.00 69.76 404 GLN B C 1
ATOM 9936 O O . GLN B 1 346 ? -64.759 -27.099 -43.977 1.00 64.30 404 GLN B O 1
ATOM 9950 N N . ASN B 1 347 ? -64.097 -25.886 -45.754 1.00 71.86 405 ASN B N 1
ATOM 9951 C CA . ASN B 1 347 ? -65.337 -26.077 -46.499 1.00 67.97 405 ASN B CA 1
ATOM 9952 C C . ASN B 1 347 ? -65.548 -27.529 -46.926 1.00 68.09 405 ASN B C 1
ATOM 9953 O O . ASN B 1 347 ? -66.661 -27.915 -47.274 1.00 74.33 405 ASN B O 1
ATOM 9964 N N . GLN B 1 348 ? -64.486 -28.330 -46.908 1.00 76.70 406 GLN B N 1
ATOM 9965 C CA . GLN B 1 348 ? -64.620 -29.755 -47.200 1.00 79.80 406 GLN B CA 1
ATOM 9966 C C . GLN B 1 348 ? -65.400 -30.443 -46.088 1.00 94.09 406 GLN B C 1
ATOM 9967 O O . GLN B 1 348 ? -66.219 -31.326 -46.342 1.00 100.43 406 GLN B O 1
ATOM 9977 N N . ASP B 1 349 ? -65.134 -30.030 -44.853 1.00 98.49 407 ASP B N 1
ATOM 9978 C CA . ASP B 1 349 ? -65.769 -30.624 -43.684 1.00 91.05 407 ASP B CA 1
ATOM 9979 C C . ASP B 1 349 ? -65.546 -29.721 -42.472 1.00 81.33 407 ASP B C 1
ATOM 9980 O O . ASP B 1 349 ? -64.589 -29.916 -41.721 1.00 76.72 407 ASP B O 1
ATOM 9989 N N . PRO B 1 350 ? -66.430 -28.727 -42.273 1.00 85.08 408 PRO B N 1
ATOM 9990 C CA . PRO B 1 350 ? -66.228 -27.756 -41.188 1.00 86.98 408 PRO B CA 1
ATOM 9991 C C . PRO B 1 350 ? -66.390 -28.353 -39.791 1.00 87.49 408 PRO B C 1
ATOM 9992 O O . PRO B 1 350 ? -66.107 -27.672 -38.803 1.00 86.77 408 PRO B O 1
ATOM 10003 N N . SER B 1 351 ? -66.834 -29.603 -39.709 1.00 81.43 409 SER B N 1
ATOM 10004 C CA . SER B 1 351 ? -67.004 -30.265 -38.421 1.00 76.30 409 SER B CA 1
ATOM 10005 C C . SER B 1 351 ? -65.647 -30.536 -37.774 1.00 66.76 409 SER B C 1
ATOM 10006 O O . SER B 1 351 ? -65.552 -30.714 -36.559 1.00 62.17 409 SER B O 1
ATOM 10014 N N . ARG B 1 352 ? -64.601 -30.566 -38.595 1.00 71.73 410 ARG B N 1
ATOM 10015 C CA . ARG B 1 352 ? -63.244 -30.783 -38.107 1.00 65.67 410 ARG B CA 1
ATOM 10016 C C . ARG B 1 352 ? -62.662 -29.495 -37.519 1.00 58.86 410 ARG B C 1
ATOM 10017 O O . ARG B 1 352 ? -61.640 -29.521 -36.834 1.00 61.71 410 ARG B O 1
ATOM 10038 N N . ARG B 1 353 ? -63.330 -28.375 -37.788 1.00 48.89 411 ARG B N 1
ATOM 10039 C CA . ARG B 1 353 ? -62.957 -27.077 -37.228 1.00 55.91 411 ARG B CA 1
ATOM 10040 C C . ARG B 1 353 ? -61.509 -26.697 -37.540 1.00 51.13 411 ARG B C 1
ATOM 10041 O O . ARG B 1 353 ? -60.807 -26.144 -36.695 1.00 46.62 411 ARG B O 1
ATOM 10062 N N . VAL B 1 354 ? -61.074 -26.991 -38.761 1.00 45.60 412 VAL B N 1
ATOM 10063 C CA . VAL B 1 354 ? -59.716 -26.682 -39.195 1.00 48.11 412 VAL B CA 1
ATOM 10064 C C . VAL B 1 354 ? -59.456 -25.178 -39.139 1.00 48.66 412 VAL B C 1
ATOM 10065 O O . VAL B 1 354 ? -58.386 -24.736 -38.716 1.00 46.78 412 VAL B O 1
ATOM 10078 N N . ALA B 1 355 ? -60.443 -24.397 -39.566 1.00 40.80 413 ALA B N 1
ATOM 10079 C CA . ALA B 1 355 ? -60.316 -22.947 -39.605 1.00 45.19 413 ALA B CA 1
ATOM 10080 C C . ALA B 1 355 ? -60.345 -22.361 -38.197 1.00 49.00 413 ALA B C 1
ATOM 10081 O O . ALA B 1 355 ? -59.581 -21.450 -37.881 1.00 42.36 413 ALA B O 1
ATOM 10088 N N . GLN B 1 356 ? -61.234 -22.884 -37.356 1.00 48.05 414 GLN B N 1
ATOM 10089 C CA . GLN B 1 356 ? -61.367 -22.397 -35.987 1.00 45.00 414 GLN B CA 1
ATOM 10090 C C . GLN B 1 356 ? -60.115 -22.704 -35.168 1.00 49.49 414 GLN B C 1
ATOM 10091 O O . GLN B 1 356 ? -59.696 -21.899 -34.335 1.00 39.14 414 GLN B O 1
ATOM 10105 N N . HIS B 1 357 ? -59.521 -23.870 -35.405 1.00 39.28 415 HIS B N 1
ATOM 10106 C CA . HIS B 1 357 ? -58.305 -24.255 -34.701 1.00 34.15 415 HIS B CA 1
ATOM 10107 C C . HIS B 1 357 ? -57.129 -23.383 -35.125 1.00 38.98 415 HIS B C 1
ATOM 10108 O O . HIS B 1 357 ? -56.302 -23.005 -34.296 1.00 43.21 415 HIS B O 1
ATOM 10122 N N . ALA B 1 358 ? -57.055 -23.066 -36.415 1.00 35.92 416 ALA B N 1
ATOM 10123 C CA . ALA B 1 358 ? -56.012 -22.180 -36.920 1.00 35.29 416 ALA B CA 1
ATOM 10124 C C . ALA B 1 358 ? -56.163 -20.794 -36.302 1.00 40.35 416 ALA B C 1
ATOM 10125 O O . ALA B 1 358 ? -55.177 -20.150 -35.948 1.00 38.74 416 ALA B O 1
ATOM 10132 N N . LEU B 1 359 ? -57.407 -20.348 -36.168 1.00 37.11 417 LEU B N 1
ATOM 10133 C CA . LEU B 1 359 ? -57.699 -19.047 -35.579 1.00 38.75 417 LEU B CA 1
ATOM 10134 C C . LEU B 1 359 ? -57.309 -19.020 -34.106 1.00 38.27 417 LEU B C 1
ATOM 10135 O O . LEU B 1 359 ? -56.656 -18.084 -33.643 1.00 34.14 417 LEU B O 1
ATOM 10151 N N . ALA B 1 360 ? -57.716 -20.053 -33.375 1.00 38.79 418 ALA B N 1
ATOM 10152 C CA . ALA B 1 360 ? -57.436 -20.146 -31.948 1.00 38.27 418 ALA B CA 1
ATOM 10153 C C . ALA B 1 360 ? -55.934 -20.202 -31.685 1.00 40.62 418 ALA B C 1
ATOM 10154 O O . ALA B 1 360 ? -55.431 -19.549 -30.771 1.00 33.38 418 ALA B O 1
ATOM 10161 N N . TYR B 1 361 ? -55.220 -20.984 -32.488 1.00 33.81 419 TYR B N 1
ATOM 10162 C CA . TYR B 1 361 ? -53.781 -21.135 -32.312 1.00 34.50 419 TYR B CA 1
ATOM 10163 C C . TYR B 1 361 ? -53.072 -19.804 -32.518 1.00 36.78 419 TYR B C 1
ATOM 10164 O O . TYR B 1 361 ? -52.250 -19.394 -31.699 1.00 40.60 419 TYR B O 1
ATOM 10182 N N . GLU B 1 362 ? -53.388 -19.143 -33.627 1.00 37.13 420 GLU B N 1
ATOM 10183 C CA . GLU B 1 362 ? -52.754 -17.880 -33.983 1.00 35.87 420 GLU B CA 1
ATOM 10184 C C . GLU B 1 362 ? -52.926 -16.818 -32.901 1.00 37.95 420 GLU B C 1
ATOM 10185 O O . GLU B 1 362 ? -51.962 -16.155 -32.516 1.00 33.50 420 GLU B O 1
ATOM 10197 N N . PHE B 1 363 ? -54.149 -16.664 -32.403 1.00 33.48 421 PHE B N 1
ATOM 10198 C CA . PHE B 1 363 ? -54.434 -15.607 -31.443 1.00 39.88 421 PHE B CA 1
ATOM 10199 C C . PHE B 1 363 ? -53.810 -15.899 -30.083 1.00 40.57 421 PHE B C 1
ATOM 10200 O O . PHE B 1 363 ? -53.350 -14.986 -29.396 1.00 37.21 421 PHE B O 1
ATOM 10217 N N . VAL B 1 364 ? -53.795 -17.168 -29.689 1.00 31.37 422 VAL B N 1
ATOM 10218 C CA . VAL B 1 364 ? -53.161 -17.550 -28.434 1.00 32.16 422 VAL B CA 1
ATOM 10219 C C . VAL B 1 364 ? -51.659 -17.310 -28.523 1.00 31.67 422 VAL B C 1
ATOM 10220 O O . VAL B 1 364 ? -51.044 -16.839 -27.566 1.00 33.22 422 VAL B O 1
ATOM 10233 N N . GLU B 1 365 ? -51.074 -17.619 -29.676 1.00 33.82 423 GLU B N 1
ATOM 10234 C CA . GLU B 1 365 ? -49.650 -17.389 -29.879 1.00 34.11 423 GLU B CA 1
ATOM 10235 C C . GLU B 1 365 ? -49.343 -15.901 -29.791 1.00 32.46 423 GLU B C 1
ATOM 10236 O O . GLU B 1 365 ? -48.354 -15.500 -29.175 1.00 35.73 423 GLU B O 1
ATOM 10248 N N . LEU B 1 366 ? -50.188 -15.088 -30.419 1.00 33.29 424 LEU B N 1
ATOM 10249 C CA . LEU B 1 366 ? -50.018 -13.641 -30.379 1.00 38.11 424 LEU B CA 1
ATOM 10250 C C . LEU B 1 366 ? -50.024 -13.139 -28.940 1.00 38.17 424 LEU B C 1
ATOM 10251 O O . LEU B 1 366 ? -49.150 -12.385 -28.547 1.00 43.75 424 LEU B O 1
ATOM 10267 N N . ILE B 1 367 ? -51.008 -13.556 -28.153 1.00 31.63 425 ILE B N 1
ATOM 10268 C CA . ILE B 1 367 ? -51.154 -13.028 -26.802 1.00 30.93 425 ILE B CA 1
ATOM 10269 C C . ILE B 1 367 ? -50.204 -13.680 -25.795 1.00 36.95 425 ILE B C 1
ATOM 10270 O O . ILE B 1 367 ? -49.603 -12.979 -24.980 1.00 33.03 425 ILE B O 1
ATOM 10286 N N . HIS B 1 368 ? -50.066 -15.004 -25.847 1.00 32.66 426 HIS B N 1
ATOM 10287 C CA . HIS B 1 368 ? -49.362 -15.741 -24.791 1.00 36.26 426 HIS B CA 1
ATOM 10288 C C . HIS B 1 368 ? -48.111 -16.495 -25.257 1.00 36.52 426 HIS B C 1
ATOM 10289 O O . HIS B 1 368 ? -47.415 -17.097 -24.440 1.00 39.94 426 HIS B O 1
ATOM 10303 N N . GLY B 1 369 ? -47.822 -16.462 -26.555 1.00 34.11 427 GLY B N 1
ATOM 10304 C CA . GLY B 1 369 ? -46.609 -17.070 -27.083 1.00 35.07 427 GLY B CA 1
ATOM 10305 C C . GLY B 1 369 ? -46.793 -18.465 -27.663 1.00 35.68 427 GLY B C 1
ATOM 10306 O O . GLY B 1 369 ? -47.799 -19.129 -27.416 1.00 35.51 427 GLY B O 1
ATOM 10310 N N . LYS B 1 370 ? -45.799 -18.906 -28.432 1.00 42.50 428 LYS B N 1
ATOM 10311 C CA . LYS B 1 370 ? -45.861 -20.176 -29.152 1.00 37.93 428 LYS B CA 1
ATOM 10312 C C . LYS B 1 370 ? -45.982 -21.391 -28.233 1.00 43.26 428 LYS B C 1
ATOM 10313 O O . LYS B 1 370 ? -46.797 -22.281 -28.482 1.00 52.08 428 LYS B O 1
ATOM 10332 N N . ASP B 1 371 ? -45.161 -21.435 -27.187 1.00 41.51 429 ASP B N 1
ATOM 10333 C CA . ASP B 1 371 ? -45.167 -22.563 -26.257 1.00 45.18 429 ASP B CA 1
ATOM 10334 C C . ASP B 1 371 ? -46.549 -22.752 -25.643 1.00 41.67 429 ASP B C 1
ATOM 10335 O O . ASP B 1 371 ? -47.018 -23.879 -25.479 1.00 43.63 429 ASP B O 1
ATOM 10344 N N . GLU B 1 372 ? -47.196 -21.643 -25.302 1.00 40.61 430 GLU B N 1
ATOM 10345 C CA . GLU B 1 372 ? -48.551 -21.691 -24.772 1.00 44.90 430 GLU B CA 1
ATOM 10346 C C . GLU B 1 372 ? -49.516 -22.204 -25.837 1.00 40.40 430 GLU B C 1
ATOM 10347 O O . GLU B 1 372 ? -50.399 -23.008 -25.548 1.00 44.43 430 GLU B O 1
ATOM 10359 N N . ALA B 1 373 ? -49.334 -21.742 -27.071 1.00 38.34 431 ALA B N 1
ATOM 10360 C CA . ALA B 1 373 ? -50.194 -22.142 -28.180 1.00 48.05 431 ALA B CA 1
ATOM 10361 C C . ALA B 1 373 ? -50.062 -23.635 -28.476 1.00 37.50 431 ALA B C 1
ATOM 10362 O O . ALA B 1 373 ? -51.060 -24.328 -28.678 1.00 42.88 431 ALA B O 1
ATOM 10369 N N . ASP B 1 374 ? -48.825 -24.122 -28.510 1.00 34.11 432 ASP B N 1
ATOM 10370 C CA . ASP B 1 374 ? -48.564 -25.540 -28.738 1.00 37.11 432 ASP B CA 1
ATOM 10371 C C . ASP B 1 374 ? -49.201 -26.386 -27.644 1.00 36.26 432 ASP B C 1
ATOM 10372 O O . ASP B 1 374 ? -49.861 -27.386 -27.925 1.00 40.61 432 ASP B O 1
ATOM 10381 N N . ALA B 1 375 ? -48.999 -25.974 -26.397 1.00 42.18 433 ALA B N 1
ATOM 10382 C CA . ALA B 1 375 ? -49.488 -26.725 -25.246 1.00 36.58 433 ALA B CA 1
ATOM 10383 C C . ALA B 1 375 ? -51.011 -26.857 -25.243 1.00 38.98 433 ALA B C 1
ATOM 10384 O O . ALA B 1 375 ? -51.535 -27.964 -25.120 1.00 46.65 433 ALA B O 1
ATOM 10391 N N . VAL B 1 376 ? -51.723 -25.740 -25.386 1.00 41.21 434 VAL B N 1
ATOM 10392 C CA . VAL B 1 376 ? -53.184 -25.767 -25.291 1.00 42.20 434 VAL B CA 1
ATOM 10393 C C . VAL B 1 376 ? -53.835 -26.454 -26.489 1.00 35.52 434 VAL B C 1
ATOM 10394 O O . VAL B 1 376 ? -54.889 -27.074 -26.353 1.00 38.95 434 VAL B O 1
ATOM 10407 N N . SER B 1 377 ? -53.219 -26.337 -27.662 1.00 36.51 435 SER B N 1
ATOM 10408 C CA . SER B 1 377 ? -53.755 -26.979 -28.857 1.00 43.66 435 SER B CA 1
ATOM 10409 C C . SER B 1 377 ? -53.632 -28.494 -28.725 1.00 45.79 435 SER B C 1
ATOM 10410 O O . SER B 1 377 ? -54.536 -29.233 -29.111 1.00 46.07 435 SER B O 1
ATOM 10418 N N . MET B 1 378 ? -52.511 -28.950 -28.175 1.00 53.84 436 MET B N 1
ATOM 10419 C CA . MET B 1 378 ? -52.314 -30.371 -27.924 1.00 56.25 436 MET B CA 1
ATOM 10420 C C . MET B 1 378 ? -53.308 -30.841 -26.868 1.00 55.41 436 MET B C 1
ATOM 10421 O O . MET B 1 378 ? -53.934 -31.888 -27.016 1.00 55.84 436 MET B O 1
ATOM 10435 N N . GLN B 1 379 ? -53.446 -30.055 -25.805 1.00 52.39 437 GLN B N 1
ATOM 10436 C CA . GLN B 1 379 ? -54.347 -30.395 -24.711 1.00 45.22 437 GLN B CA 1
ATOM 10437 C C . GLN B 1 379 ? -55.790 -30.450 -25.198 1.00 52.35 437 GLN B C 1
ATOM 10438 O O . GLN B 1 379 ? -56.588 -31.240 -24.700 1.00 54.88 437 GLN B O 1
ATOM 10452 N N . HIS B 1 380 ? -56.121 -29.613 -26.175 1.00 50.18 438 HIS B N 1
ATOM 10453 C CA . HIS B 1 380 ? -57.473 -29.589 -26.717 1.00 45.52 438 HIS B CA 1
ATOM 10454 C C . HIS B 1 380 ? -57.715 -30.836 -27.566 1.00 55.70 438 HIS B C 1
ATOM 10455 O O . HIS B 1 380 ? -58.801 -31.413 -27.539 1.00 54.37 438 HIS B O 1
ATOM 10469 N N . ARG B 1 381 ? -56.695 -31.246 -28.315 1.00 57.25 439 ARG B N 1
ATOM 10470 C CA . ARG B 1 381 ? -56.777 -32.449 -29.139 1.00 66.87 439 ARG B CA 1
ATOM 10471 C C . ARG B 1 381 ? -56.733 -33.692 -28.258 1.00 60.20 439 ARG B C 1
ATOM 10472 O O . ARG B 1 381 ? -57.507 -34.629 -28.447 1.00 65.12 439 ARG B O 1
ATOM 10476 N N . GLN B 1 382 ? -55.822 -33.678 -27.290 1.00 61.48 440 GLN B N 1
ATOM 10477 C CA . GLN B 1 382 ? -55.672 -34.764 -26.327 1.00 57.67 440 GLN B CA 1
ATOM 10478 C C . GLN B 1 382 ? -56.971 -34.977 -25.556 1.00 73.79 440 GLN B C 1
ATOM 10479 O O . GLN B 1 382 ? -57.250 -36.079 -25.083 1.00 79.05 440 GLN B O 1
ATOM 10493 N N . LEU B 1 383 ? -57.759 -33.913 -25.442 1.00 81.00 441 LEU B N 1
ATOM 10494 C CA . LEU B 1 383 ? -59.005 -33.937 -24.683 1.00 68.33 441 LEU B CA 1
ATOM 10495 C C . LEU B 1 383 ? -60.222 -34.187 -25.575 1.00 63.81 441 LEU B C 1
ATOM 10496 O O . LEU B 1 383 ? -61.113 -34.955 -25.213 1.00 66.52 441 LEU B O 1
ATOM 10512 N N . PHE B 1 384 ? -60.252 -33.537 -26.736 1.00 69.44 442 PHE B N 1
ATOM 10513 C CA . PHE B 1 384 ? -61.377 -33.654 -27.663 1.00 64.47 442 PHE B CA 1
ATOM 10514 C C . PHE B 1 384 ? -60.931 -34.317 -28.960 1.00 69.25 442 PHE B C 1
ATOM 10515 O O . PHE B 1 384 ? -61.687 -35.074 -29.569 1.00 75.91 442 PHE B O 1
#

Sequence (699 aa):
IEEGKKEWAQFAQEIKEGKRKSFVEHLEERGLIHDVVGDRDLLHRVFTEKRVGIYAGVDPTAPSMHVGHMLPFMVLAWGYVWGLPVTFLLGGATSRVGDPTGRLKGREQVHSSVRKANMASMHMQLKKLGASIERYGEKHGYKRQMIWRRTLTNNNVWWNKTPLLEVLRDLGAYIRIGPMLGRDTVKNRMERGDGMSFAEFTYPLMQAWDWWMLFKNGCQVQVGGSDQYGNILFGVGAVKTISKNTVLQEDNNPLSDDLDKPIGFTTPLLTTSNAIWLDKDMTSTFELYQFFVRTPDDAVERYLKMFTFLPIPEISKIMEEQNQDPSRRVAQHALAYEFVELIHGKDEADAVSMQHRQLFQRIEEGKKEWAQFAQEIKEGKRKSFVEHLEERGLIHDVVGDRDLLHRVFTEKRVGIYAGVDPTAPSMHVGHMLPFMVLAWGYVWGLPVTFLLGGATSHSSVRKANMASMHMQLKKLGASIERYGEKHGYKRQMIWRRTLTNNNVWWNKTPLLEVLRDLGAYIRIGPMLGRDTVKNRGMSFAEFTYPLMQAWDWWMLFKNGCQVQVGGSDQYGNILFGVGAVKTISKNTVLQEDNNPLSDDLDKPIGFTTPLLNAIWLDKDMTSTFELYQFFVRTPDDAVERYLKMFTFLPIPEISKIMEEQNQDPSRRVAQHALAYEFVELIHGKDEADAVSMQHRQLF

Radius of gyration: 30.21 Å; Cα contacts (8 Å, |Δi|>4): 1024; chains: 2; bounding box: 66×69×89 Å

CATH classification: 3.40.50.620 (+1 more: 1.10.240.10)

Secondary structure (DSS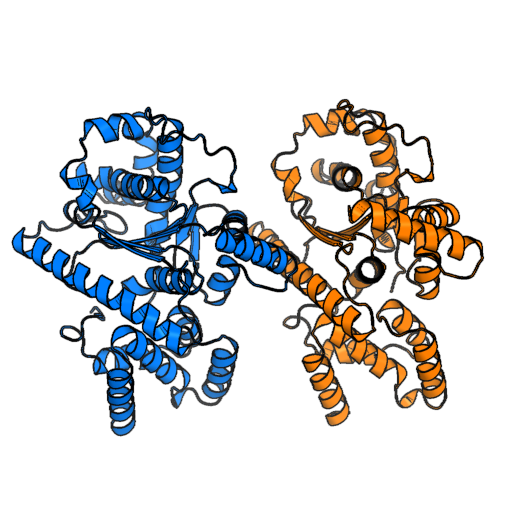P, 8-state):
-HHHHHHHHHHHHHHHTTSS--HHHHHHHHT--S-EES-HHHHHHHHHH----EEEEE--SSSS-BGGGHHHHHHHHHHHHTT--EEEEE-TTHHHH---TT-SSPPP---HHHHHHHHHHHHHHHHHHHHHHHHHHHHTT----TT--EEEEETHHHHTT--HHHHHHHTGGG--HHHHHHSHHHHHHHHTT----HHHHHHHHHHHHHHHHHHTTT--EEEE-GGGHHHHHHHHHHHHHHHHH-S-TTT-----SGGGS-EEEEPPPP------BSSTTTS-HHHHHHHHHT--HHHHHHHHHHH----HHHHHHHHHHHHH-GGG-HHHHHHHHHHHHHHH-HHHHHHHHHHHHHH-/-HHHHHHHHHHHHHHHHHTTSS--HHHHHHHHT----EES-HHHHHHHHHH---EEEEEE--SSSS-BGGGHHHHHHHHHHHHTT--EEEEE-TTT--HHHHHHHHHHHHHHHHHHHHHHHHHHHHTT----TT--EEEEETHHHHTT--HHHHHHHTGGG--HHHHTTSHHHH-----HHHHHHHHHHHHHHHHHHTTTEEEEEE-GGGHHHHHHHHHHHHHHHHH-S-TTT-----SGGGS-EEEEPPP----BSSTTTS-HHHHHHHHHT--TTTHHHHHHHH----HHHHHHHHHHHHH-GGG-HHHHHHHHHHHHHHH-HHHHHHHHHHHHHH-

Solvent-accessible surface area: 32745 Å² total

Nearest PDB structures (foldseek):
  5ihx-assembly1_A  TM=1.003E+00  e=2.816E-65  Aspergillus nidulans FGSC A4
  5ihx-assembly1_B-2  TM=9.965E-01  e=9.351E-57  Aspergillus nidulans FGSC A4
  4ojm-assembly1_X-2  TM=9.579E-01  e=8.727E-38  Neurospora crassa OR74A
  6otj-assembly1_A  TM=8.879E-01  e=7.328E-25  Neisseria gonorrhoeae NCCP11945
  1x8x-assembly1_A  TM=8.940E-01  e=1.276E-24  Escherichia coli

B-factor: mean 50.91, std 19.3, range [20.15, 187.83]